Protein 3MFN (pdb70)

B-factor: mean 24.98, std 7.83, range [9.51, 59.62]

Solvent-accessible surface area: 22511 Å² total

Radius of gyration: 25.03 Å; Cα contacts (8 Å, |Δi|>4): 740; chains: 4; bounding box: 40×87×54 Å

InterPro domains:
  IPR040988 Domain of unknown function DUF5618 [PF18498] (12-129)

Sequence (488 aa):
AQQEAVIEAKRRYLNNNAKDILRDKKGGKEDGFYQDSKKYVKAGHTAYSGVLFALDHHYFGKKTKGRKDVDWYKSNLAQQQDKKILNTFVSVYEQLHLVAYDGVGDAEEVVKKLGFQQRAEEIIIDWVERRRLAALSAQEAVIEAKRRYLNNNAKDILRDKGGKEDGFYQDSKKYVKAGHTAYSGVLFALDHHYFGKKKTKGRKDVDWYKSNLAQQQDKKILNTFVSVYEQLHLVAYDGVGDAEVVKLGFQQRAEEIIIDWVERRLALSAQEAVIEAKRYLNNAKDILRDKGGKEDGFYQDSSKYVKAGHTAYSGVLFFALDHYFGKKTKGRKDVDWYKSNLAQQDKKILNTFVSVYEQLHLVAYDGVGDAEVVKLGFQRAEEIIIDWVERRLLSAQEAVIEAKRYLNNAKDILRDKGGKEDGFYQDSKYVKAGHTAYSGVLFFALDHHYFGKDVDWYKSNNLAQQDKKILNTFVSVYEQLHLVAYDGVGDAEVVKLGFQRAEEIIIDWVERRLA

Structure (mmCIF, N/CA/C/O backbone):
data_3MFN
#
_entry.id   3MFN
#
_cell.length_a   69.779
_cell.length_b   83.650
_cell.length_c   93.773
_cell.angle_alpha   90.000
_cell.angle_beta   90.000
_cell.angle_gamma   90.000
#
_symmetry.space_group_name_H-M   'P 21 21 21'
#
loop_
_entity.id
_entity.type
_entity.pdbx_description
1 polymer 'Uncharacterized protein'
2 non-polymer 'ACETATE ION'
3 water water
#
loop_
_atom_site.group_PDB
_atom_site.id
_atom_site.type_symbol
_atom_site.label_atom_id
_atom_site.label_alt_id
_atom_site.label_comp_id
_atom_site.label_asym_id
_atom_site.label_entity_id
_atom_site.label_seq_id
_atom_site.pdbx_PDB_ins_code
_atom_site.Cartn_x
_atom_site.Cartn_y
_atom_site.Cartn_z
_atom_site.occupancy
_atom_site.B_iso_or_equiv
_atom_site.auth_seq_id
_atom_site.auth_comp_id
_atom_site.auth_asym_id
_atom_site.auth_atom_id
_atom_site.pdbx_PDB_model_num
ATOM 1 N N . ALA A 1 31 ? 3.530 78.889 5.331 1.00 43.98 9 ALA A N 1
ATOM 2 C CA . ALA A 1 31 ? 4.150 79.516 6.545 1.00 44.32 9 ALA A CA 1
ATOM 3 C C . ALA A 1 31 ? 3.784 80.977 6.456 1.00 44.78 9 ALA A C 1
ATOM 4 O O . ALA A 1 31 ? 2.850 81.319 5.703 1.00 44.73 9 ALA A O 1
ATOM 6 N N . GLN A 1 32 ? 4.490 81.866 7.171 1.00 44.70 10 GLN A N 1
ATOM 7 C CA A GLN A 1 32 ? 4.135 83.313 7.094 0.60 44.37 10 GLN A CA 1
ATOM 8 C CA B GLN A 1 32 ? 4.166 83.307 7.094 0.40 44.07 10 GLN A CA 1
ATOM 9 C C . GLN A 1 32 ? 5.034 84.159 6.152 1.00 43.42 10 GLN A C 1
ATOM 10 O O . GLN A 1 32 ? 5.054 85.395 6.224 1.00 42.97 10 GLN A O 1
ATOM 21 N N . GLU A 1 33 ? 5.738 83.474 5.253 1.00 41.79 11 GLU A N 1
ATOM 22 C CA . GLU A 1 33 ? 6.178 84.061 3.996 1.00 39.97 11 GLU A CA 1
ATOM 23 C C . GLU A 1 33 ? 4.970 84.190 2.998 1.00 38.27 11 GLU A C 1
ATOM 24 O O . GLU A 1 33 ? 5.143 84.439 1.783 1.00 36.94 11 GLU A O 1
ATOM 30 N N . ALA A 1 34 ? 3.771 83.938 3.510 1.00 35.15 12 ALA A N 1
ATOM 31 C CA . ALA A 1 34 ? 2.560 84.548 2.983 1.00 33.82 12 ALA A CA 1
ATOM 32 C C . ALA A 1 34 ? 2.746 86.062 2.822 1.00 32.25 12 ALA A C 1
ATOM 33 O O . ALA A 1 34 ? 2.331 86.626 1.821 1.00 32.39 12 ALA A O 1
ATOM 35 N N . VAL A 1 35 ? 3.352 86.722 3.810 1.00 30.56 13 VAL A N 1
ATOM 36 C CA . VAL A 1 35 ? 3.623 88.171 3.729 1.00 29.55 13 VAL A CA 1
ATOM 37 C C . VAL A 1 35 ? 4.550 88.540 2.551 1.00 29.56 13 VAL A C 1
ATOM 38 O O . VAL A 1 35 ? 4.326 89.530 1.819 1.00 28.68 13 VAL A O 1
ATOM 42 N N . ILE A 1 36 ? 5.578 87.720 2.337 1.00 28.75 14 ILE A N 1
ATOM 43 C CA . ILE A 1 36 ? 6.503 87.949 1.239 1.00 28.12 14 ILE A CA 1
ATOM 44 C C . ILE A 1 36 ? 5.826 87.808 -0.112 1.00 27.47 14 ILE A C 1
ATOM 45 O O . ILE A 1 36 ? 6.014 88.637 -1.006 1.00 26.89 14 ILE A O 1
ATOM 50 N N . GLU A 1 37 ? 5.053 86.751 -0.266 1.00 26.45 15 GLU A N 1
ATOM 51 C CA . GLU A 1 37 ? 4.339 86.507 -1.506 1.00 27.13 15 GLU A CA 1
ATOM 52 C C . GLU A 1 37 ? 3.324 87.680 -1.815 1.00 25.98 15 GLU A C 1
ATOM 53 O O . GLU A 1 37 ? 3.274 88.142 -2.956 1.00 24.63 15 GLU A O 1
ATOM 59 N N . ALA A 1 38 ? 2.627 88.191 -0.788 1.00 24.09 16 ALA A N 1
ATOM 60 C CA . ALA A 1 38 ? 1.772 89.365 -0.897 1.00 23.64 16 ALA A CA 1
ATOM 61 C C . ALA A 1 38 ? 2.517 90.550 -1.474 1.00 23.91 16 ALA A C 1
ATOM 62 O O . ALA A 1 38 ? 2.016 91.221 -2.393 1.00 23.91 16 ALA A O 1
ATOM 64 N N . LYS A 1 39 ? 3.732 90.781 -0.986 1.00 22.51 17 LYS A N 1
ATOM 65 C CA . LYS A 1 39 ? 4.554 91.881 -1.454 1.00 22.78 17 LYS A CA 1
ATOM 66 C C . LYS A 1 39 ? 5.059 91.603 -2.881 1.00 22.52 17 LYS A C 1
ATOM 67 O O . LYS A 1 39 ? 5.253 92.559 -3.612 1.00 21.50 17 LYS A O 1
ATOM 73 N N . ARG A 1 40 ? 5.255 90.326 -3.251 1.00 22.27 18 ARG A N 1
ATOM 74 C CA A ARG A 1 40 ? 5.600 90.015 -4.620 0.60 23.29 18 ARG A CA 1
ATOM 75 C CA B ARG A 1 40 ? 5.584 89.950 -4.645 0.40 21.65 18 ARG A CA 1
ATOM 76 C C . ARG A 1 40 ? 4.464 90.422 -5.567 1.00 21.63 18 ARG A C 1
ATOM 77 O O . ARG A 1 40 ? 4.728 90.942 -6.629 1.00 23.28 18 ARG A O 1
ATOM 92 N N . TYR A 1 41 ? 3.211 90.218 -5.162 1.00 21.51 19 TYR A N 1
ATOM 93 C CA . TYR A 1 41 ? 2.051 90.615 -5.977 1.00 20.57 19 TYR A CA 1
ATOM 94 C C . TYR A 1 41 ? 2.041 92.140 -6.119 1.00 19.44 19 TYR A C 1
ATOM 95 O O . TYR A 1 41 ? 1.831 92.681 -7.214 1.00 16.76 19 TYR A O 1
ATOM 104 N N . LEU A 1 42 ? 2.221 92.834 -5.006 1.00 18.26 20 LEU A N 1
ATOM 105 C CA . LEU A 1 42 ? 2.215 94.300 -5.030 1.00 18.65 20 LEU A CA 1
ATOM 106 C C . LEU A 1 42 ? 3.292 94.881 -5.911 1.00 18.90 20 LEU A C 1
ATOM 107 O O . LEU A 1 42 ? 3.025 95.784 -6.709 1.00 18.07 20 LEU A O 1
ATOM 112 N N . ASN A 1 43 ? 4.511 94.377 -5.782 1.00 17.60 21 ASN A N 1
ATOM 113 C CA . ASN A 1 43 ? 5.607 94.860 -6.603 1.00 18.75 21 ASN A CA 1
ATOM 114 C C . ASN A 1 43 ? 5.505 94.465 -8.032 1.00 18.32 21 ASN A C 1
ATOM 115 O O . ASN A 1 43 ? 5.878 95.264 -8.946 1.00 17.84 21 ASN A O 1
ATOM 120 N N . ASN A 1 44 ? 4.956 93.278 -8.280 1.00 17.62 22 ASN A N 1
ATOM 121 C CA A ASN A 1 44 ? 4.658 92.915 -9.668 0.60 18.18 22 ASN A CA 1
ATOM 122 C CA B ASN A 1 44 ? 4.693 92.924 -9.656 0.40 18.31 22 ASN A CA 1
ATOM 123 C C . ASN A 1 44 ? 3.712 93.918 -10.257 1.00 17.78 22 ASN A C 1
ATOM 124 O O . ASN A 1 44 ? 3.894 94.344 -11.368 1.00 18.06 22 ASN A O 1
ATOM 133 N N . ALA A 1 45 ? 2.663 94.262 -9.507 1.00 18.31 23 ALA A N 1
ATOM 134 C CA . ALA A 1 45 ? 1.697 95.253 -9.924 1.00 18.22 23 ALA A CA 1
ATOM 135 C C . ALA A 1 45 ? 2.340 96.609 -10.252 1.00 19.17 23 ALA A C 1
ATOM 136 O O . ALA A 1 45 ? 2.008 97.246 -11.253 1.00 17.18 23 ALA A O 1
ATOM 138 N N . LYS A 1 46 ? 3.266 97.065 -9.421 1.00 18.87 24 LYS A N 1
ATOM 139 C CA . LYS A 1 46 ? 3.967 98.336 -9.720 1.00 17.87 24 LYS A CA 1
ATOM 140 C C . LYS A 1 46 ? 4.812 98.188 -10.985 1.00 18.39 24 LYS A C 1
ATOM 141 O O . LYS A 1 46 ? 4.875 99.109 -11.817 1.00 16.96 24 LYS A O 1
ATOM 147 N N . ASP A 1 47 ? 5.436 97.020 -11.173 1.00 18.58 25 ASP A N 1
ATOM 148 C CA . ASP A 1 47 ? 6.262 96.822 -12.363 1.00 19.21 25 ASP A CA 1
ATOM 149 C C . ASP A 1 47 ? 5.427 96.834 -13.626 1.00 19.00 25 ASP A C 1
ATOM 150 O O . ASP A 1 47 ? 5.867 97.350 -14.662 1.00 19.11 25 ASP A O 1
ATOM 155 N N . ILE A 1 48 ? 4.250 96.227 -13.562 1.00 18.84 26 ILE A N 1
ATOM 156 C CA . ILE A 1 48 ? 3.370 96.208 -14.717 1.00 18.16 26 ILE A CA 1
ATOM 157 C C . ILE A 1 48 ? 3.003 97.658 -15.088 1.00 18.01 26 ILE A C 1
ATOM 158 O O . ILE A 1 48 ? 2.985 98.034 -16.255 1.00 17.51 26 ILE A O 1
ATOM 163 N N . LEU A 1 49 ? 2.667 98.482 -14.092 1.00 18.23 27 LEU A N 1
ATOM 164 C CA . LEU A 1 49 ? 2.334 99.867 -14.404 1.00 18.11 27 LEU A CA 1
ATOM 165 C C . LEU A 1 49 ? 3.536 100.586 -15.023 1.00 17.50 27 LEU A C 1
ATOM 166 O O . LEU A 1 49 ? 3.393 101.306 -16.000 1.00 17.40 27 LEU A O 1
ATOM 171 N N . ARG A 1 50 ? 4.725 100.390 -14.468 1.00 18.33 28 ARG A N 1
ATOM 172 C CA . ARG A 1 50 ? 5.942 101.044 -15.024 1.00 18.12 28 ARG A CA 1
ATOM 173 C C . ARG A 1 50 ? 6.207 100.591 -16.417 1.00 18.08 28 ARG A C 1
ATOM 174 O O . ARG A 1 50 ? 6.500 101.414 -17.279 1.00 17.62 28 ARG A O 1
ATOM 182 N N . ASP A 1 51 ? 6.130 99.274 -16.656 1.00 18.32 29 ASP A N 1
ATOM 183 C CA . ASP A 1 51 ? 6.560 98.691 -17.925 1.00 18.22 29 ASP A CA 1
ATOM 184 C C . ASP A 1 51 ? 5.485 98.747 -19.031 1.00 18.58 29 ASP A C 1
ATOM 185 O O . ASP A 1 51 ? 5.832 98.894 -20.167 1.00 17.29 29 ASP A O 1
ATOM 190 N N . LYS A 1 52 ? 4.187 98.688 -18.681 1.00 17.77 30 LYS A N 1
ATOM 191 C CA A LYS A 1 52 ? 3.121 98.553 -19.672 0.60 18.63 30 LYS A CA 1
ATOM 192 C CA B LYS A 1 52 ? 3.128 98.563 -19.679 0.40 17.86 30 LYS A CA 1
ATOM 193 C C . LYS A 1 52 ? 1.927 99.475 -19.435 1.00 18.37 30 LYS A C 1
ATOM 194 O O . LYS A 1 52 ? 0.999 99.477 -20.218 1.00 18.19 30 LYS A O 1
ATOM 205 N N . GLY A 1 53 ? 1.943 100.238 -18.345 1.00 19.03 31 GLY A N 1
ATOM 206 C CA . GLY A 1 53 ? 0.834 101.106 -17.975 1.00 20.21 31 GLY A CA 1
ATOM 207 C C . GLY A 1 53 ? 0.682 102.306 -18.900 1.00 20.76 31 GLY A C 1
ATOM 208 O O . GLY A 1 53 ? -0.395 102.873 -18.971 1.00 20.94 31 GLY A O 1
ATOM 209 N N . GLY A 1 54 ? 1.766 102.704 -19.568 1.00 21.10 32 GLY A N 1
ATOM 210 C CA . GLY A 1 54 ? 1.730 103.807 -20.516 1.00 21.71 32 GLY A CA 1
ATOM 211 C C . GLY A 1 54 ? 1.519 105.154 -19.829 1.00 22.19 32 GLY A C 1
ATOM 212 O O . GLY A 1 54 ? 0.742 105.967 -20.313 1.00 22.48 32 GLY A O 1
ATOM 213 N N . LYS A 1 55 ? 2.198 105.404 -18.722 1.00 22.10 33 LYS A N 1
ATOM 214 C CA . LYS A 1 55 ? 1.943 106.628 -17.979 1.00 23.51 33 LYS A CA 1
ATOM 215 C C . LYS A 1 55 ? 2.266 107.899 -18.768 1.00 24.89 33 LYS A C 1
ATOM 216 O O . LYS A 1 55 ? 3.257 107.963 -19.495 1.00 21.79 33 LYS A O 1
ATOM 222 N N . GLU A 1 56 ? 1.367 108.879 -18.662 1.00 26.25 34 GLU A N 1
ATOM 223 C CA . GLU A 1 56 ? 1.480 110.098 -19.452 1.00 29.27 34 GLU A CA 1
ATOM 224 C C . GLU A 1 56 ? 0.733 111.198 -18.729 1.00 29.26 34 GLU A C 1
ATOM 225 O O . GLU A 1 56 ? -0.386 110.980 -18.287 1.00 27.92 34 GLU A O 1
ATOM 231 N N . ASP A 1 57 ? 1.357 112.356 -18.554 1.00 29.96 35 ASP A N 1
ATOM 232 C CA . ASP A 1 57 ? 0.687 113.460 -17.866 1.00 30.63 35 ASP A CA 1
ATOM 233 C C . ASP A 1 57 ? 0.087 113.005 -16.501 1.00 29.47 35 ASP A C 1
ATOM 234 O O . ASP A 1 57 ? -0.894 113.553 -16.051 1.00 30.26 35 ASP A O 1
ATOM 239 N N . GLY A 1 58 ? 0.662 112.010 -15.850 1.00 28.46 36 GLY A N 1
ATOM 240 C CA . GLY A 1 58 ? 0.166 111.534 -14.574 1.00 26.83 36 GLY A CA 1
ATOM 241 C C . GLY A 1 58 ? -0.992 110.512 -14.669 1.00 25.72 36 GLY A C 1
ATOM 242 O O . GLY A 1 58 ? -1.551 110.161 -13.646 1.00 24.07 36 GLY A O 1
ATOM 243 N N . PHE A 1 59 ? -1.363 110.072 -15.872 1.00 23.87 37 PHE A N 1
ATOM 244 C CA . PHE A 1 59 ? -2.360 109.016 -16.021 1.00 24.63 37 PHE A CA 1
ATOM 245 C C . PHE A 1 59 ? -1.841 107.851 -16.835 1.00 23.59 37 PHE A C 1
ATOM 246 O O . PHE A 1 59 ? -1.195 108.049 -17.863 1.00 22.60 37 PHE A O 1
ATOM 254 N N . TYR A 1 60 ? -2.085 106.644 -16.336 1.00 22.45 38 TYR A N 1
ATOM 255 C CA . TYR A 1 60 ? -1.761 105.398 -17.043 1.00 21.54 38 TYR A CA 1
ATOM 256 C C . TYR A 1 60 ? -2.733 105.291 -18.182 1.00 22.06 38 TYR A C 1
ATOM 257 O O . TYR A 1 60 ? -3.907 105.403 -17.956 1.00 23.86 38 TYR A O 1
ATOM 266 N N . GLN A 1 61 ? -2.255 105.192 -19.423 1.00 22.01 39 GLN A N 1
ATOM 267 C CA . GLN A 1 61 ? -3.154 105.263 -20.604 1.00 22.51 39 GLN A CA 1
ATOM 268 C C . GLN A 1 61 ? -3.674 103.900 -21.055 1.00 21.53 39 GLN A C 1
ATOM 269 O O . GLN A 1 61 ? -4.618 103.824 -21.830 1.00 19.40 39 GLN A O 1
ATOM 275 N N . ASP A 1 62 ? -2.999 102.823 -20.689 1.00 20.18 40 ASP A N 1
ATOM 276 C CA . ASP A 1 62 ? -3.452 101.538 -21.172 1.00 20.18 40 ASP A CA 1
ATOM 277 C C . ASP A 1 62 ? -4.288 100.798 -20.103 1.00 19.64 40 ASP A C 1
ATOM 278 O O . ASP A 1 62 ? -3.725 100.190 -19.187 1.00 19.53 40 ASP A O 1
ATOM 283 N N . SER A 1 63 ? -5.627 100.871 -20.223 1.00 18.69 41 SER A N 1
ATOM 284 C CA . SER A 1 63 ? -6.558 100.323 -19.240 1.00 18.59 41 SER A CA 1
ATOM 285 C C . SER A 1 63 ? -6.394 98.849 -18.980 1.00 17.05 41 SER A C 1
ATOM 286 O O . SER A 1 63 ? -6.611 98.358 -17.867 1.00 18.05 41 SER A O 1
ATOM 289 N N . LYS A 1 64 ? -5.995 98.124 -19.992 1.00 17.72 42 LYS A N 1
ATOM 290 C CA A LYS A 1 64 ? -5.775 96.690 -19.888 0.60 17.33 42 LYS A CA 1
ATOM 291 C CA B LYS A 1 64 ? -5.808 96.684 -19.843 0.40 17.15 42 LYS A CA 1
ATOM 292 C C . LYS A 1 64 ? -4.797 96.390 -18.750 1.00 17.50 42 LYS A C 1
ATOM 293 O O . LYS A 1 64 ? -4.984 95.461 -17.944 1.00 16.55 42 LYS A O 1
ATOM 304 N N . TYR A 1 65 ? -3.727 97.175 -18.698 1.00 16.83 43 TYR A N 1
ATOM 305 C CA . TYR A 1 65 ? -2.669 96.953 -17.723 1.00 16.71 43 TYR A CA 1
ATOM 306 C C . TYR A 1 65 ? -2.966 97.596 -16.417 1.00 15.74 43 TYR A C 1
ATOM 307 O O . TYR A 1 65 ? -2.560 97.090 -15.364 1.00 17.87 43 TYR A O 1
ATOM 316 N N . VAL A 1 66 ? -3.734 98.671 -16.441 1.00 15.26 44 VAL A N 1
ATOM 317 C CA . VAL A 1 66 ? -4.265 99.220 -15.204 1.00 15.67 44 VAL A CA 1
ATOM 318 C C . VAL A 1 66 ? -5.170 98.215 -14.491 1.00 14.79 44 VAL A C 1
ATOM 319 O O . VAL A 1 66 ? -5.057 97.968 -13.280 1.00 14.97 44 VAL A O 1
ATOM 323 N N . LYS A 1 67 ? -6.024 97.576 -15.250 1.00 14.47 45 LYS A N 1
ATOM 324 C CA . LYS A 1 67 ? -6.859 96.489 -14.720 1.00 16.33 45 LYS A CA 1
ATOM 325 C C . LYS A 1 67 ? -6.067 95.303 -14.118 1.00 16.73 45 LYS A C 1
ATOM 326 O O . LYS A 1 67 ? -6.318 94.863 -12.993 1.00 17.61 45 LYS A O 1
ATOM 340 N N . ALA A 1 69 ? -2.851 95.289 -13.191 1.00 16.17 47 ALA A N 1
ATOM 341 C CA . ALA A 1 69 ? -2.124 95.757 -12.029 1.00 16.81 47 ALA A CA 1
ATOM 342 C C . ALA A 1 69 ? -3.005 95.874 -10.842 1.00 16.06 47 ALA A C 1
ATOM 343 O O . ALA A 1 69 ? -2.635 95.492 -9.752 1.00 16.33 47 ALA A O 1
ATOM 345 N N . GLY A 1 70 ? -4.173 96.461 -11.012 1.00 16.74 48 GLY A N 1
ATOM 346 C CA . GLY A 1 70 ? -5.084 96.521 -9.909 1.00 14.22 48 GLY A CA 1
ATOM 347 C C . GLY A 1 70 ? -5.466 95.189 -9.323 1.00 14.29 48 GLY A C 1
ATOM 348 O O . GLY A 1 70 ? -5.551 95.036 -8.083 1.00 14.19 48 GLY A O 1
ATOM 349 N N . HIS A 1 71 ? -5.813 94.246 -10.195 1.00 14.99 49 HIS A N 1
ATOM 350 C CA . HIS A 1 71 ? -6.235 92.941 -9.757 1.00 15.04 49 HIS A CA 1
ATOM 351 C C . HIS A 1 71 ? -5.097 92.227 -8.999 1.00 15.71 49 HIS A C 1
ATOM 352 O O . HIS A 1 71 ? -5.300 91.684 -7.861 1.00 16.81 49 HIS A O 1
ATOM 359 N N . THR A 1 72 ? -3.892 92.329 -9.556 1.00 15.06 50 THR A N 1
ATOM 360 C CA . THR A 1 72 ? -2.735 91.720 -8.971 1.00 15.97 50 THR A CA 1
ATOM 361 C C . THR A 1 72 ? -2.417 92.317 -7.573 1.00 16.88 50 THR A C 1
ATOM 362 O O . THR A 1 72 ? -2.198 91.542 -6.566 1.00 17.30 50 THR A O 1
ATOM 366 N N . ALA A 1 73 ? -2.376 93.648 -7.488 1.00 16.62 51 ALA A N 1
ATOM 367 C CA . ALA A 1 73 ? -2.161 94.304 -6.180 1.00 15.99 51 ALA A CA 1
ATOM 368 C C . ALA A 1 73 ? -3.223 93.923 -5.152 1.00 16.15 51 ALA A C 1
ATOM 369 O O . ALA A 1 73 ? -2.893 93.556 -4.037 1.00 17.40 51 ALA A O 1
ATOM 371 N N . TYR A 1 74 ? -4.493 94.004 -5.518 1.00 16.48 52 TYR A N 1
ATOM 372 C CA . TYR A 1 74 ? -5.574 93.606 -4.678 1.00 15.66 52 TYR A CA 1
ATOM 373 C C . TYR A 1 74 ? -5.504 92.126 -4.265 1.00 17.88 52 TYR A C 1
ATOM 374 O O . TYR A 1 74 ? -5.701 91.827 -3.072 1.00 15.82 52 TYR A O 1
ATOM 383 N N . SER A 1 75 ? -5.165 91.228 -5.189 1.00 16.99 53 SER A N 1
ATOM 384 C CA . SER A 1 75 ? -5.031 89.793 -4.902 1.00 17.40 53 SER A CA 1
ATOM 385 C C . SER A 1 75 ? -3.875 89.584 -3.901 1.00 18.94 53 SER A C 1
ATOM 386 O O . SER A 1 75 ? -3.922 88.688 -3.050 1.00 18.83 53 SER A O 1
ATOM 389 N N . GLY A 1 76 ? -2.857 90.434 -3.983 1.00 18.83 54 GLY A N 1
ATOM 390 C CA . GLY A 1 76 ? -1.773 90.412 -2.991 1.00 18.92 54 GLY A CA 1
ATOM 391 C C . GLY A 1 76 ? -2.262 90.639 -1.585 1.00 18.91 54 GLY A C 1
ATOM 392 O O . GLY A 1 76 ? -1.951 89.886 -0.652 1.00 18.45 54 GLY A O 1
ATOM 393 N N . VAL A 1 77 ? -3.032 91.717 -1.413 1.00 19.11 55 VAL A N 1
ATOM 394 C CA . VAL A 1 77 ? -3.624 92.043 -0.152 1.00 17.53 55 VAL A CA 1
ATOM 395 C C . VAL A 1 77 ? -4.492 90.877 0.338 1.00 18.09 55 VAL A C 1
ATOM 396 O O . VAL A 1 77 ? -4.393 90.464 1.521 1.00 18.27 55 VAL A O 1
ATOM 400 N N . LEU A 1 78 ? -5.395 90.389 -0.500 1.00 17.37 56 LEU A N 1
ATOM 401 C CA . LEU A 1 78 ? -6.204 89.217 -0.124 1.00 18.11 56 LEU A CA 1
ATOM 402 C C . LEU A 1 78 ? -5.373 88.000 0.282 1.00 18.08 56 LEU A C 1
ATOM 403 O O . LEU A 1 78 ? -5.702 87.313 1.232 1.00 16.90 56 LEU A O 1
ATOM 408 N N . PHE A 1 79 ? -4.252 87.762 -0.407 1.00 18.83 57 PHE A N 1
ATOM 409 C CA . PHE A 1 79 ? -3.371 86.671 -0.075 1.00 19.19 57 PHE A CA 1
ATOM 410 C C . PHE A 1 79 ? -2.852 86.761 1.383 1.00 20.41 57 PHE A C 1
ATOM 411 O O . PHE A 1 79 ? -2.970 85.793 2.168 1.00 21.13 57 PHE A O 1
ATOM 419 N N . ALA A 1 80 ? -2.357 87.933 1.782 1.00 20.33 58 ALA A N 1
ATOM 420 C CA . ALA A 1 80 ? -1.978 88.157 3.169 1.00 21.39 58 ALA A CA 1
ATOM 421 C C . ALA A 1 80 ? -3.178 87.937 4.082 1.00 21.48 58 ALA A C 1
ATOM 422 O O . ALA A 1 80 ? -3.058 87.212 5.052 1.00 20.27 58 ALA A O 1
ATOM 424 N N . LEU A 1 81 ? -4.336 88.527 3.758 1.00 21.80 59 LEU A N 1
ATOM 425 C CA . LEU A 1 81 ? -5.529 88.356 4.591 1.00 21.55 59 LEU A CA 1
ATOM 426 C C . LEU A 1 81 ? -6.015 86.908 4.720 1.00 22.66 59 LEU A C 1
ATOM 427 O O . LEU A 1 81 ? -6.397 86.475 5.817 1.00 23.70 59 LEU A O 1
ATOM 432 N N . ASP A 1 82 ? -5.980 86.159 3.628 1.00 23.62 60 ASP A N 1
ATOM 433 C CA . ASP A 1 82 ? -6.454 84.779 3.612 1.00 23.76 60 ASP A CA 1
ATOM 434 C C . ASP A 1 82 ? -5.578 83.934 4.499 1.00 24.80 60 ASP A C 1
ATOM 435 O O . ASP A 1 82 ? -6.063 83.003 5.168 1.00 24.96 60 ASP A O 1
ATOM 440 N N . HIS A 1 83 ? -4.286 84.251 4.494 1.00 24.07 61 HIS A N 1
ATOM 441 C CA A HIS A 1 83 ? -3.357 83.518 5.309 0.60 25.02 61 HIS A CA 1
ATOM 442 C CA B HIS A 1 83 ? -3.372 83.513 5.293 0.40 23.82 61 HIS A CA 1
ATOM 443 C C . HIS A 1 83 ? -3.564 83.832 6.782 1.00 24.81 61 HIS A C 1
ATOM 444 O O . HIS A 1 83 ? -3.460 82.966 7.587 1.00 25.84 61 HIS A O 1
ATOM 457 N N . TYR A 1 84 ? -3.911 85.069 7.131 1.00 25.58 62 TYR A N 1
ATOM 458 C CA . TYR A 1 84 ? -4.118 85.428 8.542 1.00 26.04 62 TYR A CA 1
ATOM 459 C C . TYR A 1 84 ? -5.464 84.909 9.114 1.00 27.30 62 TYR A C 1
ATOM 460 O O . TYR A 1 84 ? -5.530 84.408 10.247 1.00 25.43 62 TYR A O 1
ATOM 469 N N . PHE A 1 85 ? -6.543 85.078 8.342 1.00 28.30 63 PHE A N 1
ATOM 470 C CA . PHE A 1 85 ? -7.903 84.796 8.823 1.00 29.62 63 PHE A CA 1
ATOM 471 C C . PHE A 1 85 ? -8.327 83.345 8.533 1.00 30.66 63 PHE A C 1
ATOM 472 O O . PHE A 1 85 ? -9.300 82.820 9.102 1.00 30.10 63 PHE A O 1
ATOM 480 N N . GLY A 1 86 ? -7.593 82.709 7.637 1.00 31.72 64 GLY A N 1
ATOM 481 C CA . GLY A 1 86 ? -7.859 81.342 7.256 1.00 33.71 64 GLY A CA 1
ATOM 482 C C . GLY A 1 86 ? -9.082 81.236 6.364 1.00 35.21 64 GLY A C 1
ATOM 483 O O . GLY A 1 86 ? -9.251 82.007 5.391 1.00 35.23 64 GLY A O 1
ATOM 484 N N . LYS A 1 87 ? -9.955 80.300 6.713 1.00 36.43 65 LYS A N 1
ATOM 485 C CA . LYS A 1 87 ? -10.916 79.826 5.732 1.00 37.08 65 LYS A CA 1
ATOM 486 C C . LYS A 1 87 ? -12.337 80.101 6.160 1.00 36.15 65 LYS A C 1
ATOM 487 O O . LYS A 1 87 ? -12.630 80.180 7.348 1.00 37.32 65 LYS A O 1
ATOM 493 N N . LYS A 1 88 ? -13.196 80.325 5.176 1.00 35.07 66 LYS A N 1
ATOM 494 C CA . LYS A 1 88 ? -14.612 80.521 5.415 1.00 34.61 66 LYS A CA 1
ATOM 495 C C . LYS A 1 88 ? -15.269 79.173 5.208 1.00 34.51 66 LYS A C 1
ATOM 496 O O . LYS A 1 88 ? -14.934 78.443 4.260 1.00 33.16 66 LYS A O 1
ATOM 502 N N . THR A 1 89 ? -16.187 78.819 6.096 1.00 34.12 67 THR A N 1
ATOM 503 C CA . THR A 1 89 ? -16.593 77.416 6.173 1.00 34.19 67 THR A CA 1
ATOM 504 C C . THR A 1 89 ? -17.436 77.006 4.966 1.00 33.84 67 THR A C 1
ATOM 505 O O . THR A 1 89 ? -17.292 75.907 4.472 1.00 33.59 67 THR A O 1
ATOM 509 N N . LYS A 1 90 ? -18.242 77.915 4.438 1.00 33.61 68 LYS A N 1
ATOM 510 C CA . LYS A 1 90 ? -19.094 77.613 3.297 1.00 34.23 68 LYS A CA 1
ATOM 511 C C . LYS A 1 90 ? -18.974 78.625 2.149 1.00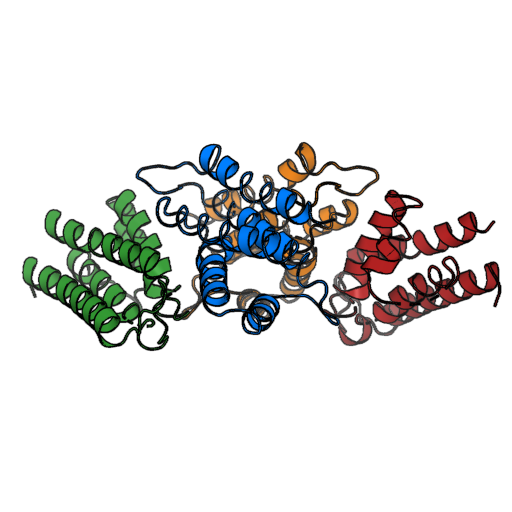 32.62 68 LYS A C 1
ATOM 512 O O . LYS A 1 90 ? -18.970 79.808 2.377 1.00 31.87 68 LYS A O 1
ATOM 518 N N . GLY A 1 91 ? -18.954 78.143 0.909 1.00 31.49 69 GLY A N 1
ATOM 519 C CA . GLY A 1 91 ? -19.045 79.016 -0.252 1.00 30.59 69 GLY A CA 1
ATOM 520 C C . GLY A 1 91 ? -17.715 79.705 -0.519 1.00 30.01 69 GLY A C 1
ATOM 521 O O . GLY A 1 91 ? -16.678 79.179 -0.166 1.00 28.85 69 GLY A O 1
ATOM 522 N N . ARG A 1 92 ? -17.752 80.866 -1.167 1.00 29.13 70 ARG A N 1
ATOM 523 C CA . ARG A 1 92 ? -16.560 81.606 -1.508 1.00 28.88 70 ARG A CA 1
ATOM 524 C C . ARG A 1 92 ? -16.557 82.911 -0.711 1.00 28.46 70 ARG A C 1
ATOM 525 O O . ARG A 1 92 ? -17.582 83.486 -0.456 1.00 26.32 70 ARG A O 1
ATOM 533 N N . LYS A 1 93 ? -15.362 83.414 -0.450 1.00 29.40 71 LYS A N 1
ATOM 534 C CA . LYS A 1 93 ? -15.146 84.709 0.159 1.00 29.34 71 LYS A CA 1
ATOM 535 C C . LYS A 1 93 ? -15.527 85.815 -0.802 1.00 30.24 71 LYS A C 1
ATOM 536 O O . LYS A 1 93 ? -15.560 85.630 -2.030 1.00 30.64 71 LYS A O 1
ATOM 542 N N . ASP A 1 94 ? -15.876 86.953 -0.233 1.00 30.25 72 ASP A N 1
ATOM 543 C CA . ASP A 1 94 ? -16.068 88.161 -1.009 1.00 31.32 72 ASP A CA 1
ATOM 544 C C . ASP A 1 94 ? -15.696 89.292 -0.088 1.00 29.40 72 ASP A C 1
ATOM 545 O O . ASP A 1 94 ? -15.208 89.051 1.006 1.00 27.62 72 ASP A O 1
ATOM 550 N N . VAL A 1 95 ? -15.950 90.510 -0.523 1.00 28.79 73 VAL A N 1
ATOM 551 C CA . VAL A 1 95 ? -15.495 91.673 0.193 1.00 28.82 73 VAL A CA 1
ATOM 552 C C . VAL A 1 95 ? -16.089 91.717 1.580 1.00 27.81 73 VAL A C 1
ATOM 553 O O . VAL A 1 95 ? -15.404 92.124 2.494 1.00 28.35 73 VAL A O 1
ATOM 557 N N . ASP A 1 96 ? -17.336 91.292 1.738 1.00 27.32 74 ASP A N 1
ATOM 558 C CA . ASP A 1 96 ? -17.988 91.326 3.059 1.00 28.89 74 ASP A CA 1
ATOM 559 C C . ASP A 1 96 ? -17.309 90.387 4.079 1.00 27.42 74 ASP A C 1
ATOM 560 O O . ASP A 1 96 ? -17.239 90.709 5.242 1.00 27.11 74 ASP A O 1
ATOM 565 N N . TRP A 1 97 ? -16.770 89.258 3.624 1.00 26.28 75 TRP A N 1
ATOM 566 C CA . TRP A 1 97 ? -16.042 88.393 4.504 1.00 25.66 75 TRP A CA 1
ATOM 567 C C . TRP A 1 97 ? -14.799 89.097 5.048 1.00 24.77 75 TRP A C 1
ATOM 568 O O . TRP A 1 97 ? -14.508 89.026 6.252 1.00 25.92 75 TRP A O 1
ATOM 579 N N . TYR A 1 98 ? -14.075 89.825 4.220 1.00 23.40 76 TYR A N 1
ATOM 580 C CA . TYR A 1 98 ? -12.856 90.510 4.714 1.00 23.43 76 TYR A CA 1
ATOM 581 C C . TYR A 1 98 ? -13.248 91.636 5.634 1.00 23.28 76 TYR A C 1
ATOM 582 O O . TYR A 1 98 ? -12.639 91.813 6.698 1.00 22.26 76 TYR A O 1
ATOM 591 N N . LYS A 1 99 ? -14.297 92.359 5.288 1.00 24.25 77 LYS A N 1
ATOM 592 C CA . LYS A 1 99 ? -14.708 93.519 6.149 1.00 25.07 77 LYS A CA 1
ATOM 593 C C . LYS A 1 99 ? -15.188 93.098 7.550 1.00 25.88 77 LYS A C 1
ATOM 594 O O . LYS A 1 99 ? -14.853 93.723 8.580 1.00 25.17 77 LYS A O 1
ATOM 600 N N . SER A 1 100 ? -16.004 92.061 7.605 1.00 27.05 78 SER A N 1
ATOM 601 C CA . SER A 1 100 ? -16.556 91.674 8.903 1.00 28.60 78 SER A CA 1
ATOM 602 C C . SER A 1 100 ? -15.418 91.079 9.763 1.00 27.98 78 SER A C 1
ATOM 603 O O . SER A 1 100 ? -15.346 91.372 10.956 1.00 27.57 78 SER A O 1
ATOM 606 N N . ASN A 1 101 ? -14.450 90.368 9.144 1.00 27.55 79 ASN A N 1
ATOM 607 C CA . ASN A 1 101 ? -13.261 89.913 9.885 1.00 27.56 79 ASN A CA 1
ATOM 608 C C . ASN A 1 101 ? -12.399 91.084 10.399 1.00 28.49 79 ASN A C 1
ATOM 609 O O . ASN A 1 101 ? -11.884 91.047 11.519 1.00 28.17 79 ASN A O 1
ATOM 614 N N . LEU A 1 102 ? -12.285 92.148 9.611 1.00 29.12 80 LEU A N 1
ATOM 615 C CA . LEU A 1 102 ? -11.504 93.292 10.016 1.00 30.16 80 LEU A CA 1
ATOM 616 C C . LEU A 1 102 ? -12.254 94.193 10.995 1.00 31.53 80 LEU A C 1
ATOM 617 O O . LEU A 1 102 ? -11.634 94.899 11.778 1.00 31.46 80 LEU A O 1
ATOM 622 N N . ALA A 1 103 ? -13.576 94.189 10.960 1.00 33.08 81 ALA A N 1
ATOM 623 C CA . ALA A 1 103 ? -14.312 95.028 11.866 1.00 34.47 81 ALA A CA 1
ATOM 624 C C . ALA A 1 103 ? -14.088 94.532 13.312 1.00 36.55 81 ALA A C 1
ATOM 625 O O . ALA A 1 103 ? -13.910 95.343 14.209 1.00 36.62 81 ALA A O 1
ATOM 627 N N . GLN A 1 104 ? -14.021 93.212 13.497 1.00 38.40 82 GLN A N 1
ATOM 628 C CA A GLN A 1 104 ? -13.841 92.623 14.835 0.60 39.71 82 GLN A CA 1
ATOM 629 C CA B GLN A 1 104 ? -13.815 92.571 14.813 0.40 39.43 82 GLN A CA 1
ATOM 630 C C . GLN A 1 104 ? -12.441 92.917 15.394 1.00 40.64 82 GLN A C 1
ATOM 631 O O . GLN A 1 104 ? -12.178 92.703 16.566 1.00 40.57 82 GLN A O 1
ATOM 642 N N . GLN A 1 105 ? -11.555 93.437 14.549 1.00 42.35 83 GLN A N 1
ATOM 643 C CA . GLN A 1 105 ? -10.164 93.621 14.911 1.00 43.77 83 GLN A CA 1
ATOM 644 C C . GLN A 1 105 ? -9.724 95.063 15.126 1.00 43.91 83 GLN A C 1
ATOM 645 O O . GLN A 1 105 ? -8.940 95.285 16.036 1.00 45.25 83 GLN A O 1
ATOM 651 N N . ASP A 1 106 ? -10.191 96.032 14.331 1.00 43.34 84 ASP A N 1
ATOM 652 C CA . ASP A 1 106 ? -9.574 97.373 14.351 1.00 43.47 84 ASP A CA 1
ATOM 653 C C . ASP A 1 106 ? -10.027 98.245 13.184 1.00 42.35 84 ASP A C 1
ATOM 654 O O . ASP A 1 106 ? -9.870 97.878 12.011 1.00 42.60 84 ASP A O 1
ATOM 659 N N . LYS A 1 107 ? -10.533 99.430 13.512 1.00 40.71 85 LYS A N 1
ATOM 660 C CA . LYS A 1 107 ? -11.398 100.180 12.605 1.00 39.44 85 LYS A CA 1
ATOM 661 C C . LYS A 1 107 ? -10.585 100.984 11.580 1.00 37.56 85 LYS A C 1
ATOM 662 O O . LYS A 1 107 ? -11.031 101.212 10.436 1.00 35.07 85 LYS A O 1
ATOM 668 N N . LYS A 1 108 ? -9.406 101.434 12.009 1.00 35.10 86 LYS A N 1
ATOM 669 C CA . LYS A 1 108 ? -8.515 102.125 11.123 1.00 34.46 86 LYS A CA 1
ATOM 670 C C . LYS A 1 108 ? -8.174 101.184 9.988 1.00 32.28 86 LYS A C 1
ATOM 671 O O . LYS A 1 108 ? -8.090 101.612 8.851 1.00 31.71 86 LYS A O 1
ATOM 677 N N . ILE A 1 109 ? -7.993 99.899 10.313 1.00 30.05 87 ILE A N 1
ATOM 678 C CA . ILE A 1 109 ? -7.521 98.939 9.346 1.00 28.67 87 ILE A CA 1
ATOM 679 C C . ILE A 1 109 ? -8.683 98.552 8.457 1.00 26.22 87 ILE A C 1
ATOM 680 O O . ILE A 1 109 ? -8.484 98.336 7.271 1.00 25.46 87 ILE A O 1
ATOM 685 N N . LEU A 1 110 ? -9.885 98.493 9.020 1.00 24.17 88 LEU A N 1
ATOM 686 C CA . LEU A 1 110 ? -11.102 98.342 8.235 1.00 22.61 88 LEU A CA 1
ATOM 687 C C . LEU A 1 110 ? -11.200 99.422 7.172 1.00 21.72 88 LEU A C 1
ATOM 688 O O . LEU A 1 110 ? -11.303 99.101 5.972 1.00 21.38 88 LEU A O 1
ATOM 693 N N . ASN A 1 111 ? -11.128 100.684 7.581 1.00 21.00 89 ASN A N 1
ATOM 694 C CA . ASN A 1 111 ? -11.278 101.786 6.642 1.00 20.70 89 ASN A CA 1
ATOM 695 C C . ASN A 1 111 ? -10.182 101.724 5.596 1.00 20.45 89 ASN A C 1
ATOM 696 O O . ASN A 1 111 ? -10.444 101.957 4.431 1.00 20.04 89 ASN A O 1
ATOM 701 N N . THR A 1 112 ? -8.955 101.406 6.026 1.00 20.89 90 THR A N 1
ATOM 702 C CA . THR A 1 112 ? -7.842 101.267 5.120 1.00 20.71 90 THR A CA 1
ATOM 703 C C . THR A 1 112 ? -8.136 100.199 4.050 1.00 22.40 90 THR A C 1
ATOM 704 O O . THR A 1 112 ? -7.866 100.416 2.850 1.00 20.64 90 THR A O 1
ATOM 708 N N . PHE A 1 113 ? -8.648 99.041 4.475 1.00 21.08 91 PHE A N 1
ATOM 709 C CA . PHE A 1 113 ? -8.956 97.996 3.533 1.00 20.71 91 PHE A CA 1
ATOM 710 C C . PHE A 1 113 ? -10.071 98.427 2.575 1.00 20.41 91 PHE A C 1
ATOM 711 O O . PHE A 1 113 ? -10.035 98.073 1.367 1.00 20.00 91 PHE A O 1
ATOM 719 N N . VAL A 1 114 ? -11.067 99.157 3.068 1.00 20.13 92 VAL A N 1
ATOM 720 C CA . VAL A 1 114 ? -12.197 99.552 2.195 1.00 19.53 92 VAL A CA 1
ATOM 721 C C . VAL A 1 114 ? -11.671 100.454 1.050 1.00 18.86 92 VAL A C 1
ATOM 722 O O . VAL A 1 114 ? -12.103 100.350 -0.137 1.00 19.15 92 VAL A O 1
ATOM 726 N N . SER A 1 115 ? -10.735 101.315 1.406 1.00 17.67 93 SER A N 1
ATOM 727 C CA . SER A 1 115 ? -10.101 102.191 0.470 1.00 19.35 93 SER A CA 1
ATOM 728 C C . SER A 1 115 ? -9.284 101.387 -0.538 1.00 20.73 93 SER A C 1
ATOM 729 O O . SER A 1 115 ? -9.382 101.647 -1.733 1.00 21.59 93 SER A O 1
ATOM 732 N N . VAL A 1 116 ? -8.491 100.410 -0.065 1.00 19.12 94 VAL A N 1
ATOM 733 C CA . VAL A 1 116 ? -7.872 99.453 -0.989 1.00 19.40 94 VAL A CA 1
ATOM 734 C C . VAL A 1 116 ? -8.845 98.803 -1.970 1.00 19.88 94 VAL A C 1
ATOM 735 O O . VAL A 1 116 ? -8.589 98.755 -3.195 1.00 21.30 94 VAL A O 1
ATOM 739 N N . TYR A 1 117 ? -9.969 98.310 -1.444 1.00 19.08 95 TYR A N 1
ATOM 740 C CA . TYR A 1 117 ? -11.027 97.737 -2.242 1.00 19.26 95 TYR A CA 1
ATOM 741 C C . TYR A 1 117 ? -11.554 98.716 -3.270 1.00 18.82 95 TYR A C 1
ATOM 742 O O . TYR A 1 117 ? -11.602 98.399 -4.473 1.00 18.74 95 TYR A O 1
ATOM 751 N N . GLU A 1 118 ? -11.815 99.951 -2.837 1.00 18.20 96 GLU A N 1
ATOM 752 C CA . GLU A 1 118 ? -12.298 100.981 -3.745 1.00 17.83 96 GLU A CA 1
ATOM 753 C C . GLU A 1 118 ? -11.278 101.274 -4.840 1.00 17.67 96 GLU A C 1
ATOM 754 O O . GLU A 1 118 ? -11.635 101.275 -6.011 1.00 16.09 96 GLU A O 1
ATOM 760 N N . GLN A 1 119 ? -10.044 101.522 -4.440 1.00 16.45 97 GLN A N 1
ATOM 761 C CA . GLN A 1 119 ? -9.052 102.010 -5.360 1.00 17.64 97 GLN A CA 1
ATOM 762 C C . GLN A 1 119 ? -8.448 100.952 -6.241 1.00 17.84 97 GLN A C 1
ATOM 763 O O . GLN A 1 119 ? -8.171 101.215 -7.427 1.00 17.67 97 GLN A O 1
ATOM 769 N N . LEU A 1 120 ? -8.145 99.788 -5.660 1.00 17.37 98 LEU A N 1
ATOM 770 C CA . LEU A 1 120 ? -7.450 98.757 -6.428 1.00 18.09 98 LEU A CA 1
ATOM 771 C C . LEU A 1 120 ? -8.404 97.803 -7.098 1.00 18.18 98 LEU A C 1
ATOM 772 O O . LEU A 1 120 ? -8.209 97.427 -8.266 1.00 15.98 98 LEU A O 1
ATOM 777 N N . HIS A 1 121 ? -9.442 97.379 -6.387 1.00 19.58 99 HIS A N 1
ATOM 778 C CA . HIS A 1 121 ? -10.389 96.445 -6.943 1.00 19.87 99 HIS A CA 1
ATOM 779 C C . HIS A 1 121 ? -11.421 97.123 -7.871 1.00 20.00 99 HIS A C 1
ATOM 780 O O . HIS A 1 121 ? -11.689 96.638 -8.969 1.00 21.30 99 HIS A O 1
ATOM 787 N N . LEU A 1 122 ? -12.040 98.231 -7.447 1.00 19.55 100 LEU A N 1
ATOM 788 C CA . LEU A 1 122 ? -13.091 98.850 -8.283 1.00 18.04 100 LEU A CA 1
ATOM 789 C C . LEU A 1 122 ? -12.533 99.801 -9.327 1.00 17.54 100 LEU A C 1
ATOM 790 O O . LEU A 1 122 ? -12.746 99.583 -10.548 1.00 16.25 100 LEU A O 1
ATOM 795 N N . VAL A 1 123 ? -11.825 100.839 -8.887 1.00 16.22 101 VAL A N 1
ATOM 796 C CA . VAL A 1 123 ? -11.361 101.855 -9.826 1.00 15.58 101 VAL A CA 1
ATOM 797 C C . VAL A 1 123 ? -10.323 101.327 -10.864 1.00 16.59 101 VAL A C 1
ATOM 798 O O . VAL A 1 123 ? -10.432 101.601 -12.089 1.00 14.56 101 VAL A O 1
ATOM 810 N N . ALA A 1 125 ? -8.942 97.735 -10.980 1.00 18.00 103 ALA A N 1
ATOM 811 C CA . ALA A 1 125 ? -9.130 96.353 -11.578 1.00 18.49 103 ALA A CA 1
ATOM 812 C C . ALA A 1 125 ? -10.328 96.228 -12.502 1.00 17.91 103 ALA A C 1
ATOM 813 O O . ALA A 1 125 ? -10.278 95.527 -13.506 1.00 19.13 103 ALA A O 1
ATOM 815 N N . TYR A 1 126 ? -11.428 96.827 -12.096 1.00 18.79 104 TYR A N 1
ATOM 816 C CA . TYR A 1 126 ? -12.665 96.761 -12.831 1.00 18.67 104 TYR A CA 1
ATOM 817 C C . TYR A 1 126 ? -12.828 97.834 -13.859 1.00 19.32 104 TYR A C 1
ATOM 818 O O . TYR A 1 126 ? -13.181 97.522 -14.994 1.00 17.68 104 TYR A O 1
ATOM 827 N N . ASP A 1 127 ? -12.601 99.103 -13.483 1.00 20.21 105 ASP A N 1
ATOM 828 C CA . ASP A 1 127 ? -12.825 100.224 -14.443 1.00 20.64 105 ASP A CA 1
ATOM 829 C C . ASP A 1 127 ? -11.609 100.638 -15.225 1.00 20.74 105 ASP A C 1
ATOM 830 O O . ASP A 1 127 ? -11.720 101.373 -16.192 1.00 18.95 105 ASP A O 1
ATOM 835 N N . GLY A 1 128 ? -10.444 100.217 -14.786 1.00 19.45 106 GLY A N 1
ATOM 836 C CA . GLY A 1 128 ? -9.233 100.506 -15.559 1.00 18.82 106 GLY A CA 1
ATOM 837 C C . GLY A 1 128 ? -8.786 101.926 -15.527 1.00 18.31 106 GLY A C 1
ATOM 838 O O . GLY A 1 128 ? -8.152 102.381 -16.444 1.00 15.69 106 GLY A O 1
ATOM 839 N N . VAL A 1 129 ? -9.058 102.626 -14.427 1.00 17.49 107 VAL A N 1
ATOM 840 C CA . VAL A 1 129 ? -8.700 104.037 -14.360 1.00 16.70 107 VAL A CA 1
ATOM 841 C C . VAL A 1 129 ? -7.464 104.185 -13.493 1.00 17.62 107 VAL A C 1
ATOM 842 O O . VAL A 1 129 ? -7.435 103.759 -12.287 1.00 17.67 107 VAL A O 1
ATOM 846 N N . GLY A 1 130 ? -6.419 104.786 -14.059 1.00 15.94 108 GLY A N 1
ATOM 847 C CA . GLY A 1 130 ? -5.157 104.866 -13.326 1.00 17.18 108 GLY A CA 1
ATOM 848 C C . GLY A 1 130 ? -4.618 106.265 -13.188 1.00 18.58 108 GLY A C 1
ATOM 849 O O . GLY A 1 130 ? -3.815 106.707 -14.006 1.00 19.80 108 GLY A O 1
ATOM 850 N N . ASP A 1 131 ? -5.048 106.953 -12.146 1.00 18.50 109 ASP A N 1
ATOM 851 C CA . ASP A 1 131 ? -4.559 108.284 -11.810 1.00 19.20 109 ASP A CA 1
ATOM 852 C C . ASP A 1 131 ? -3.366 108.037 -10.932 1.00 18.99 109 ASP A C 1
ATOM 853 O O . ASP A 1 131 ? -3.533 107.596 -9.802 1.00 19.16 109 ASP A O 1
ATOM 858 N N . ALA A 1 132 ? -2.149 108.294 -11.464 1.00 19.21 110 ALA A N 1
ATOM 859 C CA . ALA A 1 132 ? -0.945 107.745 -10.863 1.00 19.63 110 ALA A CA 1
ATOM 860 C C . ALA A 1 132 ? -0.781 108.173 -9.431 1.00 20.13 110 ALA A C 1
ATOM 861 O O . ALA A 1 132 ? -0.396 107.387 -8.598 1.00 21.00 110 ALA A O 1
ATOM 863 N N . GLU A 1 133 ? -1.091 109.422 -9.109 1.00 20.15 111 GLU A N 1
ATOM 864 C CA A GLU A 1 133 ? -1.013 109.922 -7.720 0.60 20.65 111 GLU A CA 1
ATOM 865 C CA B GLU A 1 133 ? -0.907 109.791 -7.725 0.40 20.08 111 GLU A CA 1
ATOM 866 C C . GLU A 1 133 ? -1.985 109.159 -6.842 1.00 19.41 111 GLU A C 1
ATOM 867 O O . GLU A 1 133 ? -1.706 108.821 -5.712 1.00 20.22 111 GLU A O 1
ATOM 878 N N . VAL A 1 134 ? -3.191 108.973 -7.338 1.00 19.51 112 VAL A N 1
ATOM 879 C CA . VAL A 1 134 ? -4.197 108.217 -6.558 1.00 18.60 112 VAL A CA 1
ATOM 880 C C . VAL A 1 134 ? -3.768 106.723 -6.425 1.00 19.16 112 VAL A C 1
ATOM 881 O O . VAL A 1 134 ? -3.824 106.136 -5.352 1.00 20.65 112 VAL A O 1
ATOM 885 N N . VAL A 1 135 ? -3.315 106.130 -7.517 1.00 19.52 113 VAL A N 1
ATOM 886 C CA . VAL A 1 135 ? -2.788 104.749 -7.497 1.00 19.64 113 VAL A CA 1
ATOM 887 C C . VAL A 1 135 ? -1.713 104.574 -6.417 1.00 21.04 113 VAL A C 1
ATOM 888 O O . VAL A 1 135 ? -1.758 103.627 -5.619 1.00 21.71 113 VAL A O 1
ATOM 892 N N . LYS A 1 136 ? -0.785 105.532 -6.347 1.00 21.36 114 LYS A N 1
ATOM 893 C CA A LYS A 1 136 ? 0.238 105.518 -5.302 0.60 21.97 114 LYS A CA 1
ATOM 894 C CA B LYS A 1 136 ? 0.246 105.530 -5.318 0.40 21.67 114 LYS A CA 1
ATOM 895 C C . LYS A 1 136 ? -0.336 105.436 -3.917 1.00 20.98 114 LYS A C 1
ATOM 896 O O . LYS A 1 136 ? 0.113 104.665 -3.094 1.00 20.79 114 LYS A O 1
ATOM 907 N N . LEU A 1 137 ? -1.330 106.249 -3.620 1.00 21.82 115 LEU A N 1
ATOM 908 C CA . LEU A 1 137 ? -1.970 106.159 -2.311 1.00 20.09 115 LEU A CA 1
ATOM 909 C C . LEU A 1 137 ? -2.630 104.797 -2.124 1.00 20.61 115 LEU A C 1
ATOM 910 O O . LEU A 1 137 ? -2.611 104.200 -1.045 1.00 22.26 115 LEU A O 1
ATOM 915 N N . GLY A 1 138 ? -3.259 104.297 -3.160 1.00 20.44 116 GLY A N 1
ATOM 916 C CA . GLY A 1 138 ? -3.905 102.992 -3.058 1.00 20.51 116 GLY A CA 1
ATOM 917 C C . GLY A 1 138 ? -2.893 101.916 -2.670 1.00 21.07 116 GLY A C 1
ATOM 918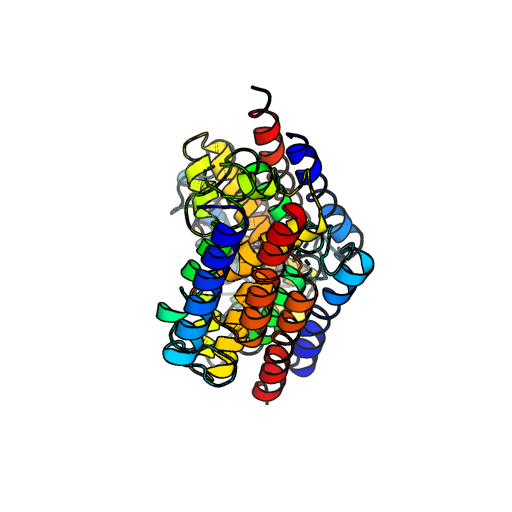 O O . GLY A 1 138 ? -3.153 101.055 -1.790 1.00 20.11 116 GLY A O 1
ATOM 919 N N . PHE A 1 139 ? -1.749 101.948 -3.355 1.00 21.26 117 PHE A N 1
ATOM 920 C CA . PHE A 1 139 ? -0.638 101.053 -3.039 1.00 21.77 117 PHE A CA 1
ATOM 921 C C . PHE A 1 139 ? -0.053 101.250 -1.658 1.00 23.01 117 PHE A C 1
ATOM 922 O O . PHE A 1 139 ? 0.288 100.261 -1.032 1.00 24.84 117 PHE A O 1
ATOM 930 N N . GLN A 1 140 ? 0.024 102.486 -1.144 1.00 23.20 118 GLN A N 1
ATOM 931 C CA A GLN A 1 140 ? 0.437 102.710 0.250 0.70 24.07 118 GLN A CA 1
ATOM 932 C CA B GLN A 1 140 ? 0.453 102.683 0.250 0.30 22.79 118 GLN A CA 1
ATOM 933 C C . GLN A 1 140 ? -0.545 102.056 1.212 1.00 22.43 118 GLN A C 1
ATOM 934 O O . GLN A 1 140 ? -0.137 101.480 2.180 1.00 21.15 118 GLN A O 1
ATOM 945 N N . ARG A 1 141 ? -1.851 102.156 0.929 1.00 23.32 119 ARG A N 1
ATOM 946 C CA . ARG A 1 141 ? -2.895 101.561 1.806 1.00 21.84 119 ARG A CA 1
ATOM 947 C C . ARG A 1 141 ? -2.744 100.031 1.838 1.00 21.80 119 ARG A C 1
ATOM 948 O O . ARG A 1 141 ? -2.816 99.415 2.903 1.00 22.51 119 ARG A O 1
ATOM 956 N N . ALA A 1 142 ? -2.463 99.456 0.681 1.00 21.60 120 ALA A N 1
ATOM 957 C CA . ALA A 1 142 ? -2.209 98.022 0.496 1.00 22.13 120 ALA A CA 1
ATOM 958 C C . ALA A 1 142 ? -0.992 97.576 1.311 1.00 22.93 120 ALA A C 1
ATOM 959 O O . ALA A 1 142 ? -1.080 96.588 1.992 1.00 22.67 120 ALA A O 1
ATOM 961 N N . GLU A 1 143 ? 0.134 98.298 1.271 1.00 24.09 121 GLU A N 1
ATOM 962 C CA A GLU A 1 143 ? 1.280 97.930 2.086 0.60 24.62 121 GLU A CA 1
ATOM 963 C CA B GLU A 1 143 ? 1.274 97.880 2.084 0.40 24.30 121 GLU A CA 1
ATOM 964 C C . GLU A 1 143 ? 0.968 98.062 3.578 1.00 24.26 121 GLU A C 1
ATOM 965 O O . GLU A 1 143 ? 1.473 97.317 4.391 1.00 24.39 121 GLU A O 1
ATOM 976 N N . ILE A 1 144 ? 0.103 99.014 3.937 1.00 24.82 122 ILE A N 1
ATOM 977 C CA . ILE A 1 144 ? -0.338 99.149 5.313 1.00 23.80 122 ILE A CA 1
ATOM 978 C C . ILE A 1 144 ? -1.033 97.902 5.795 1.00 23.34 122 ILE A C 1
ATOM 979 O O . ILE A 1 144 ? -0.790 97.420 6.911 1.00 23.56 122 ILE A O 1
ATOM 984 N N . ILE A 1 145 ? -1.881 97.354 4.952 1.00 23.53 123 ILE A N 1
ATOM 985 C CA . ILE A 1 145 ? -2.628 96.154 5.312 1.00 23.77 123 ILE A CA 1
ATOM 986 C C . ILE A 1 145 ? -1.696 94.951 5.384 1.00 23.16 123 ILE A C 1
ATOM 987 O O . ILE A 1 145 ? -1.815 94.109 6.270 1.00 22.85 123 ILE A O 1
ATOM 992 N N . ILE A 1 146 ? -0.756 94.851 4.452 1.00 23.41 124 ILE A N 1
ATOM 993 C CA . ILE A 1 146 ? 0.156 93.699 4.484 1.00 22.28 124 ILE A CA 1
ATOM 994 C C . ILE A 1 146 ? 1.039 93.773 5.732 1.00 22.69 124 ILE A C 1
ATOM 995 O O . ILE A 1 146 ? 1.267 92.751 6.371 1.00 21.73 124 ILE A O 1
ATOM 1000 N N . ASP A 1 147 ? 1.501 94.963 6.100 1.00 22.83 125 ASP A N 1
ATOM 1001 C CA . ASP A 1 147 ? 2.332 95.108 7.293 1.00 24.32 125 ASP A CA 1
ATOM 1002 C C . ASP A 1 147 ? 1.524 94.811 8.539 1.00 24.05 125 ASP A C 1
ATOM 1003 O O . ASP A 1 147 ? 2.039 94.230 9.488 1.00 25.16 125 ASP A O 1
ATOM 1008 N N . TRP A 1 148 ? 0.256 95.203 8.552 1.00 24.05 126 TRP A N 1
ATOM 1009 C CA . TRP A 1 148 ? -0.595 94.898 9.701 1.00 23.22 126 TRP A CA 1
ATOM 1010 C C . TRP A 1 148 ? -0.666 93.372 9.924 1.00 22.70 126 TRP A C 1
ATOM 1011 O O . TRP A 1 148 ? -0.505 92.874 11.053 1.00 22.39 126 TRP A O 1
ATOM 1022 N N . VAL A 1 149 ? -0.888 92.628 8.852 1.00 21.68 127 VAL A N 1
ATOM 1023 C CA . VAL A 1 149 ? -0.863 91.157 8.886 1.00 21.63 127 VAL A CA 1
ATOM 1024 C C . VAL A 1 149 ? 0.460 90.619 9.405 1.00 23.46 127 VAL A C 1
ATOM 1025 O O . VAL A 1 149 ? 0.481 89.877 10.396 1.00 22.76 127 VAL A O 1
ATOM 1029 N N . GLU A 1 150 ? 1.574 91.015 8.778 1.00 24.94 128 GLU A N 1
ATOM 1030 C CA . GLU A 1 150 ? 2.898 90.568 9.219 1.00 26.65 128 GLU A CA 1
ATOM 1031 C C . GLU A 1 150 ? 3.016 90.755 10.734 1.00 28.38 128 GLU A C 1
ATOM 1032 O O . GLU A 1 150 ? 3.395 89.853 11.471 1.00 28.93 128 GLU A O 1
ATOM 1038 N N . ARG A 1 151 ? 2.658 91.952 11.162 1.00 30.56 129 ARG A N 1
ATOM 1039 C CA . ARG A 1 151 ? 2.821 92.398 12.511 1.00 32.66 129 ARG A CA 1
ATOM 1040 C C . ARG A 1 151 ? 1.872 91.751 13.519 1.00 33.60 129 ARG A C 1
ATOM 1041 O O . ARG A 1 151 ? 2.197 91.739 14.699 1.00 33.48 129 ARG A O 1
ATOM 1049 N N . ARG A 1 152 ? 0.718 91.234 13.078 1.00 34.09 130 ARG A N 1
ATOM 1050 C CA A ARG A 1 152 ? -0.179 90.462 13.944 0.60 34.88 130 ARG A CA 1
ATOM 1051 C CA B ARG A 1 152 ? -0.166 90.473 13.963 0.40 34.93 130 ARG A CA 1
ATOM 1052 C C . ARG A 1 152 ? 0.335 89.033 14.092 1.00 35.37 130 ARG A C 1
ATOM 1053 O O . ARG A 1 152 ? 0.401 88.492 15.200 1.00 35.44 130 ARG A O 1
ATOM 1068 N N . LEU A 1 153 ? 0.727 88.438 12.968 1.00 36.17 131 LEU A N 1
ATOM 1069 C CA . LEU A 1 153 ? 1.205 87.053 12.926 1.00 37.17 131 LEU A CA 1
ATOM 1070 C C . LEU A 1 153 ? 2.465 86.787 13.762 1.00 38.60 131 LEU A C 1
ATOM 1071 O O . LEU A 1 153 ? 2.696 85.649 14.185 1.00 38.95 131 LEU A O 1
ATOM 1076 N N . ALA A 1 154 ? 3.275 87.822 13.994 1.00 39.58 132 ALA A N 1
ATOM 1077 C CA . ALA A 1 154 ? 4.456 87.695 14.829 1.00 40.28 132 ALA A CA 1
ATOM 1078 C C . ALA A 1 154 ? 4.151 88.086 16.300 1.00 41.14 132 ALA A C 1
ATOM 1079 O O . ALA A 1 154 ? 5.071 88.248 17.094 1.00 41.39 132 ALA A O 1
ATOM 1081 N N . ALA A 1 155 ? 2.864 88.203 16.652 1.00 41.83 133 ALA A N 1
ATOM 1082 C CA . ALA A 1 155 ? 2.435 88.651 17.973 1.00 42.38 133 ALA A CA 1
ATOM 1083 C C . ALA A 1 155 ? 2.880 87.717 19.104 1.00 42.90 133 ALA A C 1
ATOM 1084 O O . ALA A 1 155 ? 3.014 86.506 18.906 1.00 43.68 133 ALA A O 1
ATOM 1086 N N . LEU B 1 29 ? -14.541 104.785 -29.436 1.00 42.17 7 LEU B N 1
ATOM 1087 C CA . LEU B 1 29 ? -14.293 103.486 -30.144 1.00 41.95 7 LEU B CA 1
ATOM 1088 C C . LEU B 1 29 ? -15.475 103.024 -31.021 1.00 41.44 7 LEU B C 1
ATOM 1089 O O . LEU B 1 29 ? -16.611 102.938 -30.552 1.00 42.07 7 LEU B O 1
ATOM 1094 N N . SER B 1 30 ? -15.188 102.738 -32.294 1.00 40.32 8 SER B N 1
ATOM 1095 C CA . SER B 1 30 ? -16.124 102.050 -33.196 1.00 38.99 8 SER B CA 1
ATOM 1096 C C . SER B 1 30 ? -16.323 100.602 -32.750 1.00 38.53 8 SER B C 1
ATOM 1097 O O . SER B 1 30 ? -15.516 100.068 -31.971 1.00 37.12 8 SER B O 1
ATOM 1100 N N . ALA B 1 31 ? -17.378 99.969 -33.273 1.00 37.51 9 ALA B N 1
ATOM 1101 C CA . ALA B 1 31 ? -17.712 98.578 -32.934 1.00 36.93 9 ALA B CA 1
ATOM 1102 C C . ALA B 1 31 ? -16.535 97.649 -33.238 1.00 36.22 9 ALA B C 1
ATOM 1103 O O . ALA B 1 31 ? -16.102 96.850 -32.394 1.00 36.35 9 ALA B O 1
ATOM 1105 N N . GLN B 1 32 ? -16.031 97.786 -34.460 1.00 35.48 10 GLN B N 1
ATOM 1106 C CA . GLN B 1 32 ? -14.867 97.046 -34.921 1.00 34.77 10 GLN B CA 1
ATOM 1107 C C . GLN B 1 32 ? -13.733 97.176 -33.911 1.00 33.36 10 GLN B C 1
ATOM 1108 O O . GLN B 1 32 ? -13.134 96.178 -33.534 1.00 33.48 10 GLN B O 1
ATOM 1114 N N . GLU B 1 33 ? -13.447 98.411 -33.489 1.00 31.91 11 GLU B N 1
ATOM 1115 C CA . GLU B 1 33 ? -12.362 98.689 -32.536 1.00 31.12 11 GLU B CA 1
ATOM 1116 C C . GLU B 1 33 ? -12.595 98.071 -31.136 1.00 29.74 11 GLU B C 1
ATOM 1117 O O . GLU B 1 33 ? -11.657 97.612 -30.533 1.00 29.24 11 GLU B O 1
ATOM 1123 N N . ALA B 1 34 ? -13.829 98.073 -30.638 1.00 28.53 12 ALA B N 1
ATOM 1124 C CA . ALA B 1 34 ? -14.145 97.495 -29.313 1.00 28.26 12 ALA B CA 1
ATOM 1125 C C . ALA B 1 34 ? -13.876 95.989 -29.242 1.00 27.63 12 ALA B C 1
ATOM 1126 O O . ALA B 1 34 ? -13.336 95.495 -28.247 1.00 28.73 12 ALA B O 1
ATOM 1128 N N . VAL B 1 35 ? -14.301 95.276 -30.281 1.00 27.01 13 VAL B N 1
ATOM 1129 C CA . VAL B 1 35 ? -14.039 93.860 -30.474 1.00 25.75 13 VAL B CA 1
ATOM 1130 C C . VAL B 1 35 ? -12.544 93.607 -30.657 1.00 24.94 13 VAL B C 1
ATOM 1131 O O . VAL B 1 35 ? -12.013 92.655 -30.120 1.00 25.26 13 VAL B O 1
ATOM 1135 N N . ILE B 1 36 ? -11.841 94.431 -31.417 1.00 23.59 14 ILE B N 1
ATOM 1136 C CA . ILE B 1 36 ? -10.394 94.207 -31.536 1.00 22.62 14 ILE B CA 1
ATOM 1137 C C . ILE B 1 36 ? -9.771 94.310 -30.130 1.00 22.68 14 ILE B C 1
ATOM 1138 O O . ILE B 1 36 ? -8.932 93.499 -29.769 1.00 21.45 14 ILE B O 1
ATOM 1143 N N . GLU B 1 37 ? -10.201 95.312 -29.357 1.00 22.75 15 GLU B N 1
ATOM 1144 C CA . GLU B 1 37 ? -9.679 95.521 -27.990 1.00 23.19 15 GLU B CA 1
ATOM 1145 C C . GLU B 1 37 ? -10.062 94.355 -27.077 1.00 22.63 15 GLU B C 1
ATOM 1146 O O . GLU B 1 37 ? -9.220 93.869 -26.284 1.00 22.98 15 GLU B O 1
ATOM 1152 N N . ALA B 1 38 ? -11.315 93.894 -27.158 1.00 21.92 16 ALA B N 1
ATOM 1153 C CA . ALA B 1 38 ? -11.741 92.710 -26.419 1.00 21.71 16 ALA B CA 1
ATOM 1154 C C . ALA B 1 38 ? -10.795 91.553 -26.682 1.00 21.72 16 ALA B C 1
ATOM 1155 O O . ALA B 1 38 ? -10.315 90.900 -25.748 1.00 22.22 16 ALA B O 1
ATOM 1157 N N . LYS B 1 39 ? -10.502 91.308 -27.946 1.00 21.17 17 LYS B N 1
ATOM 1158 C CA . LYS B 1 39 ? -9.610 90.202 -28.314 1.00 20.95 17 LYS B CA 1
ATOM 1159 C C . LYS B 1 39 ? -8.160 90.450 -27.950 1.00 19.69 17 LYS B C 1
ATOM 1160 O O . LYS B 1 39 ? -7.428 89.492 -27.741 1.00 19.94 17 LYS B O 1
ATOM 1166 N N . ARG B 1 40 ? -7.710 91.694 -27.899 1.00 18.64 18 ARG B N 1
ATOM 1167 C CA A ARG B 1 40 ? -6.376 91.977 -27.383 0.60 19.47 18 ARG B CA 1
ATOM 1168 C CA B ARG B 1 40 ? -6.359 91.989 -27.360 0.40 18.58 18 ARG B CA 1
ATOM 1169 C C . ARG B 1 40 ? -6.291 91.507 -25.894 1.00 19.28 18 ARG B C 1
ATOM 1170 O O . ARG B 1 40 ? -5.265 90.963 -25.431 1.00 18.60 18 ARG B O 1
ATOM 1185 N N . TYR B 1 41 ? -7.371 91.698 -25.139 1.00 19.57 19 TYR B N 1
ATOM 1186 C CA . TYR B 1 41 ? -7.340 91.251 -23.705 1.00 18.04 19 TYR B CA 1
ATOM 1187 C C . TYR B 1 41 ? -7.219 89.711 -23.655 1.00 18.54 19 TYR B C 1
ATOM 1188 O O . TYR B 1 41 ? -6.374 89.095 -22.981 1.00 18.54 19 TYR B O 1
ATOM 1197 N N . LEU B 1 42 ? -8.075 89.059 -24.414 1.00 19.49 20 LEU B N 1
ATOM 1198 C CA . LEU B 1 42 ? -8.056 87.619 -24.483 1.00 19.97 20 LEU B CA 1
ATOM 1199 C C . LEU B 1 42 ? -6.716 87.009 -24.938 1.00 20.04 20 LEU B C 1
ATOM 1200 O O . LEU B 1 42 ? -6.243 86.026 -24.365 1.00 20.95 20 LEU B O 1
ATOM 1205 N N . ASN B 1 43 ? -6.103 87.579 -25.964 1.00 19.55 21 ASN B N 1
ATOM 1206 C CA . ASN B 1 43 ? -4.838 87.078 -26.477 1.00 19.73 21 ASN B CA 1
ATOM 1207 C C . ASN B 1 43 ? -3.739 87.393 -25.473 1.00 20.35 21 ASN B C 1
ATOM 1208 O O . ASN B 1 43 ? -2.885 86.558 -25.231 1.00 19.18 21 ASN B O 1
ATOM 1213 N N . ASN B 1 44 ? -3.818 88.540 -24.794 1.00 19.80 22 ASN B N 1
ATOM 1214 C CA A ASN B 1 44 ? -2.850 88.820 -23.745 0.60 20.01 22 ASN B CA 1
ATOM 1215 C CA B ASN B 1 44 ? -2.858 88.853 -23.740 0.40 20.39 22 ASN B CA 1
ATOM 1216 C C . ASN B 1 44 ? -2.891 87.763 -22.644 1.00 19.58 22 ASN B C 1
ATOM 1217 O O . ASN B 1 44 ? -1.851 87.321 -22.162 1.00 19.33 22 ASN B O 1
ATOM 1226 N N . ALA B 1 45 ? -4.084 87.354 -22.261 1.00 19.18 23 ALA B N 1
ATOM 1227 C CA . ALA B 1 45 ? -4.249 86.339 -21.228 1.00 19.91 23 ALA B CA 1
ATOM 1228 C C . ALA B 1 45 ? -3.589 85.013 -21.652 1.00 19.90 23 ALA B C 1
ATOM 1229 O O . ALA B 1 45 ? -2.906 84.381 -20.854 1.00 17.72 23 ALA B O 1
ATOM 1231 N N . LYS B 1 46 ? -3.798 84.613 -22.917 1.00 20.06 24 LYS B N 1
ATOM 1232 C CA . LYS B 1 46 ? -3.254 83.366 -23.409 1.00 20.09 24 LYS B CA 1
ATOM 1233 C C . LYS B 1 46 ? -1.733 83.423 -23.372 1.00 19.97 24 LYS B C 1
ATOM 1234 O O . LYS B 1 46 ? -1.057 82.473 -22.975 1.00 18.92 24 LYS B O 1
ATOM 1240 N N . ASP B 1 47 ? -1.204 84.562 -23.791 1.00 19.29 25 ASP B N 1
ATOM 1241 C CA . ASP B 1 47 ? 0.209 84.797 -23.725 1.00 19.30 25 ASP B CA 1
ATOM 1242 C C . ASP B 1 47 ? 0.786 84.749 -22.292 1.00 18.51 25 ASP B C 1
ATOM 1243 O O . ASP B 1 47 ? 1.876 84.221 -22.086 1.00 17.93 25 ASP B O 1
ATOM 1248 N N . ILE B 1 48 ? 0.069 85.312 -21.321 1.00 17.89 26 ILE B N 1
ATOM 1249 C CA . ILE B 1 48 ? 0.513 85.295 -19.918 1.00 17.23 26 ILE B CA 1
ATOM 1250 C C . ILE B 1 48 ? 0.632 83.853 -19.444 1.00 17.41 26 ILE B C 1
ATOM 1251 O O . ILE B 1 48 ? 1.610 83.462 -18.795 1.00 16.08 26 ILE B O 1
ATOM 1256 N N . LEU B 1 49 ? -0.316 83.029 -19.819 1.00 17.75 27 LEU B N 1
ATOM 1257 C CA . LEU B 1 49 ? -0.297 81.660 -19.327 1.00 19.47 27 LEU B CA 1
ATOM 1258 C C . LEU B 1 49 ? 0.874 80.901 -19.921 1.00 20.33 27 LEU B C 1
ATOM 1259 O O . LEU B 1 49 ? 1.596 80.204 -19.223 1.00 18.94 27 LEU B O 1
ATOM 1264 N N . ARG B 1 50 ? 1.076 81.114 -21.212 1.00 22.12 28 ARG B N 1
ATOM 1265 C CA . ARG B 1 50 ? 2.140 80.449 -21.946 1.00 24.30 28 ARG B CA 1
ATOM 1266 C C . ARG B 1 50 ? 3.523 80.884 -21.413 1.00 24.90 28 ARG B C 1
ATOM 1267 O O . ARG B 1 50 ? 4.383 80.038 -21.167 1.00 25.25 28 ARG B O 1
ATOM 1275 N N . ASP B 1 51 ? 3.704 82.193 -21.199 1.00 24.39 29 ASP B N 1
ATOM 1276 C CA . ASP B 1 51 ? 5.012 82.721 -20.817 1.00 23.97 29 ASP B CA 1
ATOM 1277 C C . ASP B 1 51 ? 5.283 82.648 -19.342 1.00 23.35 29 ASP B C 1
ATOM 1278 O O . ASP B 1 51 ? 6.433 82.501 -18.957 1.00 22.64 29 ASP B O 1
ATOM 1283 N N . LYS B 1 52 ? 4.255 82.773 -18.508 1.00 23.37 30 LYS B N 1
ATOM 1284 C CA . LYS B 1 52 ? 4.490 82.843 -17.062 1.00 23.81 30 LYS B CA 1
ATOM 1285 C C . LYS B 1 52 ? 3.653 81.951 -16.187 1.00 22.73 30 LYS B C 1
ATOM 1286 O O . LYS B 1 52 ? 3.863 81.892 -14.988 1.00 22.63 30 LYS B O 1
ATOM 1292 N N . GLY B 1 53 ? 2.680 81.281 -16.769 1.00 22.70 31 GLY B N 1
ATOM 1293 C CA . GLY B 1 53 ? 1.810 80.407 -16.011 1.00 22.56 31 GLY B CA 1
ATOM 1294 C C . GLY B 1 53 ? 2.501 79.201 -15.414 1.00 22.56 31 GLY B C 1
ATOM 1295 O O . GLY B 1 53 ? 2.004 78.611 -14.459 1.00 21.31 31 GLY B O 1
ATOM 1296 N N . GLY B 1 54 ? 3.641 78.825 -15.986 1.00 23.07 32 GLY B N 1
ATOM 1297 C CA . GLY B 1 54 ? 4.450 77.686 -15.471 1.00 23.32 32 GLY B CA 1
ATOM 1298 C C . GLY B 1 54 ? 3.723 76.374 -15.638 1.00 23.05 32 GLY B C 1
ATOM 1299 O O . GLY B 1 54 ? 3.561 75.614 -14.684 1.00 22.66 32 GLY B O 1
ATOM 1300 N N . LYS B 1 55 ? 3.241 76.127 -16.846 1.00 23.05 33 LYS B N 1
ATOM 1301 C CA . LYS B 1 55 ? 2.442 74.934 -17.081 1.00 23.71 33 LYS B CA 1
ATOM 1302 C C . LYS B 1 55 ? 3.318 73.717 -16.827 1.00 24.35 33 LYS B C 1
ATOM 1303 O O . LYS B 1 55 ? 4.482 73.704 -17.177 1.00 23.21 33 LYS B O 1
ATOM 1309 N N . GLU B 1 56 ? 2.737 72.719 -16.171 1.00 25.32 34 GLU B N 1
ATOM 1310 C CA . GLU B 1 56 ? 3.472 71.524 -15.784 1.00 26.44 34 GLU B CA 1
ATOM 1311 C C . GLU B 1 56 ? 2.462 70.434 -15.496 1.00 25.87 34 GLU B C 1
ATOM 1312 O O . GLU B 1 56 ? 1.645 70.536 -14.559 1.00 25.11 34 GLU B O 1
ATOM 1318 N N . ASP B 1 57 ? 2.464 69.430 -16.367 1.00 25.29 35 ASP B N 1
ATOM 1319 C CA . ASP B 1 57 ? 1.585 68.281 -16.237 1.00 25.42 35 ASP B CA 1
ATOM 1320 C C . ASP B 1 57 ? 0.105 68.685 -16.312 1.00 24.12 35 ASP B C 1
ATOM 1321 O O . ASP B 1 57 ? -0.743 68.168 -15.593 1.00 23.45 35 ASP B O 1
ATOM 1326 N N . GLY B 1 58 ? -0.189 69.613 -17.213 1.00 22.69 36 GLY B N 1
ATOM 1327 C CA . GLY B 1 58 ? -1.554 70.051 -17.449 1.00 22.97 36 GLY B CA 1
ATOM 1328 C C . GLY B 1 58 ? -2.098 71.112 -16.459 1.00 22.14 36 GLY B C 1
ATOM 1329 O O . GLY B 1 58 ? -3.229 71.492 -16.566 1.00 21.66 36 GLY B O 1
ATOM 1330 N N . PHE B 1 59 ? -1.269 71.575 -15.520 1.00 22.43 37 PHE B N 1
ATOM 1331 C CA . PHE B 1 59 ? -1.624 72.589 -14.507 1.00 22.99 37 PHE B CA 1
ATOM 1332 C C . PHE B 1 59 ? -0.620 73.733 -14.419 1.00 22.63 37 PHE B C 1
ATOM 1333 O O . PHE B 1 59 ? 0.580 73.519 -14.283 1.00 21.71 37 PHE B O 1
ATOM 1341 N N . TYR B 1 60 ? -1.144 74.960 -14.510 1.00 22.34 38 TYR B N 1
ATOM 1342 C CA . TYR B 1 60 ? -0.347 76.158 -14.336 1.00 22.21 38 TYR B CA 1
ATOM 1343 C C . TYR B 1 60 ? 0.079 76.220 -12.896 1.00 22.28 38 TYR B C 1
ATOM 1344 O O . TYR B 1 60 ? -0.730 76.069 -12.026 1.00 23.76 38 TYR B O 1
ATOM 1353 N N . GLN B 1 61 ? 1.367 76.334 -12.644 1.00 22.14 39 GLN B N 1
ATOM 1354 C CA . GLN B 1 61 ? 1.865 76.290 -11.296 1.00 22.77 39 GLN B CA 1
ATOM 1355 C C . GLN B 1 61 ? 1.896 77.636 -10.624 1.00 23.44 39 GLN B C 1
ATOM 1356 O O . GLN B 1 61 ? 1.887 77.682 -9.412 1.00 23.76 39 GLN B O 1
ATOM 1362 N N . ASP B 1 62 ? 1.906 78.746 -11.376 1.00 23.41 40 ASP B N 1
ATOM 1363 C CA . ASP B 1 62 ? 2.083 80.039 -10.729 1.00 23.10 40 ASP B CA 1
ATOM 1364 C C . ASP B 1 62 ? 0.736 80.754 -10.607 1.00 22.25 40 ASP B C 1
ATOM 1365 O O . ASP B 1 62 ? 0.229 81.320 -11.568 1.00 21.54 40 ASP B O 1
ATOM 1370 N N . SER B 1 63 ? 0.131 80.665 -9.418 1.00 21.90 41 SER B N 1
ATOM 1371 C CA . SER B 1 63 ? -1.186 81.199 -9.175 1.00 21.44 41 SER B CA 1
ATOM 1372 C C . SER B 1 63 ? -1.278 82.700 -9.503 1.00 19.68 41 SER B C 1
ATOM 1373 O O . SER B 1 63 ? -2.302 83.188 -9.916 1.00 20.09 41 SER B O 1
ATOM 1376 N N . LYS B 1 64 ? -0.237 83.428 -9.200 1.00 17.58 42 LYS B N 1
ATOM 1377 C CA A LYS B 1 64 ? -0.234 84.845 -9.418 0.60 18.48 42 LYS B CA 1
ATOM 1378 C CA B LYS B 1 64 ? -0.237 84.854 -9.432 0.40 18.35 42 LYS B CA 1
ATOM 1379 C C . LYS B 1 64 ? -0.582 85.122 -10.904 1.00 18.19 42 LYS B C 1
ATOM 1380 O O . LYS B 1 64 ? -1.399 85.981 -11.202 1.00 18.01 42 LYS B O 1
ATOM 139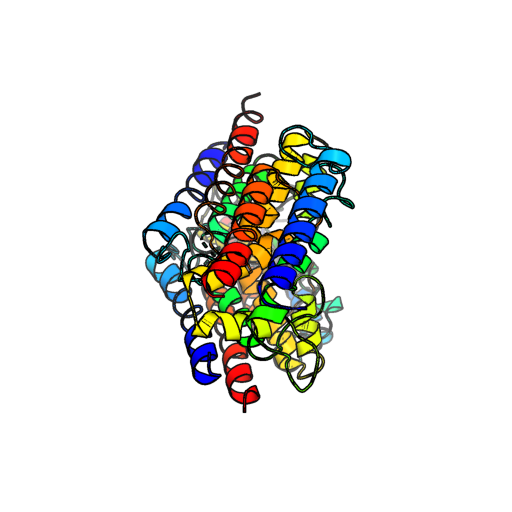1 N N . TYR B 1 65 ? 0.030 84.368 -11.829 1.00 17.45 43 TYR B N 1
ATOM 1392 C CA . TYR B 1 65 ? -0.246 84.572 -13.248 1.00 16.50 43 TYR B CA 1
ATOM 1393 C C . TYR B 1 65 ? -1.530 83.949 -13.728 1.00 17.73 43 TYR B C 1
ATOM 1394 O O . TYR B 1 65 ? -2.106 84.464 -14.709 1.00 17.22 43 TYR B O 1
ATOM 1403 N N . VAL B 1 66 ? -2.006 82.877 -13.061 1.00 17.14 44 VAL B N 1
ATOM 1404 C CA . VAL B 1 66 ? -3.315 82.355 -13.407 1.00 17.00 44 VAL B CA 1
ATOM 1405 C C . VAL B 1 66 ? -4.348 83.414 -13.070 1.00 17.41 44 VAL B C 1
ATOM 1406 O O . VAL B 1 66 ? -5.286 83.645 -13.796 1.00 17.98 44 VAL B O 1
ATOM 1410 N N . LYS B 1 67 ? -4.186 84.043 -11.933 1.00 18.01 45 LYS B N 1
ATOM 1411 C CA . LYS B 1 67 ? -5.123 85.094 -11.493 1.00 17.94 45 LYS B CA 1
ATOM 1412 C C . LYS B 1 67 ? -5.149 86.235 -12.471 1.00 18.57 45 LYS B C 1
ATOM 1413 O O . LYS B 1 67 ? -6.226 86.717 -12.912 1.00 18.51 45 LYS B O 1
ATOM 1427 N N . ALA B 1 69 ? -4.150 86.239 -15.654 1.00 17.31 47 ALA B N 1
ATOM 1428 C CA . ALA B 1 69 ? -4.707 85.801 -16.917 1.00 17.16 47 ALA B CA 1
ATOM 1429 C C . ALA B 1 69 ? -6.245 85.674 -16.897 1.00 16.79 47 ALA B C 1
ATOM 1430 O O . ALA B 1 69 ? -6.938 86.081 -17.843 1.00 16.63 47 ALA B O 1
ATOM 1432 N N . GLY B 1 70 ? -6.777 85.107 -15.822 1.00 16.46 48 GLY B N 1
ATOM 1433 C CA . GLY B 1 70 ? -8.190 84.986 -15.671 1.00 15.64 48 GLY B CA 1
ATOM 1434 C C . GLY B 1 70 ? -8.882 86.345 -15.667 1.00 15.98 48 GLY B C 1
ATOM 1435 O O . GLY B 1 70 ? -9.927 86.529 -16.312 1.00 17.07 48 GLY B O 1
ATOM 1436 N N . HIS B 1 71 ? -8.334 87.282 -14.930 1.00 16.56 49 HIS B N 1
ATOM 1437 C CA . HIS B 1 71 ? -8.943 88.590 -14.840 1.00 17.55 49 HIS B CA 1
ATOM 1438 C C . HIS B 1 71 ? -8.888 89.326 -16.178 1.00 18.54 49 HIS B C 1
ATOM 1439 O O . HIS B 1 71 ? -9.856 89.984 -16.567 1.00 17.54 49 HIS B O 1
ATOM 1446 N N . THR B 1 72 ? -7.770 89.161 -16.899 1.00 18.40 50 THR B N 1
ATOM 1447 C CA . THR B 1 72 ? -7.548 89.848 -18.151 1.00 18.27 50 THR B CA 1
ATOM 1448 C C . THR B 1 72 ? -8.540 89.311 -19.162 1.00 19.05 50 THR B C 1
ATOM 1449 O O . THR B 1 72 ? -9.273 90.075 -19.723 1.00 19.61 50 THR B O 1
ATOM 1453 N N . ALA B 1 73 ? -8.654 88.002 -19.292 1.00 19.80 51 ALA B N 1
ATOM 1454 C CA . ALA B 1 73 ? -9.625 87.390 -20.208 1.00 19.92 51 ALA B CA 1
ATOM 1455 C C . ALA B 1 73 ? -11.052 87.787 -19.878 1.00 19.68 51 ALA B C 1
ATOM 1456 O O . ALA B 1 73 ? -11.783 88.194 -20.727 1.00 18.48 51 ALA B O 1
ATOM 1458 N N . TYR B 1 74 ? -11.450 87.648 -18.622 1.00 19.19 52 TYR B N 1
ATOM 1459 C CA . TYR B 1 74 ? -12.797 88.029 -18.208 1.00 19.30 52 TYR B CA 1
ATOM 1460 C C . TYR B 1 74 ? -13.063 89.522 -18.489 1.00 19.91 52 TYR B C 1
ATOM 1461 O O . TYR B 1 74 ? -14.167 89.870 -18.887 1.00 19.59 52 TYR B O 1
ATOM 1470 N N . SER B 1 75 ? -12.066 90.377 -18.219 1.00 18.48 53 SER B N 1
ATOM 1471 C CA . SER B 1 75 ? -12.207 91.804 -18.425 1.00 18.75 53 SER B CA 1
ATOM 1472 C C . SER B 1 75 ? -12.416 92.111 -19.920 1.00 19.51 53 SER B C 1
ATOM 1473 O O . SER B 1 75 ? -13.124 93.055 -20.249 1.00 18.36 53 SER B O 1
ATOM 1476 N N . GLY B 1 76 ? -11.815 91.295 -20.785 1.00 19.18 54 GLY B N 1
ATOM 1477 C CA . GLY B 1 76 ? -12.092 91.369 -22.214 1.00 20.84 54 GLY B CA 1
ATOM 1478 C C . GLY B 1 76 ? -13.524 91.056 -22.636 1.00 20.77 54 GLY B C 1
ATOM 1479 O O . GLY B 1 76 ? -14.109 91.728 -23.492 1.00 22.75 54 GLY B O 1
ATOM 1480 N N . VAL B 1 77 ? -14.069 89.997 -22.074 1.00 21.04 55 VAL B N 1
ATOM 1481 C CA . VAL B 1 77 ? -15.489 89.700 -22.187 1.00 20.15 55 VAL B CA 1
ATOM 1482 C C . VAL B 1 77 ? -16.345 90.906 -21.740 1.00 19.83 55 VAL B C 1
ATOM 1483 O O . VAL B 1 77 ? -17.182 91.382 -22.503 1.00 17.89 55 VAL B O 1
ATOM 1487 N N . LEU B 1 78 ? -16.075 91.450 -20.571 1.00 17.79 56 LEU B N 1
ATOM 1488 C CA . LEU B 1 78 ? -16.889 92.545 -20.076 1.00 19.87 56 LEU B CA 1
ATOM 1489 C C . LEU B 1 78 ? -16.710 93.790 -20.959 1.00 19.87 56 LEU B C 1
ATOM 1490 O O . LEU B 1 78 ? -17.645 94.521 -21.183 1.00 19.38 56 LEU B O 1
ATOM 1495 N N . PHE B 1 79 ? -15.516 93.983 -21.495 1.00 21.02 57 PHE B N 1
ATOM 1496 C CA . PHE B 1 79 ? -15.252 95.097 -22.410 1.00 21.36 57 PHE B CA 1
ATOM 1497 C C . PHE B 1 79 ? -16.142 95.065 -23.623 1.00 21.73 57 PHE B C 1
ATOM 1498 O O . PHE B 1 79 ? -16.650 96.122 -24.050 1.00 21.35 57 PHE B O 1
ATOM 1506 N N . ALA B 1 80 ? -16.308 93.873 -24.210 1.00 21.23 58 ALA B N 1
ATOM 1507 C CA . ALA B 1 80 ? -17.188 93.727 -25.362 1.00 20.32 58 ALA B CA 1
ATOM 1508 C C . ALA B 1 80 ? -18.640 93.984 -24.933 1.00 19.98 58 ALA B C 1
ATOM 1509 O O . ALA B 1 80 ? -19.356 94.785 -25.544 1.00 18.54 58 ALA B O 1
ATOM 1511 N N . LEU B 1 81 ? -19.081 93.312 -23.872 1.00 20.01 59 LEU B N 1
ATOM 1512 C CA . LEU B 1 81 ? -20.444 93.498 -23.400 1.00 19.66 59 LEU B CA 1
ATOM 1513 C C . LEU B 1 81 ? -20.711 94.972 -23.013 1.00 20.73 59 LEU B C 1
ATOM 1514 O O . LEU B 1 81 ? -21.804 95.500 -23.284 1.00 18.98 59 LEU B O 1
ATOM 1519 N N . ASP B 1 82 ? -19.741 95.636 -22.393 1.00 20.83 60 ASP B N 1
ATOM 1520 C CA . ASP B 1 82 ? -19.935 97.034 -22.015 1.00 22.15 60 ASP B CA 1
ATOM 1521 C C . ASP B 1 82 ? -20.236 97.940 -23.183 1.00 23.68 60 ASP B C 1
ATOM 1522 O O . ASP B 1 82 ? -21.055 98.865 -23.042 1.00 22.99 60 ASP B O 1
ATOM 1527 N N . HIS B 1 83 ? -19.574 97.703 -24.323 1.00 24.83 61 HIS B N 1
ATOM 1528 C CA A HIS B 1 83 ? -19.694 98.567 -25.493 0.60 25.46 61 HIS B CA 1
ATOM 1529 C CA B HIS B 1 83 ? -19.716 98.612 -25.427 0.40 25.36 61 HIS B CA 1
ATOM 1530 C C . HIS B 1 83 ? -21.039 98.298 -26.149 1.00 26.05 61 HIS B C 1
ATOM 1531 O O . HIS B 1 83 ? -21.619 99.164 -26.799 1.00 26.24 61 HIS B O 1
ATOM 1544 N N . TYR B 1 84 ? -21.549 97.082 -25.964 1.00 27.29 62 TYR B N 1
ATOM 1545 C CA . TYR B 1 84 ? -22.871 96.744 -26.504 1.00 28.20 62 TYR B CA 1
ATOM 1546 C C . TYR B 1 84 ? -24.030 97.209 -25.612 1.00 28.94 62 TYR B C 1
ATOM 1547 O O . TYR B 1 84 ? -24.997 97.825 -26.092 1.00 28.41 62 TYR B O 1
ATOM 1556 N N . PHE B 1 85 ? -23.971 96.891 -2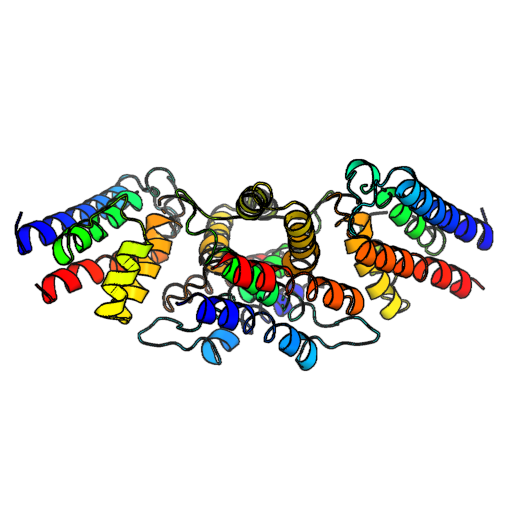4.329 1.00 29.67 63 PHE B N 1
ATOM 1557 C CA . PHE B 1 85 ? -25.099 97.184 -23.442 1.00 31.62 63 PHE B CA 1
ATOM 1558 C C . PHE B 1 85 ? -25.194 98.661 -22.964 1.00 33.29 63 PHE B C 1
ATOM 1559 O O . PHE B 1 85 ? -26.272 99.145 -22.601 1.00 33.65 63 PHE B O 1
ATOM 1567 N N . GLY B 1 86 ? -24.091 99.396 -23.025 1.00 34.87 64 GLY B N 1
ATOM 1568 C CA . GLY B 1 86 ? -24.104 100.798 -22.614 1.00 36.31 64 GLY B CA 1
ATOM 1569 C C . GLY B 1 86 ? -23.809 100.949 -21.129 1.00 37.53 64 GLY B C 1
ATOM 1570 O O . GLY B 1 86 ? -23.077 100.116 -20.556 1.00 38.02 64 GLY B O 1
ATOM 1571 N N . LYS B 1 87 ? -24.361 102.006 -20.514 1.00 38.47 65 LYS B N 1
ATOM 1572 C CA A LYS B 1 87 ? -24.124 102.262 -19.075 0.60 38.86 65 LYS B CA 1
ATOM 1573 C CA B LYS B 1 87 ? -24.143 102.310 -19.091 0.40 38.73 65 LYS B CA 1
ATOM 1574 C C . LYS B 1 87 ? -25.299 101.865 -18.195 1.00 38.42 65 LYS B C 1
ATOM 1575 O O . LYS B 1 87 ? -26.449 101.971 -18.575 1.00 38.22 65 LYS B O 1
ATOM 1586 N N . LYS B 1 88 ? -24.955 101.395 -17.005 1.00 38.17 66 LYS B N 1
ATOM 1587 C CA . LYS B 1 88 ? -25.890 101.179 -15.949 1.00 38.06 66 LYS B CA 1
ATOM 1588 C C . LYS B 1 88 ? -26.174 102.566 -15.397 1.00 38.28 66 LYS B C 1
ATOM 1589 O O . LYS B 1 88 ? -25.254 103.342 -15.164 1.00 38.12 66 LYS B O 1
ATOM 1595 N N . THR B 1 89 ? -27.441 102.876 -15.187 1.00 38.45 67 THR B N 1
ATOM 1596 C CA . THR B 1 89 ? -27.850 104.261 -14.878 1.00 39.24 67 THR B CA 1
ATOM 1597 C C . THR B 1 89 ? -27.267 104.744 -13.539 1.00 38.65 67 THR B C 1
ATOM 1598 O O . THR B 1 89 ? -26.686 105.851 -13.451 1.00 38.50 67 THR B O 1
ATOM 1602 N N . LYS B 1 90 ? -27.424 103.889 -12.521 1.00 37.38 68 LYS B N 1
ATOM 1603 C CA . LYS B 1 90 ? -26.976 104.159 -11.158 1.00 36.53 68 LYS B CA 1
ATOM 1604 C C . LYS B 1 90 ? -25.966 103.115 -10.650 1.00 34.92 68 LYS B C 1
ATOM 1605 O O . LYS B 1 90 ? -26.132 101.919 -10.893 1.00 33.85 68 LYS B O 1
ATOM 1611 N N . GLY B 1 91 ? -24.949 103.577 -9.920 1.00 33.50 69 GLY B N 1
ATOM 1612 C CA . GLY B 1 91 ? -23.970 102.678 -9.279 1.00 32.84 69 GLY B CA 1
ATOM 1613 C C . GLY B 1 91 ? -23.030 101.952 -10.243 1.00 32.18 69 GLY B C 1
ATOM 1614 O O . GLY B 1 91 ? -22.730 102.435 -11.322 1.00 31.40 69 GLY B O 1
ATOM 1615 N N . ARG B 1 92 ? -22.559 100.774 -9.858 1.00 31.98 70 ARG B N 1
ATOM 1616 C CA . ARG B 1 92 ? -21.624 100.044 -10.688 1.00 31.81 70 ARG B CA 1
ATOM 1617 C C . ARG B 1 92 ? -22.222 98.751 -11.222 1.00 32.06 70 ARG B C 1
ATOM 1618 O O . ARG B 1 92 ? -23.023 98.115 -10.555 1.00 31.61 70 ARG B O 1
ATOM 1626 N N . LYS B 1 93 ? -21.723 98.329 -12.382 1.00 32.15 71 LYS B N 1
ATOM 1627 C CA . LYS B 1 93 ? -22.067 97.054 -12.949 1.00 32.53 71 LYS B CA 1
ATOM 1628 C C . LYS B 1 93 ? -21.513 95.928 -12.093 1.00 33.11 71 LYS B C 1
ATOM 1629 O O . LYS B 1 93 ? -20.542 96.106 -11.333 1.00 32.03 71 LYS B O 1
ATOM 1635 N N . ASP B 1 94 ? -22.169 94.783 -12.175 1.00 32.68 72 ASP B N 1
ATOM 1636 C CA . ASP B 1 94 ? -21.645 93.571 -11.575 1.00 32.92 72 ASP B CA 1
ATOM 1637 C C . ASP B 1 94 ? -22.203 92.436 -12.401 1.00 31.39 72 ASP B C 1
ATOM 1638 O O . ASP B 1 94 ? -22.853 92.692 -13.418 1.00 29.38 72 ASP B O 1
ATOM 1643 N N . VAL B 1 95 ? -21.959 91.205 -11.949 1.00 30.34 73 VAL B N 1
ATOM 1644 C CA . VAL B 1 95 ? -22.313 90.020 -12.694 1.00 29.67 73 VAL B CA 1
ATOM 1645 C C . VAL B 1 95 ? -23.795 89.952 -12.975 1.00 29.03 73 VAL B C 1
ATOM 1646 O O . VAL B 1 95 ? -24.182 89.498 -14.045 1.00 26.62 73 VAL B O 1
ATOM 1650 N N . ASP B 1 96 ? -24.612 90.425 -12.035 1.00 29.63 74 ASP B N 1
ATOM 1651 C CA . ASP B 1 96 ? -26.064 90.370 -12.189 1.00 30.55 74 ASP B CA 1
ATOM 1652 C C . ASP B 1 96 ? -26.573 91.307 -13.264 1.00 29.76 74 ASP B C 1
ATOM 1653 O O . ASP B 1 96 ? -27.561 91.011 -13.941 1.00 28.51 74 ASP B O 1
ATOM 1658 N N . TRP B 1 97 ? -25.885 92.424 -13.432 1.00 29.01 75 TRP B N 1
ATOM 1659 C CA . TRP B 1 97 ? -26.239 93.322 -14.516 1.00 29.58 75 TRP B CA 1
ATOM 1660 C C . TRP B 1 97 ? -25.993 92.635 -15.861 1.00 28.42 75 TRP B C 1
ATOM 1661 O O . TRP B 1 97 ? -26.804 92.754 -16.757 1.00 27.43 75 TRP B O 1
ATOM 1672 N N . TYR B 1 98 ? -24.869 91.924 -16.007 1.00 27.93 76 TYR B N 1
ATOM 1673 C CA . TYR B 1 98 ? -24.582 91.256 -17.284 1.00 27.14 76 TYR B CA 1
ATOM 1674 C C . TYR B 1 98 ? -25.586 90.123 -17.482 1.00 28.34 76 TYR B C 1
ATOM 1675 O O . TYR B 1 98 ? -26.199 90.014 -18.565 1.00 28.19 76 TYR B O 1
ATOM 1684 N N . LYS B 1 99 ? -25.817 89.334 -16.434 1.00 28.05 77 LYS B N 1
ATOM 1685 C CA . LYS B 1 99 ? -26.801 88.246 -16.497 1.00 28.94 77 LYS B CA 1
ATOM 1686 C C . LYS B 1 99 ? -28.155 88.759 -16.926 1.00 28.95 77 LYS B C 1
ATOM 1687 O O . LYS B 1 99 ? -28.752 88.203 -17.833 1.00 28.92 77 LYS B O 1
ATOM 1693 N N . SER B 1 100 ? -28.624 89.820 -16.272 1.00 29.44 78 SER B N 1
ATOM 1694 C CA . SER B 1 100 ? -29.926 90.410 -16.589 1.00 30.27 78 SER B CA 1
ATOM 1695 C C . SER B 1 100 ? -30.001 90.819 -18.033 1.00 29.47 78 SER B C 1
ATOM 1696 O O . SER B 1 100 ? -30.938 90.420 -18.706 1.00 29.57 78 SER B O 1
ATOM 1699 N N . ASN B 1 101 ? -29.024 91.607 -18.499 1.00 28.67 79 ASN B N 1
ATOM 1700 C CA . ASN B 1 101 ? -29.001 92.020 -19.908 1.00 28.61 79 ASN B CA 1
ATOM 1701 C C . ASN B 1 101 ? -28.964 90.853 -20.886 1.00 28.88 79 ASN B C 1
ATOM 1702 O O . ASN B 1 101 ? -29.639 90.894 -21.903 1.00 27.02 79 ASN B O 1
ATOM 1707 N N . LEU B 1 102 ? -28.213 89.809 -20.566 1.00 29.75 80 LEU B N 1
ATOM 1708 C CA . LEU B 1 102 ? -28.156 88.629 -21.431 1.00 30.63 80 LEU B CA 1
ATOM 1709 C C . LEU B 1 102 ? -29.411 87.773 -21.372 1.00 31.45 80 LEU B C 1
ATOM 1710 O O . LEU B 1 102 ? -29.805 87.205 -22.398 1.00 31.30 80 LEU B O 1
ATOM 1715 N N . ALA B 1 103 ? -30.022 87.640 -20.196 1.00 32.40 81 ALA B N 1
ATOM 1716 C CA . ALA B 1 103 ? -31.227 86.786 -20.045 1.00 33.57 81 ALA B CA 1
ATOM 1717 C C . ALA B 1 103 ? -32.344 87.213 -21.014 1.00 34.48 81 ALA B C 1
ATOM 1718 O O . ALA B 1 103 ? -33.058 86.366 -21.569 1.00 34.76 81 ALA B O 1
ATOM 1720 N N . GLN B 1 104 ? -32.462 88.534 -21.204 1.00 35.47 82 GLN B N 1
ATOM 1721 C CA A GLN B 1 104 ? -33.433 89.164 -22.117 0.60 36.01 82 GLN B CA 1
ATOM 1722 C CA B GLN B 1 104 ? -33.479 89.099 -22.090 0.40 35.95 82 GLN B CA 1
ATOM 1723 C C . GLN B 1 104 ? -33.221 88.707 -23.546 1.00 36.24 82 GLN B C 1
ATOM 1724 O O . GLN B 1 104 ? -34.158 88.402 -24.273 1.00 36.29 82 GLN B O 1
ATOM 1735 N N . GLN B 1 105 ? -31.952 88.697 -23.936 1.00 36.72 83 GLN B N 1
ATOM 1736 C CA . GLN B 1 105 ? -31.522 88.543 -25.326 1.00 37.12 83 GLN B CA 1
ATOM 1737 C C . GLN B 1 105 ? -31.376 87.099 -25.815 1.00 37.24 83 GLN B C 1
ATOM 1738 O O . GLN B 1 105 ? -31.771 86.798 -26.940 1.00 37.03 83 GLN B O 1
ATOM 1744 N N . ASP B 1 106 ? -30.821 86.211 -24.991 1.00 37.23 84 ASP B N 1
ATOM 1745 C CA . ASP B 1 106 ? -30.514 84.830 -25.421 1.00 37.65 84 ASP B CA 1
ATOM 1746 C C . ASP B 1 106 ? -29.999 83.932 -24.290 1.00 37.17 84 ASP B C 1
ATOM 1747 O O . ASP B 1 106 ? -28.986 84.259 -23.639 1.00 37.57 84 ASP B O 1
ATOM 1752 N N . LYS B 1 107 ? -30.661 82.793 -24.086 1.00 36.29 85 LYS B N 1
ATOM 1753 C CA . LYS B 1 107 ? -30.324 81.887 -22.985 1.00 35.68 85 LYS B CA 1
ATOM 1754 C C . LYS B 1 107 ? -28.981 81.169 -23.131 1.00 34.59 85 LYS B C 1
ATOM 1755 O O . LYS B 1 107 ? -28.256 81.006 -22.129 1.00 34.27 85 LYS B O 1
ATOM 1761 N N . LYS B 1 108 ? -28.634 80.735 -24.342 1.00 32.96 86 LYS B N 1
ATOM 1762 C CA . LYS B 1 108 ? -27.383 79.996 -24.497 1.00 32.10 86 LYS B CA 1
ATOM 1763 C C . LYS B 1 108 ? -26.180 80.905 -24.262 1.00 31.12 86 LYS B C 1
ATOM 1764 O O . LYS B 1 108 ? -25.170 80.483 -23.677 1.00 31.52 86 LYS B O 1
ATOM 1770 N N . ILE B 1 109 ? -26.292 82.156 -24.683 1.00 29.85 87 ILE B N 1
ATOM 1771 C CA . ILE B 1 109 ? -25.243 83.121 -24.409 1.00 28.99 87 ILE B CA 1
ATOM 1772 C C . ILE B 1 109 ? -25.201 83.428 -22.900 1.00 28.17 87 ILE B C 1
ATOM 1773 O O . ILE B 1 109 ? -24.113 83.594 -22.322 1.00 27.94 87 ILE B O 1
ATOM 1778 N N . LEU B 1 110 ? -26.368 83.492 -22.258 1.00 27.21 88 LEU B N 1
ATOM 1779 C CA . LEU B 1 110 ? -26.423 83.662 -20.805 1.00 25.78 88 LEU B CA 1
ATOM 1780 C C . LEU B 1 110 ? -25.615 82.558 -20.124 1.00 25.46 88 LEU B C 1
ATOM 1781 O O . LEU B 1 110 ? -24.722 82.833 -19.327 1.00 24.58 88 LEU B O 1
ATOM 1786 N N . ASN B 1 111 ? -25.925 81.318 -20.455 1.00 24.71 89 ASN B N 1
ATOM 1787 C CA . ASN B 1 111 ? -25.242 80.189 -19.881 1.00 25.44 89 ASN B CA 1
ATOM 1788 C C . ASN B 1 111 ? -23.761 80.194 -20.191 1.00 25.23 89 ASN B C 1
ATOM 1789 O O . ASN B 1 111 ? -22.954 79.861 -19.330 1.00 25.93 89 ASN B O 1
ATOM 1794 N N . THR B 1 112 ? -23.410 80.574 -21.411 1.00 24.84 90 THR B N 1
ATOM 1795 C CA . THR B 1 112 ? -22.025 80.649 -21.816 1.00 24.31 90 THR B CA 1
ATOM 1796 C C . THR B 1 112 ? -21.314 81.664 -20.940 1.00 24.15 90 THR B C 1
ATOM 1797 O O . THR B 1 112 ? -20.242 81.383 -20.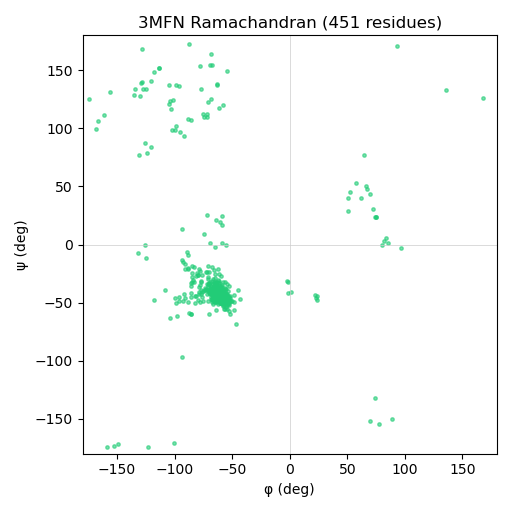393 1.00 22.36 90 THR B O 1
ATOM 1801 N N . PHE B 1 113 ? -21.946 82.823 -20.762 1.00 23.99 91 PHE B N 1
ATOM 1802 C CA . PHE B 1 113 ? -21.390 83.855 -19.913 1.00 24.23 91 PHE B CA 1
ATOM 1803 C C . PHE B 1 113 ? -21.257 83.434 -18.451 1.00 24.52 91 PHE B C 1
ATOM 1804 O O . PHE B 1 113 ? -20.200 83.662 -17.818 1.00 24.13 91 PHE B O 1
ATOM 1812 N N . VAL B 1 114 ? -22.298 82.816 -17.898 1.00 24.04 92 VAL B N 1
ATOM 1813 C CA . VAL B 1 114 ? -22.202 82.329 -16.543 1.00 23.55 92 VAL B CA 1
ATOM 1814 C C . VAL B 1 114 ? -21.017 81.355 -16.437 1.00 23.86 92 VAL B C 1
ATOM 1815 O O . VAL B 1 114 ? -20.251 81.385 -15.467 1.00 23.00 92 VAL B O 1
ATOM 1819 N N . SER B 1 115 ? -20.844 80.474 -17.427 1.00 24.31 93 SER B N 1
ATOM 1820 C CA . SER B 1 115 ? -19.678 79.587 -17.373 1.00 23.87 93 SER B CA 1
ATOM 1821 C C . SER B 1 115 ? -18.349 80.360 -17.434 1.00 23.63 93 SER B C 1
ATOM 1822 O O . SER B 1 115 ? -17.386 79.986 -16.763 1.00 23.80 93 SER B O 1
ATOM 1825 N N . VAL B 1 116 ? -18.315 81.437 -18.207 1.00 23.18 94 VAL B N 1
ATOM 1826 C CA . VAL B 1 116 ? -17.170 82.329 -18.241 1.00 22.82 94 VAL B CA 1
ATOM 1827 C C . VAL B 1 116 ? -16.936 82.982 -16.884 1.00 22.14 94 VAL B C 1
ATOM 1828 O O . VAL B 1 116 ? -15.833 83.085 -16.454 1.00 20.58 94 VAL B O 1
ATOM 1832 N N . TYR B 1 117 ? -17.987 83.393 -16.194 1.00 21.73 95 TYR B N 1
ATOM 1833 C CA . TYR B 1 117 ? -17.831 84.020 -14.875 1.00 21.75 95 TYR B CA 1
ATOM 1834 C C . TYR B 1 117 ? -17.222 82.998 -13.928 1.00 20.47 95 TYR B C 1
ATOM 1835 O O . TYR B 1 117 ? -16.324 83.312 -13.166 1.00 20.82 95 TYR B O 1
ATOM 1844 N N . GLU B 1 118 ? -17.691 81.758 -14.014 1.00 19.29 96 GLU B N 1
ATOM 1845 C CA . GLU B 1 118 ? -17.230 80.729 -13.105 1.00 19.33 96 GLU B CA 1
ATOM 1846 C C . GLU B 1 118 ? -15.758 80.413 -13.347 1.00 18.76 96 GLU B C 1
ATOM 1847 O O . GLU B 1 118 ? -14.996 80.409 -12.408 1.00 18.24 96 GLU B O 1
ATOM 1853 N N . GLN B 1 119 ? -15.361 80.206 -14.600 1.00 18.65 97 GLN B N 1
ATOM 1854 C CA . GLN B 1 119 ? -14.072 79.615 -14.929 1.00 18.24 97 GLN B CA 1
ATOM 1855 C C . GLN B 1 119 ? -12.999 80.678 -14.970 1.00 18.84 97 GLN B C 1
ATOM 1856 O O . GLN B 1 119 ? -11.894 80.454 -14.512 1.00 20.40 97 GLN B O 1
ATOM 1862 N N . LEU B 1 120 ? -13.336 81.864 -15.430 1.00 18.69 98 LEU B N 1
ATOM 1863 C CA . LEU B 1 120 ? -12.329 82.913 -15.598 1.00 18.90 98 LEU B CA 1
ATOM 1864 C C . LEU B 1 120 ? -12.291 83.824 -14.430 1.00 18.44 98 LEU B C 1
ATOM 1865 O O . LEU B 1 120 ? -11.201 84.104 -13.952 1.00 18.86 98 LEU B O 1
ATOM 1870 N N . HIS B 1 121 ? -13.454 84.259 -13.940 1.00 19.63 99 HIS B N 1
ATOM 1871 C CA . HIS B 1 121 ? -13.484 85.202 -12.837 1.00 20.10 99 HIS B CA 1
ATOM 1872 C C . HIS B 1 121 ? -13.324 84.520 -11.471 1.00 19.85 99 HIS B C 1
ATOM 1873 O O . HIS B 1 121 ? -12.567 85.048 -10.629 1.00 20.03 99 HIS B O 1
ATOM 1880 N N . LEU B 1 122 ? -14.022 83.394 -11.221 1.00 18.73 100 LEU B N 1
ATOM 1881 C CA . LEU B 1 122 ? -13.961 82.778 -9.911 1.00 19.48 100 LEU B CA 1
ATOM 1882 C C . LEU B 1 122 ? -12.772 81.801 -9.817 1.00 19.80 100 LEU B C 1
ATOM 1883 O O . LEU B 1 122 ? -11.857 82.014 -8.995 1.00 21.69 100 LEU B O 1
ATOM 1888 N N . VAL B 1 123 ? -12.725 80.784 -10.665 1.00 17.50 101 VAL B N 1
ATOM 1889 C CA . VAL B 1 123 ? -11.722 79.732 -10.483 1.00 17.01 101 VAL B CA 1
ATOM 1890 C C . VAL B 1 123 ? -10.321 80.274 -10.769 1.00 17.34 101 VAL B C 1
ATOM 1891 O O . VAL B 1 123 ? -9.418 80.093 -9.989 1.00 16.23 101 VAL B O 1
ATOM 1903 N N . ALA B 1 125 ? -9.332 83.904 -11.774 1.00 17.81 103 ALA B N 1
ATOM 1904 C CA . ALA B 1 125 ? -8.961 85.271 -11.327 1.00 16.51 103 ALA B CA 1
ATOM 1905 C C . ALA B 1 125 ? -8.917 85.344 -9.837 1.00 16.26 103 ALA B C 1
ATOM 1906 O O . ALA B 1 125 ? -8.037 86.001 -9.245 1.00 17.03 103 ALA B O 1
ATOM 1908 N N . TYR B 1 126 ? -9.877 84.707 -9.183 1.00 16.77 104 TYR B N 1
ATOM 1909 C CA . TYR B 1 126 ? -9.914 84.796 -7.727 1.00 17.34 104 TYR B CA 1
ATOM 1910 C C . TYR B 1 126 ? -9.142 83.695 -6.995 1.00 18.11 104 TYR B C 1
ATOM 1911 O O . TYR B 1 126 ? -8.432 83.950 -5.991 1.00 18.11 104 TYR B O 1
ATOM 1920 N N . ASP B 1 127 ? -9.325 82.463 -7.421 1.00 17.78 105 ASP B N 1
ATOM 1921 C CA . ASP B 1 127 ? -8.630 81.341 -6.730 1.00 19.27 105 ASP B CA 1
ATOM 1922 C C . ASP B 1 127 ? -7.315 80.924 -7.323 1.00 18.54 105 ASP B C 1
ATOM 1923 O O . ASP B 1 127 ? -6.562 80.212 -6.668 1.00 18.74 105 ASP B O 1
ATOM 1928 N N . GLY B 1 128 ? -6.978 81.359 -8.534 1.00 17.80 106 GLY B N 1
ATOM 1929 C CA . GLY B 1 128 ? -5.626 81.062 -9.025 1.00 16.00 106 GLY B CA 1
ATOM 1930 C C . GLY B 1 128 ? -5.422 79.605 -9.462 1.00 17.64 106 GLY B C 1
ATOM 1931 O O . GLY B 1 128 ? -4.287 79.117 -9.530 1.00 17.75 106 GLY B O 1
ATOM 1932 N N . VAL B 1 129 ? -6.504 78.917 -9.816 1.00 17.47 107 VAL B N 1
ATOM 1933 C CA . VAL B 1 129 ? -6.446 77.495 -10.175 1.00 17.71 107 VAL B CA 1
ATOM 1934 C C . VAL B 1 129 ? -6.541 77.364 -11.684 1.00 18.06 107 VAL B C 1
ATOM 1935 O O . VAL B 1 129 ? -7.495 77.827 -12.291 1.00 18.76 107 VAL B O 1
ATOM 1939 N N . GLY B 1 130 ? -5.486 76.844 -12.284 1.00 17.59 108 GLY B N 1
ATOM 1940 C CA . GLY B 1 130 ? -5.345 76.745 -13.764 1.00 18.38 108 GLY B CA 1
ATOM 1941 C C . GLY B 1 130 ? -5.175 75.307 -14.272 1.00 19.28 108 GLY B C 1
ATOM 1942 O O . GLY B 1 130 ? -4.055 74.790 -14.519 1.00 21.14 108 GLY B O 1
ATOM 1943 N N . ASP B 1 131 ? -6.303 74.644 -14.439 1.00 20.03 109 ASP B N 1
ATOM 1944 C CA . ASP B 1 131 ? -6.369 73.308 -15.058 1.00 20.11 109 ASP B CA 1
ATOM 1945 C C . ASP B 1 131 ? -6.436 73.591 -16.544 1.00 20.13 109 ASP B C 1
ATOM 1946 O O . ASP B 1 131 ? -7.441 74.066 -17.025 1.00 19.44 109 ASP B O 1
ATOM 1951 N N . ALA B 1 132 ? -5.344 73.338 -17.263 1.00 20.39 110 ALA B N 1
ATOM 1952 C CA . ALA B 1 132 ? -5.185 73.910 -18.606 1.00 21.33 110 ALA B CA 1
ATOM 1953 C C . ALA B 1 132 ? -6.303 73.501 -19.559 1.00 21.26 110 ALA B C 1
ATOM 1954 O O . ALA B 1 132 ? -6.827 74.340 -20.302 1.00 22.63 110 ALA B O 1
ATOM 1956 N N . GLU B 1 133 ? -6.705 72.236 -19.517 1.00 21.64 111 GLU B N 1
ATOM 1957 C CA . GLU B 1 133 ? -7.826 71.777 -20.335 1.00 21.63 111 GLU B CA 1
ATOM 1958 C C . GLU B 1 133 ? -9.109 72.533 -20.032 1.00 21.39 111 GLU B C 1
ATOM 1959 O O . GLU B 1 133 ? -9.866 72.862 -20.942 1.00 21.21 111 GLU B O 1
ATOM 1965 N N . VAL B 1 134 ? -9.358 72.810 -18.747 1.00 20.57 112 VAL B N 1
ATOM 1966 C CA . VAL B 1 134 ? -10.551 73.529 -18.365 1.00 19.36 112 VAL B CA 1
ATOM 1967 C C . VAL B 1 134 ? -10.411 74.974 -18.794 1.00 19.89 112 VAL B C 1
ATOM 1968 O O . VAL B 1 134 ? -11.332 75.559 -19.343 1.00 20.33 112 VAL B O 1
ATOM 1972 N N . VAL B 1 135 ? -9.231 75.541 -18.582 1.00 19.70 113 VAL B N 1
ATOM 1973 C CA . VAL B 1 135 ? -8.961 76.903 -18.984 1.00 19.00 113 VAL B CA 1
ATOM 1974 C C . VAL B 1 135 ? -9.239 77.109 -20.484 1.00 20.47 113 VAL B C 1
ATOM 1975 O O . VAL B 1 135 ? -9.912 78.088 -20.877 1.00 19.64 113 VAL B O 1
ATOM 1979 N N . LYS B 1 136 ? -8.756 76.176 -21.313 1.00 20.95 114 LYS B N 1
ATOM 1980 C CA . LYS B 1 136 ? -8.975 76.230 -22.769 1.00 22.06 114 LYS B CA 1
ATOM 1981 C C . LYS B 1 136 ? -10.460 76.312 -23.112 1.00 21.70 114 LYS B C 1
ATOM 1982 O O . LYS B 1 136 ? -10.862 77.118 -23.928 1.00 23.04 114 LYS B O 1
ATOM 1988 N N . LEU B 1 137 ? -11.287 75.519 -22.442 1.00 22.66 115 LEU B N 1
ATOM 1989 C CA . LEU B 1 137 ? -12.762 75.567 -22.616 1.00 22.83 115 LEU B CA 1
ATOM 1990 C C . LEU B 1 137 ? -13.306 76.952 -22.205 1.00 22.38 115 LEU B C 1
ATOM 1991 O O . LEU B 1 137 ? -14.056 77.578 -22.940 1.00 21.45 115 LEU B O 1
ATOM 1996 N N . GLY B 1 138 ? -12.856 77.460 -21.073 1.00 21.72 116 GLY B N 1
ATOM 1997 C CA . GLY B 1 138 ? -13.263 78.784 -20.623 1.00 22.07 116 GLY B CA 1
ATOM 1998 C C . GLY B 1 138 ? -12.966 79.889 -21.609 1.00 21.90 116 GLY B C 1
ATOM 1999 O O . GLY B 1 138 ? -13.751 80.805 -21.800 1.00 22.61 116 GLY B O 1
ATOM 2000 N N . PHE B 1 139 ? -11.793 79.819 -22.200 1.00 22.43 117 PHE B N 1
ATOM 2001 C CA . PHE B 1 139 ? -11.365 80.794 -23.172 1.00 22.68 117 PHE B CA 1
ATOM 2002 C C . PHE B 1 139 ? -12.186 80.623 -24.469 1.00 22.96 117 PHE B C 1
ATOM 2003 O O . PHE B 1 139 ? -12.480 81.619 -25.119 1.00 23.24 117 PHE B O 1
ATOM 2011 N N . GLN B 1 140 ? -12.565 79.379 -24.800 1.00 22.34 118 GLN B N 1
ATOM 2012 C CA A GLN B 1 140 ? -13.482 79.124 -25.902 0.60 22.80 118 GLN B CA 1
ATOM 2013 C CA B GLN B 1 140 ? -13.480 79.123 -25.910 0.40 22.42 118 GLN B CA 1
ATOM 2014 C C . GLN B 1 140 ? -14.813 79.825 -25.681 1.00 22.50 118 GLN B C 1
ATOM 2015 O O . GLN B 1 140 ? -15.324 80.476 -26.574 1.00 22.15 118 GLN B O 1
ATOM 2026 N N . ARG B 1 141 ? -15.361 79.707 -24.466 1.00 23.43 119 ARG B N 1
ATOM 2027 C CA . ARG B 1 141 ? -16.630 80.321 -24.127 1.00 23.00 119 ARG B CA 1
ATOM 2028 C C . ARG B 1 141 ? -16.511 81.840 -24.250 1.00 23.25 119 ARG B C 1
ATOM 2029 O O . ARG B 1 141 ? -17.443 82.527 -24.687 1.00 23.45 119 ARG B O 1
ATOM 2037 N N . ALA B 1 142 ? -15.362 82.368 -23.852 1.00 23.32 120 ALA B N 1
ATOM 2038 C CA . ALA B 1 142 ? -15.118 83.805 -23.898 1.00 23.47 120 ALA B CA 1
ATOM 2039 C C . ALA B 1 142 ? -15.231 84.303 -25.307 1.00 23.50 120 ALA B C 1
ATOM 2040 O O . ALA B 1 142 ? -15.916 85.307 -25.540 1.00 23.10 120 ALA B O 1
ATOM 2042 N N . GLU B 1 143 ? -14.538 83.614 -26.221 1.00 23.07 121 GLU B N 1
ATOM 2043 C CA A GLU B 1 143 ? -14.554 83.982 -27.647 0.60 24.65 121 GLU B CA 1
ATOM 2044 C CA B GLU B 1 143 ? -14.527 83.926 -27.668 0.40 24.03 121 GLU B CA 1
ATOM 2045 C C . GLU B 1 143 ? -15.958 83.997 -28.236 1.00 24.68 121 GLU B C 1
ATOM 2046 O O . GLU B 1 143 ? -16.288 84.874 -29.076 1.00 23.95 121 GLU B O 1
ATOM 2057 N N . ILE B 1 144 ? -16.795 83.052 -27.791 1.00 25.42 122 ILE B N 1
ATOM 2058 C CA . ILE B 1 144 ? -18.166 82.945 -28.282 1.00 25.58 122 ILE B CA 1
ATOM 2059 C C . ILE B 1 144 ? -18.906 84.218 -27.910 1.00 25.06 122 ILE B C 1
ATOM 2060 O O . ILE B 1 144 ? -19.730 84.729 -28.681 1.00 23.86 122 ILE B O 1
ATOM 2065 N N . ILE B 1 145 ? -18.605 84.749 -26.729 1.00 23.08 123 ILE B N 1
ATOM 2066 C CA . ILE B 1 145 ? -19.347 85.908 -26.267 1.00 23.40 123 ILE B CA 1
ATOM 2067 C C . ILE B 1 145 ? -18.872 87.136 -27.036 1.00 23.37 123 ILE B C 1
ATOM 2068 O O . ILE B 1 145 ? -19.664 88.001 -27.430 1.00 23.26 123 ILE B O 1
ATOM 2073 N N . ILE B 1 146 ? -17.574 87.209 -27.260 1.00 22.98 124 ILE B N 1
ATOM 2074 C CA . ILE B 1 146 ? -17.025 88.328 -28.001 1.00 23.39 124 ILE B CA 1
ATOM 2075 C C . ILE B 1 146 ? -17.581 88.347 -29.438 1.00 24.19 124 ILE B C 1
ATOM 2076 O O . ILE B 1 146 ? -17.975 89.396 -29.957 1.00 24.65 124 ILE B O 1
ATOM 2081 N N . ASP B 1 147 ? -17.623 87.183 -30.054 1.00 24.12 125 ASP B N 1
ATOM 2082 C CA . ASP B 1 147 ? -18.222 87.045 -31.378 1.00 25.72 125 ASP B CA 1
ATOM 2083 C C . ASP B 1 147 ? -19.683 87.499 -31.444 1.00 25.62 125 ASP B C 1
ATOM 2084 O O . ASP B 1 147 ? -20.094 88.231 -32.359 1.00 26.04 125 ASP B O 1
ATOM 2089 N N . TRP B 1 148 ? -20.468 87.017 -30.490 1.00 25.41 126 TRP B N 1
ATOM 2090 C CA . TRP B 1 148 ? -21.863 87.372 -30.395 1.00 25.47 126 TRP B CA 1
ATOM 2091 C C . TRP B 1 148 ? -21.997 88.900 -30.324 1.00 25.02 126 TRP B C 1
ATOM 2092 O O . TRP B 1 148 ? -22.802 89.482 -31.054 1.00 23.57 126 TRP B O 1
ATOM 2103 N N . VAL B 1 149 ? -21.192 89.554 -29.480 1.00 24.49 127 VAL B N 1
ATOM 2104 C CA . VAL B 1 149 ? -21.229 91.019 -29.403 1.00 24.17 127 VAL B CA 1
ATOM 2105 C C . VAL B 1 149 ? -20.970 91.648 -30.777 1.00 24.62 127 VAL B C 1
ATOM 2106 O O . VAL B 1 149 ? -21.690 92.543 -31.182 1.00 24.39 127 VAL B O 1
ATOM 2110 N N . GLU B 1 150 ? -19.934 91.182 -31.472 1.00 25.36 128 GLU B N 1
ATOM 2111 C CA . GLU B 1 150 ? -19.564 91.699 -32.773 1.00 26.27 128 GLU B CA 1
ATOM 2112 C C . GLU B 1 150 ? -20.762 91.678 -33.764 1.00 26.88 128 GLU B C 1
ATOM 2113 O O . GLU B 1 150 ? -20.942 92.623 -34.561 1.00 25.85 128 GLU B O 1
ATOM 2119 N N . ARG B 1 151 ? -21.548 90.604 -33.713 1.00 27.36 129 ARG B N 1
ATOM 2120 C CA . ARG B 1 151 ? -22.691 90.443 -34.618 1.00 29.16 129 ARG B CA 1
ATOM 2121 C C . ARG B 1 151 ? -23.832 91.329 -34.201 1.00 29.07 129 ARG B C 1
ATOM 2122 O O . ARG B 1 151 ? -24.398 92.047 -35.016 1.00 26.11 129 ARG B O 1
ATOM 2130 N N . ARG B 1 152 ? -24.144 91.266 -32.909 1.00 29.32 130 ARG B N 1
ATOM 2131 C CA . ARG B 1 152 ? -25.200 92.073 -32.309 1.00 30.99 130 ARG B CA 1
ATOM 2132 C C . ARG B 1 152 ? -25.015 93.586 -32.587 1.00 31.01 130 ARG B C 1
ATOM 2133 O O . ARG B 1 152 ? -26.002 94.311 -32.803 1.00 30.97 130 ARG B O 1
ATOM 2141 N N . LEU B 1 153 ? -23.757 94.042 -32.648 1.00 31.37 131 LEU B N 1
ATOM 2142 C CA . LEU B 1 153 ? -23.423 95.462 -32.935 1.00 31.54 131 LEU B CA 1
ATOM 2143 C C . LEU B 1 153 ? -23.660 95.953 -34.408 1.00 31.59 131 LEU B C 1
ATOM 2144 O O . LEU B 1 153 ? -23.037 96.905 -34.866 1.00 31.20 131 LEU B O 1
ATOM 2149 N N . ALA B 1 154 ? -24.573 95.324 -35.138 1.00 32.30 132 ALA B N 1
ATOM 2150 C CA . ALA B 1 154 ? -24.959 95.818 -36.455 1.00 32.23 132 ALA B CA 1
ATOM 2151 C C . ALA B 1 154 ? -26.343 95.321 -36.841 1.00 32.39 132 ALA B C 1
ATOM 2152 O O . ALA B 1 154 ? -26.918 94.493 -36.141 1.00 32.15 132 ALA B O 1
ATOM 2154 N N . LEU C 1 29 ? -27.038 133.061 -17.197 1.00 39.22 7 LEU C N 1
ATOM 2155 C CA . LEU C 1 29 ? -25.625 133.050 -16.710 1.00 39.24 7 LEU C CA 1
ATOM 2156 C C . LEU C 1 29 ? -24.638 133.285 -17.845 1.00 39.03 7 LEU C C 1
ATOM 2157 O O . LEU C 1 29 ? -24.957 133.077 -19.016 1.00 39.64 7 LEU C O 1
ATOM 2162 N N . SER C 1 30 ? -23.432 133.703 -17.470 1.00 38.19 8 SER C N 1
ATOM 2163 C CA . SER C 1 30 ? -22.381 134.088 -18.402 1.00 37.11 8 SER C CA 1
ATOM 2164 C C . SER C 1 30 ? -21.155 133.273 -18.155 1.00 35.92 8 SER C C 1
ATOM 2165 O O . SER C 1 30 ? -21.158 132.361 -17.307 1.00 35.51 8 SER C O 1
ATOM 2168 N N . ALA C 1 31 ? -20.093 133.630 -18.886 1.00 34.22 9 ALA C N 1
ATOM 2169 C CA . ALA C 1 31 ? -18.816 132.948 -18.789 1.00 32.92 9 ALA C CA 1
ATOM 2170 C C . ALA C 1 31 ? -18.432 132.760 -17.320 1.00 31.81 9 ALA C C 1
ATOM 2171 O O . ALA C 1 31 ? -18.463 131.641 -16.786 1.00 30.61 9 ALA C O 1
ATOM 2173 N N . GLN C 1 32 ? -18.139 133.876 -16.653 1.00 30.51 10 GLN C N 1
ATOM 2174 C CA . GLN C 1 32 ? -17.502 133.790 -15.340 1.00 29.75 10 GLN C CA 1
ATOM 2175 C C . GLN C 1 32 ? -18.480 133.492 -14.180 1.00 27.80 10 GLN C C 1
ATOM 2176 O O . GLN C 1 32 ? -18.069 132.952 -13.151 1.00 26.96 10 GLN C O 1
ATOM 2182 N N . GLU C 1 33 ? -19.756 133.828 -14.350 1.00 26.32 11 GLU C N 1
ATOM 2183 C CA . GLU C 1 33 ? -20.754 133.545 -13.309 1.00 25.29 11 GLU C CA 1
ATOM 2184 C C . GLU C 1 33 ? -20.887 132.037 -13.182 1.00 23.98 11 GLU C C 1
ATOM 2185 O O . GLU C 1 33 ? -20.843 131.493 -12.089 1.00 22.89 11 GLU C O 1
ATOM 2191 N N . ALA C 1 34 ? -20.988 131.377 -14.329 1.00 23.27 12 ALA C N 1
ATOM 2192 C CA . ALA C 1 34 ? -21.005 129.911 -14.424 1.00 22.54 12 ALA C CA 1
ATOM 2193 C C . ALA C 1 34 ? -19.818 129.230 -13.718 1.00 21.84 12 ALA C C 1
ATOM 2194 O O . ALA C 1 34 ? -20.007 128.340 -12.910 1.00 20.90 12 ALA C O 1
ATOM 2196 N N . VAL C 1 35 ? -18.602 129.690 -14.004 1.00 20.57 13 VAL C N 1
ATOM 2197 C CA . VAL C 1 35 ? -17.410 129.190 -13.337 1.00 19.99 13 VAL C CA 1
ATOM 2198 C C . VAL C 1 35 ? -17.400 129.510 -11.837 1.00 19.37 13 VAL C C 1
ATOM 2199 O O . VAL C 1 35 ? -17.003 128.668 -11.035 1.00 19.46 13 VAL C O 1
ATOM 2203 N N . ILE C 1 36 ? -17.843 130.700 -11.429 1.00 19.07 14 ILE C N 1
ATOM 2204 C CA . ILE C 1 36 ? -17.975 131.016 -9.979 1.00 18.98 14 ILE C CA 1
ATOM 2205 C C . ILE C 1 36 ? -18.901 130.057 -9.229 1.00 18.70 14 ILE C C 1
ATOM 2206 O O . ILE C 1 36 ? -18.566 129.542 -8.156 1.00 17.24 14 ILE C O 1
ATOM 2211 N N . GLU C 1 37 ? -20.074 129.842 -9.794 1.00 18.88 15 GLU C N 1
ATOM 2212 C CA . GLU C 1 37 ? -20.998 128.881 -9.228 1.00 19.73 15 GLU C CA 1
ATOM 2213 C C . GLU C 1 37 ? -20.358 127.480 -9.094 1.00 19.22 15 GLU C C 1
ATOM 2214 O O . GLU C 1 37 ? -20.475 126.872 -8.050 1.00 19.11 15 GLU C O 1
ATOM 2220 N N . ALA C 1 38 ? -19.665 127.016 -10.132 1.00 18.54 16 ALA C N 1
ATOM 2221 C CA . ALA C 1 38 ? -18.991 125.709 -10.105 1.00 18.58 16 ALA C CA 1
ATOM 2222 C C . ALA C 1 38 ? -18.064 125.611 -8.906 1.00 18.71 16 ALA C C 1
ATOM 2223 O O . ALA C 1 38 ? -18.048 124.613 -8.209 1.00 17.08 16 ALA C O 1
ATOM 2225 N N . LYS C 1 39 ? -17.344 126.690 -8.647 1.00 18.42 17 LYS C N 1
ATOM 2226 C CA . LYS C 1 39 ? -16.386 126.726 -7.561 1.00 19.33 17 LYS C CA 1
ATOM 2227 C C . LYS C 1 39 ? -17.092 126.740 -6.211 1.00 19.51 17 LYS C C 1
ATOM 2228 O O . LYS C 1 39 ? -16.586 126.180 -5.243 1.00 20.98 17 LYS C O 1
ATOM 2234 N N . ARG C 1 40 ? -18.260 127.382 -6.137 1.00 19.69 18 ARG C N 1
ATOM 2235 C CA . ARG C 1 40 ? -19.071 127.366 -4.913 1.00 20.67 18 ARG C CA 1
ATOM 2236 C C . ARG C 1 40 ? -19.602 125.949 -4.542 1.00 19.44 18 ARG C C 1
ATOM 2237 O O . ARG C 1 40 ? -19.699 125.620 -3.368 1.00 19.11 18 ARG C O 1
ATOM 2245 N N . TYR C 1 41 ? -19.977 125.151 -5.526 1.00 19.06 19 TYR C N 1
ATOM 2246 C CA . TYR C 1 41 ? -20.353 123.740 -5.234 1.00 19.93 19 TYR C CA 1
ATOM 2247 C C . TYR C 1 41 ? -19.132 123.055 -4.569 1.00 19.67 19 TYR C C 1
ATOM 2248 O O . TYR C 1 41 ? -19.264 122.384 -3.578 1.00 18.53 19 TYR C O 1
ATOM 2257 N N . LEU C 1 42 ? -17.930 123.262 -5.127 1.00 19.41 20 LEU C N 1
ATOM 2258 C CA . LEU C 1 42 ? -16.698 122.684 -4.563 1.00 19.35 20 LEU C CA 1
ATOM 2259 C C . LEU C 1 42 ? -16.429 123.056 -3.122 1.00 19.15 20 LEU C C 1
ATOM 2260 O O . LEU C 1 42 ? -16.150 122.195 -2.283 1.00 18.94 20 LEU C O 1
ATOM 2265 N N . ASN C 1 43 ? -16.479 124.356 -2.848 1.00 19.14 21 ASN C N 1
ATOM 2266 C CA . ASN C 1 43 ? -16.273 124.874 -1.503 1.00 19.11 21 ASN C CA 1
ATOM 2267 C C . ASN C 1 43 ? -17.377 124.439 -0.539 1.00 18.50 21 ASN C C 1
ATOM 2268 O O . ASN C 1 43 ? -17.103 124.135 0.625 1.00 18.54 21 ASN C O 1
ATOM 2273 N N . ASN C 1 44 ? -18.615 124.410 -1.019 1.00 19.08 22 ASN C N 1
ATOM 2274 C CA . ASN C 1 44 ? -19.740 123.818 -0.218 1.00 19.09 22 ASN C CA 1
ATOM 2275 C C . ASN C 1 44 ? -19.442 122.336 0.187 1.00 18.93 22 ASN C C 1
ATOM 2276 O O . ASN C 1 44 ? -19.619 121.919 1.344 1.00 17.36 22 ASN C O 1
ATOM 2281 N N . ALA C 1 45 ? -18.902 121.568 -0.766 1.00 18.54 23 ALA C N 1
ATOM 2282 C CA . ALA C 1 45 ? -18.504 120.173 -0.524 1.00 18.32 23 ALA C CA 1
ATOM 2283 C C . ALA C 1 45 ? -17.378 120.080 0.482 1.00 18.14 23 ALA C C 1
ATOM 2284 O O . ALA C 1 45 ? -17.421 119.248 1.340 1.00 16.83 23 ALA C O 1
ATOM 2286 N N . LYS C 1 46 ? -16.381 120.950 0.388 1.00 18.88 24 LYS C N 1
ATOM 2287 C CA . LYS C 1 46 ? -15.272 120.949 1.357 1.00 20.17 24 LYS C CA 1
ATOM 2288 C C . LYS C 1 46 ? -15.805 121.332 2.726 1.00 20.80 24 LYS C C 1
ATOM 2289 O O . LYS C 1 46 ? -15.433 120.740 3.738 1.00 21.94 24 LYS C O 1
ATOM 2295 N N . ASP C 1 47 ? -16.709 122.300 2.744 1.00 21.13 25 ASP C N 1
ATOM 2296 C CA . ASP C 1 47 ? -17.360 122.745 3.986 1.00 22.14 25 ASP C CA 1
ATOM 2297 C C . ASP C 1 47 ? -18.127 121.604 4.672 1.00 21.19 25 ASP C C 1
ATOM 2298 O O . ASP C 1 47 ? -18.071 121.386 5.901 1.00 20.95 25 ASP C O 1
ATOM 2303 N N . ILE C 1 48 ? -18.838 120.859 3.856 1.00 19.96 26 ILE C N 1
ATOM 2304 C CA . ILE C 1 48 ? -19.578 119.704 4.369 1.00 19.87 26 ILE C CA 1
ATOM 2305 C C . ILE C 1 48 ? -18.629 118.677 5.000 1.00 18.47 26 ILE C C 1
ATOM 2306 O O . ILE C 1 48 ? -18.922 118.150 6.054 1.00 18.02 26 ILE C O 1
ATOM 2311 N N . LEU C 1 49 ? -17.516 118.359 4.339 1.00 17.51 27 LEU C N 1
ATOM 2312 C CA . LEU C 1 49 ? -16.606 117.360 4.873 1.00 18.34 27 LEU C CA 1
ATOM 2313 C C . LEU C 1 49 ? -16.006 117.871 6.177 1.00 19.91 27 LEU C C 1
ATOM 2314 O O . LEU C 1 49 ? -15.928 117.177 7.190 1.00 19.68 27 LEU C O 1
ATOM 2319 N N . ARG C 1 50 ? -15.602 119.128 6.155 1.00 20.97 28 ARG C N 1
ATOM 2320 C CA . ARG C 1 50 ? -14.999 119.732 7.326 1.00 22.57 28 ARG C CA 1
ATOM 2321 C C . ARG C 1 50 ? -15.985 119.735 8.482 1.00 22.06 28 ARG C C 1
ATOM 2322 O O . ARG C 1 50 ? -15.651 119.348 9.597 1.00 22.35 28 ARG C O 1
ATOM 2330 N N . ASP C 1 51 ? -17.215 120.141 8.225 1.00 21.44 29 ASP C N 1
ATOM 2331 C CA . ASP C 1 51 ? -18.124 120.308 9.322 1.00 21.42 29 ASP C CA 1
ATOM 2332 C C . ASP C 1 51 ? -18.878 119.042 9.744 1.00 21.30 29 ASP C C 1
ATOM 2333 O O . ASP C 1 51 ? -19.179 118.889 10.931 1.00 20.17 29 ASP C O 1
ATOM 2338 N N . LYS C 1 52 ? -19.188 118.155 8.796 1.00 19.11 30 LYS C N 1
ATOM 2339 C CA . LYS C 1 52 ? -20.028 116.999 9.084 1.00 20.57 30 LYS C CA 1
ATOM 2340 C C . LYS C 1 52 ? -19.386 115.665 8.717 1.00 20.01 30 LYS C C 1
ATOM 2341 O O . LYS C 1 52 ? -19.925 114.620 9.073 1.00 20.13 30 LYS C O 1
ATOM 2347 N N . GLY C 1 53 ? -18.267 115.688 7.979 1.00 19.90 31 GLY C N 1
ATOM 2348 C CA . GLY C 1 53 ? -17.638 114.462 7.504 1.00 19.66 31 GLY C CA 1
ATOM 2349 C C . GLY C 1 53 ? -17.137 113.531 8.582 1.00 20.31 31 GLY C C 1
ATOM 2350 O O . GLY C 1 53 ? -16.913 112.339 8.310 1.00 20.15 31 GLY C O 1
ATOM 2351 N N . GLY C 1 54 ? -16.909 114.060 9.780 1.00 21.71 32 GLY C N 1
ATOM 2352 C CA . GLY C 1 54 ? -16.317 113.305 10.920 1.00 22.92 32 GLY C CA 1
ATOM 2353 C C . GLY C 1 54 ? -14.940 112.694 10.644 1.00 24.06 32 GLY C C 1
ATOM 2354 O O . GLY C 1 54 ? -14.725 111.490 10.841 1.00 24.23 32 GLY C O 1
ATOM 2355 N N . LYS C 1 55 ? -14.001 113.494 10.180 1.00 25.14 33 LYS C N 1
ATOM 2356 C CA . LYS C 1 55 ? -12.654 112.953 9.974 1.00 27.18 33 LYS C CA 1
ATOM 2357 C C . LYS C 1 55 ? -12.013 112.364 11.251 1.00 27.89 33 LYS C C 1
ATOM 2358 O O . LYS C 1 55 ? -11.872 113.044 12.231 1.00 29.10 33 LYS C O 1
ATOM 2364 N N . GLU C 1 56 ? -11.679 111.087 11.234 1.00 28.54 34 GLU C N 1
ATOM 2365 C CA . GLU C 1 56 ? -10.908 110.440 12.294 1.00 29.63 34 GLU C CA 1
ATOM 2366 C C . GLU C 1 56 ? -9.838 109.579 11.626 1.00 28.51 34 GLU C C 1
ATOM 2367 O O . GLU C 1 56 ? -10.159 108.777 10.769 1.00 27.80 34 GLU C O 1
ATOM 2373 N N . ASP C 1 57 ? -8.580 109.738 12.029 1.00 27.64 35 ASP C N 1
ATOM 2374 C CA . ASP C 1 57 ? -7.479 108.877 11.551 1.00 27.43 35 ASP C CA 1
ATOM 2375 C C . ASP C 1 57 ? -7.380 108.776 10.028 1.00 25.52 35 ASP C C 1
ATOM 2376 O O . ASP C 1 57 ? -7.180 107.686 9.501 1.00 23.69 35 ASP C O 1
ATOM 2381 N N . GLY C 1 58 ? -7.482 109.909 9.342 1.00 23.42 36 GLY C N 1
ATOM 2382 C CA . GLY C 1 58 ? -7.403 109.947 7.891 1.00 23.25 36 GLY C CA 1
ATOM 2383 C C . GLY C 1 58 ? -8.667 109.567 7.110 1.00 22.91 36 GLY C C 1
ATOM 2384 O O . GLY C 1 58 ? -8.629 109.617 5.903 1.00 21.99 36 GLY C O 1
ATOM 2385 N N . PHE C 1 59 ? -9.767 109.209 7.789 1.00 22.70 37 PHE C N 1
ATOM 2386 C CA . PHE C 1 59 ? -11.038 108.856 7.125 1.00 24.13 37 PHE C CA 1
ATOM 2387 C C . PHE C 1 59 ? -12.265 109.624 7.642 1.00 23.75 37 PHE C C 1
ATOM 2388 O O . PHE C 1 59 ? -12.490 109.776 8.873 1.00 24.56 37 PHE C O 1
ATOM 2396 N N . TYR C 1 60 ? -13.052 110.113 6.691 1.00 22.91 38 TYR C N 1
ATOM 2397 C CA . TYR C 1 60 ? -14.360 110.719 7.009 1.00 21.53 38 TYR C CA 1
ATOM 2398 C C . TYR C 1 60 ? -15.262 109.624 7.400 1.00 20.28 38 TYR C C 1
ATOM 2399 O O . TYR C 1 60 ? -15.584 108.820 6.552 1.00 21.06 38 TYR C O 1
ATOM 2408 N N . GLN C 1 61 ? -15.667 109.563 8.672 1.00 19.69 39 GLN C N 1
ATOM 2409 C CA . GLN C 1 61 ? -16.439 108.404 9.163 1.00 20.37 39 GLN C CA 1
ATOM 2410 C C . GLN C 1 61 ? -17.945 108.456 8.893 1.00 19.94 39 GLN C C 1
ATOM 2411 O O . GLN C 1 61 ? -18.602 107.432 8.986 1.00 19.78 39 GLN C O 1
ATOM 2417 N N . ASP C 1 62 ? -18.505 109.637 8.617 1.00 19.97 40 ASP C N 1
ATOM 2418 C CA . ASP C 1 62 ? -19.975 109.771 8.461 1.00 18.88 40 ASP C CA 1
ATOM 2419 C C . ASP C 1 62 ? -20.299 109.674 6.960 1.00 17.76 40 ASP C C 1
ATOM 2420 O O . ASP C 1 62 ? -20.214 110.629 6.199 1.00 16.54 40 ASP C O 1
ATOM 2425 N N . SER C 1 63 ? -20.660 108.485 6.565 1.00 17.16 41 SER C N 1
ATOM 2426 C CA A SER C 1 63 ? -20.823 108.141 5.164 0.60 17.37 41 SER C CA 1
ATOM 2427 C CA B SER C 1 63 ? -20.775 108.151 5.153 0.40 16.68 41 SER C CA 1
ATOM 2428 C C . SER C 1 63 ? -21.803 109.006 4.407 1.00 15.97 41 SER C C 1
ATOM 2429 O O . SER C 1 63 ? -21.568 109.342 3.267 1.00 16.99 41 SER C O 1
ATOM 2434 N N . LYS C 1 64 ? -22.910 109.347 5.025 1.00 16.04 42 LYS C N 1
ATOM 2435 C CA . LYS C 1 64 ? -23.945 110.150 4.330 1.00 16.26 42 LYS C CA 1
ATOM 2436 C C . LYS C 1 64 ? -23.390 111.512 3.908 1.00 15.12 42 LYS C C 1
ATOM 2437 O O . LYS C 1 64 ? -23.728 112.001 2.849 1.00 13.96 42 LYS C O 1
ATOM 2443 N N . TYR C 1 65 ? -22.477 112.084 4.692 1.00 15.17 43 TYR C N 1
ATOM 2444 C CA . TYR C 1 65 ? -21.875 113.378 4.332 1.00 14.59 43 TYR C CA 1
ATOM 2445 C C . TYR C 1 65 ? -20.734 113.239 3.311 1.00 15.68 43 TYR C C 1
ATOM 2446 O O . TYR C 1 65 ? -20.506 114.135 2.488 1.00 14.95 43 TYR C O 1
ATOM 2455 N N . VAL C 1 66 ? -20.068 112.078 3.300 1.00 15.48 44 VAL C N 1
ATOM 2456 C CA . VAL C 1 66 ? -19.132 111.770 2.221 1.00 15.55 44 VAL C CA 1
ATOM 2457 C C . VAL C 1 66 ? -19.901 111.694 0.904 1.00 14.96 44 VAL C C 1
ATOM 2458 O O . VAL C 1 66 ? -19.468 112.239 -0.102 1.00 14.99 44 VAL C O 1
ATOM 2462 N N . LYS C 1 67 ? -21.077 111.061 0.925 1.00 16.19 45 LYS C N 1
ATOM 2463 C CA . LYS C 1 67 ? -21.914 110.975 -0.282 1.00 16.37 45 LYS C CA 1
ATOM 2464 C C . LYS C 1 67 ? -22.393 112.379 -0.722 1.00 16.06 45 LYS C C 1
ATOM 2465 O O . LYS C 1 67 ? -22.369 112.741 -1.917 1.00 13.77 45 LYS C O 1
ATOM 2484 N N . ALA C 1 69 ? -21.094 115.286 -0.007 1.00 16.23 47 ALA C N 1
ATOM 2485 C CA . ALA C 1 69 ? -19.946 116.089 -0.448 1.00 16.91 47 ALA C CA 1
ATOM 2486 C C . ALA C 1 69 ? -19.511 115.699 -1.818 1.00 16.19 47 ALA C C 1
ATOM 2487 O O . ALA C 1 69 ? -19.259 116.544 -2.644 1.00 16.40 47 ALA C O 1
ATOM 2489 N N . GLY C 1 70 ? -19.376 114.408 -2.035 1.00 17.01 48 GLY C N 1
ATOM 2490 C CA . GLY C 1 70 ? -18.985 113.878 -3.354 1.00 15.79 48 GLY C CA 1
ATOM 2491 C C . GLY C 1 70 ? -19.988 114.259 -4.422 1.00 15.51 48 GLY C C 1
ATOM 2492 O O . GLY C 1 70 ? -19.620 114.662 -5.528 1.00 16.64 48 GLY C O 1
ATOM 2493 N N . HIS C 1 71 ? -21.276 114.155 -4.123 1.00 15.89 49 HIS C N 1
ATOM 2494 C CA . HIS C 1 71 ? -22.298 114.436 -5.129 1.00 15.05 49 HIS C CA 1
ATOM 2495 C C . HIS C 1 71 ? -22.289 115.948 -5.487 1.00 15.17 49 HIS C C 1
ATOM 2496 O O . HIS C 1 71 ? -22.431 116.352 -6.643 1.00 14.54 49 HIS C O 1
ATOM 2503 N N . THR C 1 72 ? -22.133 116.769 -4.468 1.00 16.56 50 THR C N 1
ATOM 2504 C CA . THR C 1 72 ? -22.128 118.222 -4.621 1.00 15.96 50 THR C CA 1
ATOM 2505 C C . THR C 1 72 ? -20.891 118.654 -5.427 1.00 16.25 50 THR C C 1
ATOM 2506 O O . THR C 1 72 ? -20.999 119.475 -6.347 1.00 16.02 50 THR C O 1
ATOM 2510 N N . ALA C 1 73 ? -19.719 118.106 -5.080 1.00 16.01 51 ALA C N 1
ATOM 2511 C CA . ALA C 1 73 ? -18.495 118.438 -5.812 1.00 16.17 51 ALA C CA 1
ATOM 2512 C C . ALA C 1 73 ? -18.605 117.999 -7.252 1.00 16.22 51 ALA C C 1
ATOM 2513 O O . ALA C 1 73 ? -18.351 118.775 -8.176 1.00 17.49 51 ALA C O 1
ATOM 2515 N N . TYR C 1 74 ? -19.048 116.776 -7.467 1.00 16.99 52 TYR C N 1
ATOM 2516 C CA . TYR C 1 74 ? -19.279 116.292 -8.823 1.00 16.79 52 TYR C CA 1
ATOM 2517 C C . TYR C 1 74 ? -20.237 117.208 -9.588 1.00 16.92 52 TYR C C 1
ATOM 2518 O O . TYR C 1 74 ? -19.971 117.538 -10.755 1.00 17.07 52 TYR C O 1
ATOM 2527 N N . SER C 1 75 ? -21.339 117.627 -8.945 1.00 16.55 53 SER C N 1
ATOM 2528 C CA . SER C 1 75 ? -22.308 118.517 -9.610 1.00 17.51 53 SER C CA 1
ATOM 2529 C C . SER C 1 75 ? -21.672 119.855 -9.998 1.00 17.18 53 SER C C 1
ATOM 2530 O O . SER C 1 75 ? -21.991 120.410 -11.010 1.00 17.43 53 SER C O 1
ATOM 2533 N N . GLY C 1 76 ? -20.703 120.312 -9.222 1.00 17.75 54 GLY C N 1
ATOM 2534 C CA . GLY C 1 76 ? -19.977 121.537 -9.532 1.00 17.38 54 GLY C CA 1
ATOM 2535 C C . GLY C 1 76 ? -19.185 121.383 -10.810 1.00 17.81 54 GLY C C 1
ATOM 2536 O O . GLY C 1 76 ? -19.171 122.274 -11.650 1.00 17.14 54 GLY C O 1
ATOM 2537 N N . VAL C 1 77 ? -18.519 120.235 -10.935 1.00 17.97 55 VAL C N 1
ATOM 2538 C CA . VAL C 1 77 ? -17.788 119.918 -12.140 1.00 17.74 55 VAL C CA 1
ATOM 2539 C C . VAL C 1 77 ? -18.729 119.877 -13.357 1.00 17.98 55 VAL C C 1
ATOM 2540 O O . VAL C 1 77 ? -18.452 120.504 -14.379 1.00 18.73 55 VAL C O 1
ATOM 2544 N N . LEU C 1 78 ? -19.827 119.155 -13.251 1.00 18.01 56 LEU C N 1
ATOM 2545 C CA . LEU C 1 78 ? -20.818 119.102 -14.312 1.00 18.34 56 LEU C CA 1
ATOM 2546 C C . LEU C 1 78 ? -21.455 120.480 -14.639 1.00 18.97 56 LEU C C 1
ATOM 2547 O O . LEU C 1 78 ? -21.772 120.726 -15.776 1.00 17.03 56 LEU C O 1
ATOM 2552 N N . PHE C 1 79 ? -21.621 121.360 -13.651 1.00 19.76 57 PHE C N 1
ATOM 2553 C CA A PHE C 1 79 ? -22.132 122.706 -13.903 0.60 19.43 57 PHE C CA 1
ATOM 2554 C CA B PHE C 1 79 ? -22.133 122.701 -13.904 0.40 19.96 57 PHE C CA 1
ATOM 2555 C C . PHE C 1 79 ? -21.191 123.488 -14.800 1.00 20.28 57 PHE C C 1
ATOM 2556 O O . PHE C 1 79 ? -21.635 124.087 -15.797 1.00 19.80 57 PHE C O 1
ATOM 2571 N N . ALA C 1 80 ? -19.904 123.496 -14.432 1.00 20.58 58 ALA C N 1
ATOM 2572 C CA . ALA C 1 80 ? -18.868 124.124 -15.259 1.00 20.92 58 ALA C CA 1
ATOM 2573 C C . ALA C 1 80 ? -18.860 123.549 -16.679 1.00 21.64 58 ALA C C 1
ATOM 2574 O O . ALA C 1 80 ? -18.920 124.292 -17.674 1.00 20.68 58 ALA C O 1
ATOM 2576 N N . LEU C 1 81 ? -18.827 122.231 -16.781 1.00 21.61 59 LEU C N 1
ATOM 2577 C CA . LEU C 1 81 ? -18.806 121.592 -18.093 1.00 22.48 59 LEU C CA 1
ATOM 2578 C C . LEU C 1 81 ? -20.101 121.814 -18.877 1.00 23.05 59 LEU C C 1
ATOM 2579 O O . LEU C 1 81 ? -20.050 121.976 -20.092 1.00 23.91 59 LEU C O 1
ATOM 2584 N N . ASP C 1 82 ? -21.240 121.859 -18.193 1.00 24.26 60 ASP C N 1
ATOM 2585 C CA . ASP C 1 82 ? -22.556 122.096 -18.831 1.00 25.73 60 ASP C CA 1
ATOM 2586 C C . ASP C 1 82 ? -22.607 123.448 -19.571 1.00 27.37 60 ASP C C 1
ATOM 2587 O O . ASP C 1 82 ? -23.241 123.587 -20.626 1.00 27.36 60 ASP C O 1
ATOM 2592 N N . HIS C 1 83 ? -21.930 124.436 -19.010 1.00 29.00 61 HIS C N 1
ATOM 2593 C CA . HIS C 1 83 ? -21.898 125.749 -19.590 1.00 30.68 61 HIS C CA 1
ATOM 2594 C C . HIS C 1 83 ? -20.798 125.834 -20.619 1.00 32.35 61 HIS C C 1
ATOM 2595 O O . HIS C 1 83 ? -21.044 126.338 -21.716 1.00 32.98 61 HIS C O 1
ATOM 2602 N N . TYR C 1 84 ? -19.605 125.321 -20.298 1.00 33.69 62 TYR C N 1
ATOM 2603 C CA . TYR C 1 84 ? -18.462 125.457 -21.207 1.00 34.82 62 TYR C CA 1
ATOM 2604 C C . TYR C 1 84 ? -18.705 124.764 -22.541 1.00 35.89 62 TYR C C 1
ATOM 2605 O O . TYR C 1 84 ? -18.188 125.224 -23.578 1.00 36.77 62 TYR C O 1
ATOM 2614 N N . PHE C 1 85 ? -19.490 123.689 -22.533 1.00 36.62 63 PHE C N 1
ATOM 2615 C CA . PHE C 1 85 ? -19.683 122.893 -23.742 1.00 37.66 63 PHE C CA 1
ATOM 2616 C C . PHE C 1 85 ? -20.903 123.339 -24.492 1.00 38.58 63 PHE C C 1
ATOM 2617 O O . PHE C 1 85 ? -20.811 124.270 -25.264 1.00 38.52 63 PHE C O 1
ATOM 2625 N N . GLY C 1 86 ? -22.024 122.664 -24.284 1.00 40.23 64 GLY C N 1
ATOM 2626 C CA . GLY C 1 86 ? -23.264 122.982 -24.975 1.00 41.80 64 GLY C CA 1
ATOM 2627 C C . GLY C 1 86 ? -24.448 122.434 -24.210 1.00 43.39 64 GLY C C 1
ATOM 2628 O O . GLY C 1 86 ? -24.304 121.935 -23.081 1.00 43.23 64 GLY C O 1
ATOM 2629 N N . LYS C 1 87 ? -25.628 122.560 -24.815 1.00 45.24 65 LYS C N 1
ATOM 2630 C CA . LYS C 1 87 ? -26.818 121.823 -24.373 1.00 46.61 65 LYS C CA 1
ATOM 2631 C C . LYS C 1 87 ? -27.014 120.715 -25.414 1.00 47.58 65 LYS C C 1
ATOM 2632 O O . LYS C 1 87 ? -26.864 120.969 -26.612 1.00 47.63 65 LYS C O 1
ATOM 2638 N N . LYS C 1 88 ? -27.325 119.497 -24.970 1.00 48.79 66 LYS C N 1
ATOM 2639 C CA . LYS C 1 88 ? -27.470 118.361 -25.902 1.00 49.38 66 LYS C CA 1
ATOM 2640 C C . LYS C 1 88 ? -28.936 118.091 -26.244 1.00 50.15 66 LYS C C 1
ATOM 2641 O O . LYS C 1 88 ? -29.808 118.098 -25.359 1.00 49.84 66 LYS C O 1
ATOM 2647 N N . THR C 1 89 ? -29.192 117.833 -27.529 1.00 51.03 67 THR C N 1
ATOM 2648 C CA . THR C 1 89 ? -30.513 117.396 -27.981 1.00 51.55 67 THR C CA 1
ATOM 2649 C C . THR C 1 89 ? -30.691 115.906 -27.658 1.00 51.91 67 THR C C 1
ATOM 2650 O O . THR C 1 89 ? -29.708 115.162 -27.550 1.00 52.00 67 THR C O 1
ATOM 2654 N N . LYS C 1 90 ? -31.948 115.489 -27.490 1.00 52.07 68 LYS C N 1
ATOM 2655 C CA . LYS C 1 90 ? -32.329 114.065 -27.403 1.00 51.87 68 LYS C CA 1
ATOM 2656 C C . LYS C 1 90 ? -31.770 113.316 -26.184 1.00 51.73 68 LYS C C 1
ATOM 2657 O O . LYS C 1 90 ? -30.799 112.562 -26.301 1.00 51.89 68 LYS C O 1
ATOM 2663 N N . GLY C 1 91 ? -32.385 113.540 -25.022 1.00 51.35 69 GLY C N 1
ATOM 2664 C CA . GLY C 1 91 ? -32.229 112.642 -23.866 1.00 51.05 69 GLY C CA 1
ATOM 2665 C C . GLY C 1 91 ? -31.143 112.980 -22.863 1.00 50.82 69 GLY C C 1
ATOM 2666 O O . GLY C 1 91 ? -30.301 113.849 -23.112 1.00 50.87 69 GLY C O 1
ATOM 2667 N N . ARG C 1 92 ? -31.162 112.256 -21.739 1.00 50.24 70 ARG C N 1
ATOM 2668 C CA . ARG C 1 92 ? -30.297 112.525 -20.562 1.00 50.08 70 ARG C CA 1
ATOM 2669 C C . ARG C 1 92 ? -28.762 112.595 -20.838 1.00 48.87 70 ARG C C 1
ATOM 2670 O O . ARG C 1 92 ? -28.248 111.927 -21.746 1.00 49.35 70 ARG C O 1
ATOM 2678 N N . LYS C 1 93 ? -28.053 113.413 -20.047 1.00 47.01 71 LYS C N 1
ATOM 2679 C CA . LYS C 1 93 ? -26.605 113.639 -20.192 1.00 45.12 71 LYS C CA 1
ATOM 2680 C C . LYS C 1 93 ? -25.786 112.796 -19.201 1.00 43.23 71 LYS C C 1
ATOM 2681 O O . LYS C 1 93 ? -25.672 113.130 -18.019 1.00 43.10 71 LYS C O 1
ATOM 2687 N N . ASP C 1 94 ? -25.209 111.701 -19.688 1.00 40.43 72 ASP C N 1
ATOM 2688 C CA . ASP C 1 94 ? -24.473 110.790 -18.812 1.00 38.10 72 ASP C CA 1
ATOM 2689 C C . ASP C 1 94 ? -22.971 111.022 -18.931 1.00 34.93 72 ASP C C 1
ATOM 2690 O O . ASP C 1 94 ? -22.524 112.002 -19.516 1.00 33.56 72 ASP C O 1
ATOM 2695 N N . VAL C 1 95 ? -22.203 110.135 -18.322 1.00 31.99 73 VAL C N 1
ATOM 2696 C CA . VAL C 1 95 ? -20.783 110.308 -18.246 1.00 29.77 73 VAL C CA 1
ATOM 2697 C C . VAL C 1 95 ? -20.180 110.293 -19.659 1.00 28.38 73 VAL C C 1
ATOM 2698 O O . VAL C 1 95 ? -19.223 110.993 -19.934 1.00 27.38 73 VAL C O 1
ATOM 2702 N N . ASP C 1 96 ? -20.775 109.528 -20.549 1.00 27.32 74 ASP C N 1
ATOM 2703 C CA . ASP C 1 96 ? -20.268 109.409 -21.908 1.00 28.30 74 ASP C CA 1
ATOM 2704 C C . ASP C 1 96 ? -20.325 110.736 -22.650 1.00 27.30 74 ASP C C 1
ATOM 2705 O O . ASP C 1 96 ? -19.369 111.128 -23.312 1.00 26.76 74 ASP C O 1
ATOM 2710 N N . TRP C 1 97 ? -21.441 111.435 -22.487 1.00 26.99 75 TRP C N 1
ATOM 2711 C CA . TRP C 1 97 ? -21.618 112.727 -23.098 1.00 26.32 75 TRP C CA 1
ATOM 2712 C C . TRP C 1 97 ? -20.462 113.630 -22.686 1.00 25.76 75 TRP C C 1
ATOM 2713 O O . TRP C 1 97 ? -19.819 114.228 -23.533 1.00 24.20 75 TRP C O 1
ATOM 2724 N N . TYR C 1 98 ? -20.152 113.703 -21.393 1.00 25.15 76 TYR C N 1
ATOM 2725 C CA . TYR C 1 98 ? -19.019 114.547 -20.984 1.00 25.34 76 TYR C CA 1
ATOM 2726 C C . TYR C 1 98 ? -17.657 114.037 -21.554 1.00 25.40 76 TYR C C 1
ATOM 2727 O O . TYR C 1 98 ? -16.807 114.820 -22.030 1.00 25.21 76 TYR C O 1
ATOM 2736 N N . LYS C 1 99 ? -17.483 112.728 -21.539 1.00 24.76 77 LYS C N 1
ATOM 2737 C CA . LYS C 1 99 ? -16.260 112.108 -22.039 1.00 25.36 77 LYS C CA 1
ATOM 2738 C C . LYS C 1 99 ? -15.997 112.436 -23.526 1.00 25.24 77 LYS C C 1
ATOM 2739 O O . LYS C 1 99 ? -14.880 112.796 -23.898 1.00 24.86 77 LYS C O 1
ATOM 2745 N N . SER C 1 100 ? -17.018 112.304 -24.364 1.00 25.64 78 SER C N 1
ATOM 2746 C CA . SER C 1 100 ? -16.898 112.662 -25.794 1.00 25.84 78 SER C CA 1
ATOM 2747 C C . SER C 1 100 ? -16.377 114.060 -25.988 1.00 25.24 78 SER C C 1
ATOM 2748 O O . SER C 1 100 ? -15.426 114.279 -26.739 1.00 25.74 78 SER C O 1
ATOM 2751 N N . ASN C 1 101 ? -17.024 115.005 -25.315 1.00 24.57 79 ASN C N 1
ATOM 2752 C CA . ASN C 1 101 ? -16.716 116.411 -25.464 1.00 24.15 79 ASN C CA 1
ATOM 2753 C C . ASN C 1 101 ? -15.313 116.707 -25.026 1.00 24.14 79 ASN C C 1
ATOM 2754 O O . ASN C 1 101 ? -14.601 117.419 -25.719 1.00 23.00 79 ASN C O 1
ATOM 2759 N N . LEU C 1 102 ? -14.900 116.183 -23.871 1.00 23.55 80 LEU C N 1
ATOM 2760 C CA . LEU C 1 102 ? -13.543 116.438 -23.425 1.00 23.96 80 LEU C CA 1
ATOM 2761 C C . LEU C 1 102 ? -12.498 115.788 -24.319 1.00 24.45 80 LEU C C 1
ATOM 2762 O O . LEU C 1 102 ? -11.378 116.289 -24.400 1.00 25.41 80 LEU C O 1
ATOM 2767 N N . ALA C 1 103 ? -12.846 114.660 -24.942 1.00 24.48 81 ALA C N 1
ATOM 2768 C CA . ALA C 1 103 ? -11.888 113.837 -25.666 1.00 23.90 81 ALA C CA 1
ATOM 2769 C C . ALA C 1 103 ? -11.469 114.571 -26.940 1.00 24.47 81 ALA C C 1
ATOM 2770 O O . ALA C 1 103 ? -10.463 114.250 -27.526 1.00 24.05 81 ALA C O 1
ATOM 2772 N N . GLN C 1 104 ? -12.259 115.544 -27.359 1.00 25.56 82 GLN C N 1
ATOM 2773 C CA . GLN C 1 104 ? -11.958 116.320 -28.547 1.00 26.69 82 GLN C CA 1
ATOM 2774 C C . GLN C 1 104 ? -11.100 117.549 -28.251 1.00 26.96 82 GLN C C 1
ATOM 2775 O O . GLN C 1 104 ? -10.640 118.196 -29.162 1.00 27.24 82 GLN C O 1
ATOM 2781 N N . GLN C 1 105 ? -10.850 117.832 -26.982 1.00 27.06 83 GLN C N 1
ATOM 2782 C CA . GLN C 1 105 ? -10.251 119.093 -26.567 1.00 26.71 83 GLN C CA 1
ATOM 2783 C C . GLN C 1 105 ? -8.887 118.898 -25.869 1.00 26.01 83 GLN C C 1
ATOM 2784 O O . GLN C 1 105 ? -7.924 119.618 -26.157 1.00 25.19 83 GLN C O 1
ATOM 2790 N N . ASP C 1 106 ? -8.813 117.968 -24.915 1.00 23.20 84 ASP C N 1
ATOM 2791 C CA . ASP C 1 106 ? -7.648 117.908 -24.039 1.00 23.54 84 ASP C CA 1
ATOM 2792 C C . ASP C 1 106 ? -7.645 116.589 -23.266 1.00 22.88 84 ASP C C 1
ATOM 2793 O O . ASP C 1 106 ? -8.443 116.371 -22.365 1.00 22.78 84 ASP C O 1
ATOM 2798 N N . LYS C 1 107 ? -6.751 115.702 -23.667 1.00 22.91 85 LYS C N 1
ATOM 2799 C CA . LYS C 1 107 ? -6.682 114.358 -23.138 1.00 22.15 85 LYS C CA 1
ATOM 2800 C C . LYS C 1 107 ? -6.313 114.363 -21.662 1.00 21.27 85 LYS C C 1
ATOM 2801 O O . LYS C 1 107 ? -6.853 113.564 -20.889 1.00 21.20 85 LYS C O 1
ATOM 2807 N N . LYS C 1 108 ? -5.405 115.241 -21.251 1.00 20.62 86 LYS C N 1
ATOM 2808 C CA . LYS C 1 108 ? -5.134 115.416 -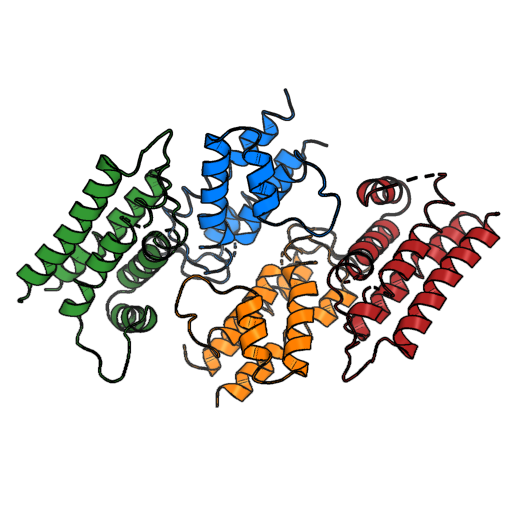19.822 1.00 21.67 86 LYS C CA 1
ATOM 2809 C C . LYS C 1 108 ? -6.437 115.720 -19.022 1.00 21.10 86 LYS C C 1
ATOM 2810 O O . LYS C 1 108 ? -6.708 115.172 -17.951 1.00 19.38 86 LYS C O 1
ATOM 2816 N N . ILE C 1 109 ? -7.265 116.605 -19.550 1.00 21.86 87 ILE C N 1
ATOM 2817 C CA . ILE C 1 109 ? -8.468 116.997 -18.823 1.00 21.04 87 ILE C CA 1
ATOM 2818 C C . ILE C 1 109 ? -9.525 115.890 -18.847 1.00 20.60 87 ILE C C 1
ATOM 2819 O O . ILE C 1 109 ? -10.185 115.676 -17.867 1.00 21.10 87 ILE C O 1
ATOM 2824 N N . LEU C 1 110 ? -9.685 115.198 -19.969 1.00 21.16 88 LEU C N 1
ATOM 2825 C CA . LEU C 1 110 ? -10.508 113.987 -20.007 1.00 20.72 88 LEU C CA 1
ATOM 2826 C C . LEU C 1 110 ? -10.085 112.990 -18.890 1.00 19.71 88 LEU C C 1
ATOM 2827 O O . LEU C 1 110 ? -10.870 112.649 -18.028 1.00 21.25 88 LEU C O 1
ATOM 2832 N N . ASN C 1 111 ? -8.849 112.554 -18.900 1.00 18.53 89 ASN C N 1
ATOM 2833 C CA . ASN C 1 111 ? -8.333 111.640 -17.888 1.00 18.50 89 ASN C CA 1
ATOM 2834 C C . ASN C 1 111 ? -8.567 112.137 -16.463 1.00 17.93 89 ASN C C 1
ATOM 2835 O O . ASN C 1 111 ? -8.869 111.350 -15.576 1.00 15.05 89 ASN C O 1
ATOM 2840 N N . THR C 1 112 ? -8.481 113.456 -16.287 1.00 17.53 90 THR C N 1
ATOM 2841 C CA . THR C 1 112 ? -8.683 114.100 -15.007 1.00 17.65 90 THR C CA 1
ATOM 2842 C C . THR C 1 112 ? -10.155 113.942 -14.637 1.00 18.09 90 THR C C 1
ATOM 2843 O O . THR C 1 112 ? -10.490 113.616 -13.498 1.00 16.45 90 THR C O 1
ATOM 2847 N N . PHE C 1 113 ? -11.005 114.123 -15.646 1.00 18.37 91 PHE C N 1
ATOM 2848 C CA . PHE C 1 113 ? -12.418 114.028 -15.461 1.00 18.33 91 PHE C CA 1
ATOM 2849 C C . PHE C 1 113 ? -12.861 112.586 -15.114 1.00 18.15 91 PHE C C 1
ATOM 2850 O O . PHE C 1 113 ? -13.700 112.378 -14.219 1.00 18.81 91 PHE C O 1
ATOM 2858 N N . VAL C 1 114 ? -12.334 111.610 -15.830 1.00 17.13 92 VAL C N 1
ATOM 2859 C CA . VAL C 1 114 ? -12.708 110.222 -15.584 1.00 16.27 92 VAL C CA 1
ATOM 2860 C C . VAL C 1 114 ? -12.253 109.930 -14.162 1.00 16.95 92 VAL C C 1
ATOM 2861 O O . VAL C 1 114 ? -12.989 109.296 -13.400 1.00 17.10 92 VAL C O 1
ATOM 2865 N N . SER C 1 115 ? -11.097 110.447 -13.766 1.00 16.36 93 SER C N 1
ATOM 2866 C CA . SER C 1 115 ? -10.663 110.270 -12.398 1.00 16.16 93 SER C CA 1
ATOM 2867 C C . SER C 1 115 ? -11.646 110.904 -11.382 1.00 16.01 93 SER C C 1
ATOM 2868 O O . SER C 1 115 ? -12.025 110.237 -10.449 1.00 15.73 93 SER C O 1
ATOM 2871 N N . VAL C 1 116 ? -12.070 112.155 -11.599 1.00 15.96 94 VAL C N 1
ATOM 2872 C CA . VAL C 1 116 ? -13.117 112.807 -10.797 1.00 15.89 94 VAL C CA 1
ATOM 2873 C C . VAL C 1 116 ? -14.450 112.023 -10.761 1.00 15.98 94 VAL C C 1
ATOM 2874 O O . VAL C 1 116 ? -15.054 111.809 -9.700 1.00 15.19 94 VAL C O 1
ATOM 2878 N N . TYR C 1 117 ? -14.875 111.516 -11.895 1.00 15.21 95 TYR C N 1
ATOM 2879 C CA . TYR C 1 117 ? -16.030 110.657 -11.925 1.00 14.67 95 TYR C CA 1
ATOM 2880 C C . TYR C 1 117 ? -15.882 109.454 -10.975 1.00 14.63 95 TYR C C 1
ATOM 2881 O O . TYR C 1 117 ? -16.816 109.139 -10.179 1.00 12.65 95 TYR C O 1
ATOM 2890 N N . GLU C 1 118 ? -14.738 108.759 -11.091 1.00 13.12 96 GLU C N 1
ATOM 2891 C CA . GLU C 1 118 ? -14.485 107.603 -10.251 1.00 12.83 96 GLU C CA 1
ATOM 2892 C C . GLU C 1 118 ? -14.459 108.023 -8.777 1.00 13.13 96 GLU C C 1
ATOM 2893 O O . GLU C 1 118 ? -15.094 107.352 -7.931 1.00 14.74 96 GLU C O 1
ATOM 2899 N N . GLN C 1 119 ? -13.710 109.087 -8.454 1.00 11.74 97 GLN C N 1
ATOM 2900 C CA . GLN C 1 119 ? -13.479 109.389 -7.062 1.00 13.57 97 GLN C CA 1
ATOM 2901 C C . GLN C 1 119 ? -14.681 110.099 -6.354 1.00 14.00 97 GLN C C 1
ATOM 2902 O O . GLN C 1 119 ? -14.968 109.807 -5.230 1.00 13.37 97 GLN C O 1
ATOM 2908 N N . LEU C 1 120 ? -15.316 111.036 -7.043 1.00 14.69 98 LEU C N 1
ATOM 2909 C CA . LEU C 1 120 ? -16.383 111.859 -6.501 1.00 15.91 98 LEU C CA 1
ATOM 2910 C C . LEU C 1 120 ? -17.760 111.252 -6.777 1.00 14.89 98 LEU C C 1
ATOM 2911 O O . LEU C 1 120 ? -18.576 111.147 -5.876 1.00 15.46 98 LEU C O 1
ATOM 2916 N N . HIS C 1 121 ? -18.016 110.857 -8.005 1.00 14.95 99 HIS C N 1
ATOM 2917 C CA . HIS C 1 121 ? -19.319 110.309 -8.322 1.00 14.66 99 HIS C CA 1
ATOM 2918 C C . HIS C 1 121 ? -19.506 108.859 -7.841 1.00 15.18 99 HIS C C 1
ATOM 2919 O O . HIS C 1 121 ? -20.564 108.524 -7.344 1.00 14.16 99 HIS C O 1
ATOM 2926 N N . LEU C 1 122 ? -18.488 107.993 -7.946 1.00 14.47 100 LEU C N 1
ATOM 2927 C CA . LEU C 1 122 ? -18.665 106.585 -7.536 1.00 14.17 100 LEU C CA 1
ATOM 2928 C C . LEU C 1 122 ? -18.135 106.288 -6.114 1.00 14.94 100 LEU C C 1
ATOM 2929 O O . LEU C 1 122 ? -18.911 105.958 -5.217 1.00 15.01 100 LEU C O 1
ATOM 2934 N N . VAL C 1 123 ? -16.844 106.466 -5.873 1.00 13.56 101 VAL C N 1
ATOM 2935 C CA . VAL C 1 123 ? -16.297 106.147 -4.567 1.00 13.84 101 VAL C CA 1
ATOM 2936 C C . VAL C 1 123 ? -16.975 106.942 -3.441 1.00 15.55 101 VAL C C 1
ATOM 2937 O O . VAL C 1 123 ? -17.432 106.361 -2.398 1.00 13.76 101 VAL C O 1
ATOM 2949 N N . ALA C 1 125 ? -19.832 109.488 -3.765 1.00 14.00 103 ALA C N 1
ATOM 2950 C CA . ALA C 1 125 ? -21.269 109.740 -3.830 1.00 14.03 103 ALA C CA 1
ATOM 2951 C C . ALA C 1 125 ? -22.065 108.508 -3.789 1.00 15.28 103 ALA C C 1
ATOM 2952 O O . ALA C 1 125 ? -23.167 108.533 -3.285 1.00 14.47 103 ALA C O 1
ATOM 2954 N N . TYR C 1 126 ? -21.535 107.411 -4.316 1.00 15.64 104 TYR C N 1
ATOM 2955 C CA . TYR C 1 126 ? -22.268 106.170 -4.313 1.00 17.16 104 TYR C CA 1
ATOM 2956 C C . TYR C 1 126 ? -21.859 105.224 -3.180 1.00 16.50 104 TYR C C 1
ATOM 2957 O O . TYR C 1 126 ? -22.712 104.734 -2.449 1.00 14.17 104 TYR C O 1
ATOM 2966 N N . ASP C 1 127 ? -20.569 104.991 -3.040 1.00 16.85 105 ASP C N 1
ATOM 2967 C CA . ASP C 1 127 ? -20.036 104.027 -2.030 1.00 18.25 105 ASP C CA 1
ATOM 2968 C C . ASP C 1 127 ? -19.847 104.634 -0.651 1.00 18.51 105 ASP C C 1
ATOM 2969 O O . ASP C 1 127 ? -19.737 103.900 0.339 1.00 18.59 105 ASP C O 1
ATOM 2974 N N . GLY C 1 128 ? -19.792 105.963 -0.559 1.00 17.68 106 GLY C N 1
ATOM 2975 C CA . GLY C 1 128 ? -19.702 106.618 0.751 1.00 17.12 106 GLY C CA 1
ATOM 2976 C C . GLY C 1 128 ? -18.316 106.512 1.407 1.00 17.39 106 GLY C C 1
ATOM 2977 O O . GLY C 1 128 ? -18.206 106.629 2.605 1.00 16.14 106 GLY C O 1
ATOM 2978 N N . VAL C 1 129 ? -17.261 106.318 0.609 1.00 16.40 107 VAL C N 1
ATOM 2979 C CA . VAL C 1 129 ? -15.911 106.075 1.150 1.00 16.09 107 VAL C CA 1
ATOM 2980 C C . VAL C 1 129 ? -15.083 107.339 0.990 1.00 15.83 107 VAL C C 1
ATOM 2981 O O . VAL C 1 129 ? -14.926 107.882 -0.135 1.00 16.03 107 VAL C O 1
ATOM 2985 N N . GLY C 1 130 ? -14.610 107.842 2.132 1.00 15.57 108 GLY C N 1
ATOM 2986 C CA . GLY C 1 130 ? -13.851 109.098 2.194 1.00 15.89 108 GLY C CA 1
ATOM 2987 C C . GLY C 1 130 ? -12.498 108.910 2.834 1.00 16.31 108 GLY C C 1
ATOM 2988 O O . GLY C 1 130 ? -12.267 109.267 3.988 1.00 17.91 108 GLY C O 1
ATOM 2989 N N . ASP C 1 131 ? -11.561 108.389 2.049 1.00 16.22 109 ASP C N 1
ATOM 2990 C CA . ASP C 1 131 ? -10.161 108.382 2.415 1.00 16.12 109 ASP C CA 1
ATOM 2991 C C . ASP C 1 131 ? -9.678 109.846 2.227 1.00 15.95 109 ASP C C 1
ATOM 2992 O O . ASP C 1 131 ? -9.623 110.346 1.113 1.00 16.50 109 ASP C O 1
ATOM 2997 N N . ALA C 1 132 ? -9.392 110.569 3.315 1.00 17.81 110 ALA C N 1
ATOM 2998 C CA . ALA C 1 132 ? -9.186 112.023 3.230 1.00 16.89 110 ALA C CA 1
ATOM 2999 C C . ALA C 1 132 ? -8.121 112.454 2.210 1.00 17.90 110 ALA C C 1
ATOM 3000 O O . ALA C 1 132 ? -8.346 113.372 1.456 1.00 18.19 110 ALA C O 1
ATOM 3002 N N . GLU C 1 133 ? -6.979 111.764 2.168 1.00 18.87 111 GLU C N 1
ATOM 3003 C CA . GLU C 1 133 ? -5.903 112.093 1.209 1.00 20.01 111 GLU C CA 1
ATOM 3004 C C . GLU C 1 133 ? -6.347 111.871 -0.212 1.00 18.42 111 GLU C C 1
ATOM 3005 O O . GLU C 1 133 ? -6.033 112.648 -1.083 1.00 19.43 111 GLU C O 1
ATOM 3011 N N . VAL C 1 134 ? -7.082 110.804 -0.466 1.00 18.34 112 VAL C N 1
ATOM 3012 C CA . VAL C 1 134 ? -7.599 110.536 -1.828 1.00 17.29 112 VAL C CA 1
ATOM 3013 C C . VAL C 1 134 ? -8.629 111.600 -2.192 1.00 18.02 112 VAL C C 1
ATOM 3014 O O . VAL C 1 134 ? -8.593 112.152 -3.273 1.00 18.78 112 VAL C O 1
ATOM 3018 N N . VAL C 1 135 ? -9.556 111.873 -1.276 1.00 18.86 113 VAL C N 1
ATOM 3019 C CA . VAL C 1 135 ? -10.538 112.947 -1.486 1.00 18.88 113 VAL C CA 1
ATOM 3020 C C . VAL C 1 135 ? -9.861 114.267 -1.835 1.00 20.12 113 VAL C C 1
ATOM 3021 O O . VAL C 1 135 ? -10.245 114.910 -2.806 1.00 19.75 113 VAL C O 1
ATOM 3025 N N . LYS C 1 136 ? -8.832 114.642 -1.073 1.00 21.14 114 LYS C N 1
ATOM 3026 C CA . LYS C 1 136 ? -8.147 115.926 -1.320 1.00 22.48 114 LYS C CA 1
ATOM 3027 C C . LYS C 1 136 ? -7.670 115.904 -2.760 1.00 22.34 114 LYS C C 1
ATOM 3028 O O . LYS C 1 136 ? -7.885 116.856 -3.496 1.00 22.85 114 LYS C O 1
ATOM 3034 N N . LEU C 1 137 ? -7.084 114.779 -3.194 1.00 21.88 115 LEU C N 1
ATOM 3035 C CA . LEU C 1 137 ? -6.654 114.665 -4.584 1.00 20.64 115 LEU C CA 1
ATOM 3036 C C . LEU C 1 137 ? -7.816 114.786 -5.526 1.00 18.47 115 LEU C C 1
ATOM 3037 O O . LEU C 1 137 ? -7.703 115.402 -6.547 1.00 19.13 115 LEU C O 1
ATOM 3042 N N . GLY C 1 138 ? -8.934 114.149 -5.225 1.00 18.70 116 GLY C N 1
ATOM 3043 C CA . GLY C 1 138 ? -10.086 114.178 -6.146 1.00 17.78 116 GLY C CA 1
ATOM 3044 C C . GLY C 1 138 ? -10.628 115.591 -6.322 1.00 17.20 116 GLY C C 1
ATOM 3045 O O . GLY C 1 138 ? -11.045 116.004 -7.405 1.00 16.23 116 GLY C O 1
ATOM 3046 N N . PHE C 1 139 ? -10.669 116.330 -5.231 1.00 18.22 117 PHE C N 1
ATOM 3047 C CA . PHE C 1 139 ? -11.067 117.747 -5.287 1.00 18.54 117 PHE C CA 1
ATOM 3048 C C . PHE C 1 139 ? -10.053 118.598 -6.032 1.00 19.65 117 PHE C C 1
ATOM 3049 O O . PHE C 1 139 ? -10.451 119.496 -6.791 1.00 18.74 117 PHE C O 1
ATOM 3057 N N . GLN C 1 140 ? -8.758 118.304 -5.851 1.00 20.60 118 GLN C N 1
ATOM 3058 C CA . GLN C 1 140 ? -7.712 118.985 -6.661 1.00 22.00 118 GLN C CA 1
ATOM 3059 C C . GLN C 1 140 ? -8.015 118.743 -8.131 1.00 21.27 118 GLN C C 1
ATOM 3060 O O . GLN C 1 140 ? -7.923 119.669 -8.930 1.00 21.05 118 GLN C O 1
ATOM 3066 N N . ARG C 1 141 ? -8.408 117.512 -8.489 1.00 20.35 119 ARG C N 1
ATOM 3067 C CA . ARG C 1 141 ? -8.723 117.206 -9.899 1.00 19.75 119 ARG C CA 1
ATOM 3068 C C . ARG C 1 141 ? -9.957 117.946 -10.394 1.00 19.56 119 ARG C C 1
ATOM 3069 O O . ARG C 1 141 ? -10.003 118.419 -11.539 1.00 19.15 119 ARG C O 1
ATOM 3077 N N . ALA C 1 142 ? -10.961 118.069 -9.524 1.00 17.93 120 ALA C N 1
ATOM 3078 C CA . ALA C 1 142 ? -12.161 118.803 -9.890 1.00 17.55 120 ALA C CA 1
ATOM 3079 C C . ALA C 1 142 ? -11.830 120.271 -10.109 1.00 17.17 120 ALA C C 1
ATOM 3080 O O . ALA C 1 142 ? -12.294 120.862 -11.086 1.00 15.04 120 ALA C O 1
ATOM 3082 N N A GLU C 1 143 ? -11.056 120.863 -9.192 0.60 18.10 121 GLU C N 1
ATOM 3083 N N B GLU C 1 143 ? -11.041 120.814 -9.180 0.40 17.26 121 GLU C N 1
ATOM 3084 C CA A GLU C 1 143 ? -10.625 122.282 -9.322 0.60 18.52 121 GLU C CA 1
ATOM 3085 C CA B GLU C 1 143 ? -10.557 122.202 -9.199 0.40 17.23 121 GLU C CA 1
ATOM 3086 C C A GLU C 1 143 ? -9.804 122.530 -10.577 0.60 17.85 121 GLU C C 1
ATOM 3087 C C B GLU C 1 143 ? -9.722 122.533 -10.453 0.40 17.18 121 GLU C C 1
ATOM 3088 O O A GLU C 1 143 ? -9.832 123.646 -11.136 0.60 17.01 121 GLU C O 1
ATOM 3089 O O B GLU C 1 143 ? -9.710 123.686 -10.912 0.40 16.66 121 GLU C O 1
ATOM 3100 N N . ILE C 1 144 ? -9.033 121.519 -10.988 1.00 17.44 122 ILE C N 1
ATOM 3101 C CA . ILE C 1 144 ? -8.257 121.604 -12.233 1.00 17.85 122 ILE C CA 1
ATOM 3102 C C . ILE C 1 144 ? -9.212 121.691 -13.407 1.00 17.95 122 ILE C C 1
ATOM 3103 O O . ILE C 1 144 ? -9.012 122.507 -14.307 1.00 18.22 122 ILE C O 1
ATOM 3108 N N . ILE C 1 145 ? -10.292 120.926 -13.382 1.00 18.10 123 ILE C N 1
ATOM 3109 C CA . ILE C 1 145 ? -11.246 120.953 -14.492 1.00 18.80 123 ILE C CA 1
ATOM 3110 C C . ILE C 1 145 ? -11.993 122.294 -14.505 1.00 20.13 123 ILE C C 1
ATOM 3111 O O . ILE C 1 145 ? -12.275 122.843 -15.570 1.00 20.51 123 ILE C O 1
ATOM 3116 N N . ILE C 1 146 ? -12.324 122.817 -13.322 1.00 20.75 124 ILE C N 1
ATOM 3117 C CA . ILE C 1 146 ? -13.061 124.115 -13.217 1.00 20.52 124 ILE C CA 1
ATOM 3118 C C . ILE C 1 146 ? -12.174 125.258 -13.768 1.00 20.77 124 ILE C C 1
ATOM 3119 O O . ILE C 1 146 ? -12.624 126.029 -14.605 1.00 20.24 124 ILE C O 1
ATOM 3124 N N . ASP C 1 147 ? -10.921 125.297 -13.297 1.00 21.46 125 ASP C N 1
ATOM 3125 C CA . ASP C 1 147 ? -9.884 126.272 -13.690 1.00 21.95 125 ASP C CA 1
ATOM 3126 C C . ASP C 1 147 ? -9.465 126.162 -15.131 1.00 21.99 125 ASP C C 1
ATOM 3127 O O . ASP C 1 147 ? -8.940 127.121 -15.706 1.00 23.11 125 ASP C O 1
ATOM 3132 N N . TRP C 1 148 ? -9.634 124.988 -15.697 1.00 21.29 126 TRP C N 1
ATOM 3133 C CA . TRP C 1 148 ? -9.423 124.767 -17.105 1.00 21.48 126 TRP C CA 1
ATOM 3134 C C . TRP C 1 148 ? -10.516 125.463 -17.854 1.00 21.06 126 TRP C C 1
ATOM 3135 O O . TRP C 1 148 ? -10.250 126.358 -18.634 1.00 20.10 126 TRP C O 1
ATOM 3146 N N . VAL C 1 149 ? -11.753 125.068 -17.590 1.00 21.98 127 VAL C N 1
ATOM 3147 C CA . VAL C 1 149 ? -12.918 125.741 -18.184 1.00 21.93 127 VAL C CA 1
ATOM 3148 C C . VAL C 1 149 ? -12.800 127.265 -18.125 1.00 22.89 127 VAL C C 1
ATOM 3149 O O . VAL C 1 149 ? -13.192 127.936 -19.058 1.00 22.52 127 VAL C O 1
ATOM 3153 N N . GLU C 1 150 ? -12.273 127.782 -17.013 1.00 24.27 128 GLU C N 1
ATOM 3154 C CA . GLU C 1 150 ? -12.156 129.210 -16.777 1.00 25.38 128 GLU C CA 1
ATOM 3155 C C . GLU C 1 150 ? -11.050 129.780 -17.623 1.00 26.23 128 GLU C C 1
ATOM 3156 O O . GLU C 1 150 ? -11.181 130.909 -18.109 1.00 25.06 128 GLU C O 1
ATOM 3162 N N . ARG C 1 151 ? -9.949 129.030 -17.747 1.00 26.77 129 ARG C N 1
ATOM 3163 C CA . ARG C 1 151 ? -8.848 129.455 -18.606 1.00 28.62 129 ARG C CA 1
ATOM 3164 C C . ARG C 1 151 ? -9.292 129.502 -20.063 1.00 29.43 129 ARG C C 1
ATOM 3165 O O . ARG C 1 151 ? -9.086 130.519 -20.731 1.00 29.40 129 ARG C O 1
ATOM 3173 N N . ARG C 1 152 ? -9.935 128.433 -20.533 1.00 30.59 130 ARG C N 1
ATOM 3174 C CA . ARG C 1 152 ? -10.360 128.347 -21.927 1.00 31.95 130 ARG C CA 1
ATOM 3175 C C . ARG C 1 152 ? -11.288 129.480 -22.263 1.00 32.64 130 ARG C C 1
ATOM 3176 O O . ARG C 1 152 ? -11.123 130.131 -23.284 1.00 31.54 130 ARG C O 1
ATOM 3184 N N . LEU C 1 153 ? -12.291 129.675 -21.413 1.00 33.49 131 LEU C N 1
ATOM 3185 C CA . LEU C 1 153 ? -13.061 130.908 -21.394 1.00 33.98 131 LEU C CA 1
ATOM 3186 C C . LEU C 1 153 ? -12.305 132.136 -21.910 1.00 33.84 131 LEU C C 1
ATOM 3187 O O . LEU C 1 153 ? -12.743 132.775 -22.862 1.00 34.28 131 LEU C O 1
ATOM 3192 N N . LEU D 1 29 ? -14.901 47.849 6.231 1.00 32.10 7 LEU D N 1
ATOM 3193 C CA . LEU D 1 29 ? -14.499 48.323 4.862 1.00 32.05 7 LEU D CA 1
ATOM 3194 C C . LEU D 1 29 ? -12.988 48.274 4.656 1.00 31.87 7 LEU D C 1
ATOM 3195 O O . LEU D 1 29 ? -12.215 48.575 5.565 1.00 32.50 7 LEU D O 1
ATOM 3200 N N . SER D 1 30 ? -12.597 47.941 3.427 1.00 31.10 8 SER D N 1
ATOM 3201 C CA . SER D 1 30 ? -11.263 47.459 3.113 1.00 29.88 8 SER D CA 1
ATOM 3202 C C . SER D 1 30 ? -10.752 48.310 1.990 1.00 29.44 8 SER D C 1
ATOM 3203 O O . SER D 1 30 ? -11.527 49.068 1.382 1.00 29.39 8 SER D O 1
ATOM 3206 N N . ALA D 1 31 ? -9.452 48.178 1.717 1.00 28.44 9 ALA D N 1
ATOM 3207 C CA . ALA D 1 31 ? -8.776 49.007 0.734 1.00 27.30 9 ALA D CA 1
ATOM 3208 C C . ALA D 1 31 ? -9.598 49.035 -0.541 1.00 26.27 9 ALA D C 1
ATOM 3209 O O . ALA D 1 31 ? -10.015 50.092 -0.977 1.00 25.60 9 ALA D O 1
ATOM 3211 N N . GLN D 1 32 ? -9.881 47.860 -1.103 1.00 25.22 10 GLN D N 1
ATOM 3212 C CA . GLN D 1 32 ? -10.606 47.787 -2.380 1.00 24.47 10 GLN D CA 1
ATOM 3213 C C . GLN D 1 32 ? -12.092 48.209 -2.250 1.00 23.24 10 GLN D C 1
ATOM 3214 O O . GLN D 1 32 ? -12.602 48.956 -3.118 1.00 23.81 10 GLN D O 1
ATOM 3220 N N . GLU D 1 33 ? -12.751 47.778 -1.170 1.00 21.22 11 GLU D N 1
ATOM 3221 C CA . GLU D 1 33 ? -14.150 48.141 -0.891 1.00 20.51 11 GLU D CA 1
ATOM 3222 C C . GLU D 1 33 ? -14.360 49.664 -0.844 1.00 19.51 11 GLU D C 1
ATOM 3223 O O . GLU D 1 33 ? -15.282 50.181 -1.462 1.00 18.09 11 GLU D O 1
ATOM 3229 N N . ALA D 1 34 ? -13.475 50.366 -0.143 1.00 19.54 12 ALA D N 1
ATOM 3230 C CA . ALA D 1 34 ? -13.440 51.853 -0.136 1.00 19.36 12 ALA D CA 1
ATOM 3231 C C . ALA D 1 34 ? -13.417 52.511 -1.523 1.00 19.36 12 ALA D C 1
ATOM 3232 O O . ALA D 1 34 ? -14.091 53.532 -1.778 1.00 19.36 12 ALA D O 1
ATOM 3234 N N . VAL D 1 35 ? -12.590 51.962 -2.405 1.00 18.46 13 VAL D N 1
ATOM 3235 C CA . VAL D 1 35 ? -12.473 52.507 -3.739 1.00 18.13 13 VAL D CA 1
ATOM 3236 C C . VAL D 1 35 ? -13.742 52.257 -4.536 1.00 17.75 13 VAL D C 1
ATOM 3237 O O . VAL D 1 35 ? -14.205 53.148 -5.267 1.00 18.12 13 VAL D O 1
ATOM 3241 N N . ILE D 1 36 ? -14.277 51.043 -4.399 1.00 17.58 14 ILE D N 1
ATOM 3242 C CA . ILE D 1 36 ? -15.568 50.656 -4.965 1.00 17.30 14 ILE D CA 1
ATOM 3243 C C . ILE D 1 36 ? -16.660 51.636 -4.509 1.00 17.27 14 ILE D C 1
ATOM 3244 O O . ILE D 1 36 ? -17.469 52.120 -5.301 1.00 16.29 14 ILE D O 1
ATOM 3249 N N . GLU D 1 37 ? -16.679 51.903 -3.214 1.00 17.69 15 GLU D N 1
ATOM 3250 C CA . GLU D 1 37 ? -17.669 52.807 -2.652 1.00 18.61 15 GLU D CA 1
ATOM 3251 C C . GLU D 1 37 ? -17.534 54.210 -3.277 1.00 18.04 15 GLU D C 1
ATOM 3252 O O . GLU D 1 37 ? -18.527 54.761 -3.752 1.00 18.08 15 GLU D O 1
ATOM 3258 N N . ALA D 1 38 ? -16.319 54.752 -3.284 1.00 17.19 16 ALA D N 1
ATOM 3259 C CA . ALA D 1 38 ? -16.067 56.072 -3.875 1.00 17.52 16 ALA D CA 1
ATOM 3260 C C . ALA D 1 38 ? -16.538 56.101 -5.331 1.00 17.80 16 ALA D C 1
ATOM 3261 O O . ALA D 1 38 ? -17.179 57.053 -5.756 1.00 17.31 16 ALA D O 1
ATOM 3263 N N . LYS D 1 39 ? -16.266 55.040 -6.081 1.00 18.08 17 LYS D N 1
ATOM 3264 C CA . LYS D 1 39 ? -16.707 54.964 -7.473 1.00 18.41 17 LYS D CA 1
ATOM 3265 C C . LYS D 1 39 ? -18.225 54.870 -7.570 1.00 18.40 17 LYS D C 1
ATOM 3266 O O . LYS D 1 39 ? -18.810 55.355 -8.526 1.00 19.59 17 LYS D O 1
ATOM 3272 N N . ARG D 1 40 ? -18.870 54.255 -6.590 1.00 17.33 18 ARG D N 1
ATOM 3273 C CA . ARG D 1 40 ? -20.333 54.225 -6.582 1.00 18.20 18 ARG D CA 1
ATOM 3274 C C . ARG D 1 40 ? -20.915 55.665 -6.492 1.00 17.65 18 ARG D C 1
ATOM 3275 O O . ARG D 1 40 ? -21.844 56.038 -7.225 1.00 16.99 18 ARG D O 1
ATOM 3283 N N . TYR D 1 41 ? -20.340 56.476 -5.614 1.00 17.67 19 TYR D N 1
ATOM 3284 C CA . TYR D 1 41 ? -20.714 57.904 -5.517 1.00 18.05 19 TYR D CA 1
ATOM 3285 C C . TYR D 1 41 ? -20.587 58.582 -6.887 1.00 17.85 19 TYR D C 1
ATOM 3286 O O . TYR D 1 41 ? -21.497 59.246 -7.382 1.00 17.89 19 TYR D O 1
ATOM 3295 N N . LEU D 1 42 ? -19.438 58.397 -7.511 1.00 18.43 20 LEU D N 1
ATOM 3296 C CA . LEU D 1 42 ? -19.156 59.035 -8.804 1.00 18.49 20 LEU D CA 1
ATOM 3297 C C . LEU D 1 42 ? -20.225 58.585 -9.804 1.00 18.04 20 LEU D C 1
ATOM 3298 O O . LEU D 1 42 ? -20.837 59.419 -10.474 1.00 16.25 20 LEU D O 1
ATOM 3303 N N . ASN D 1 43 ? -20.488 57.266 -9.857 1.00 17.83 21 ASN D N 1
ATOM 3304 C CA . ASN D 1 43 ? -21.494 56.745 -10.786 1.00 18.35 21 ASN D CA 1
ATOM 3305 C C . ASN D 1 43 ? -22.911 57.236 -10.482 1.00 18.33 21 ASN D C 1
ATOM 3306 O O . ASN D 1 43 ? -23.691 57.514 -11.414 1.00 18.54 21 ASN D O 1
ATOM 3311 N N . ASN D 1 44 ? -23.256 57.319 -9.201 1.00 18.92 22 ASN D N 1
ATOM 3312 C CA . ASN D 1 44 ? -24.553 57.909 -8.827 1.00 19.70 22 ASN D CA 1
ATOM 3313 C C . ASN D 1 44 ? -24.668 59.371 -9.279 1.00 19.62 22 ASN D C 1
ATOM 3314 O O . ASN D 1 44 ? -25.726 59.779 -9.760 1.00 19.71 22 ASN D O 1
ATOM 3319 N N . ALA D 1 45 ? -23.590 60.149 -9.163 1.00 19.52 23 ALA D N 1
ATOM 3320 C CA . ALA D 1 45 ? -23.600 61.526 -9.673 1.00 20.40 23 ALA D CA 1
ATOM 3321 C C . ALA D 1 45 ? -23.836 61.604 -11.195 1.00 21.26 23 ALA D C 1
ATOM 3322 O O . ALA D 1 45 ? -24.620 62.442 -11.639 1.00 21.08 23 ALA D O 1
ATOM 3324 N N . LYS D 1 46 ? -23.162 60.760 -11.987 1.00 22.24 24 LYS D N 1
ATOM 3325 C CA . LYS D 1 46 ? -23.394 60.737 -13.443 1.00 23.50 24 LYS D CA 1
ATOM 3326 C C . LYS D 1 46 ? -24.851 60.401 -13.761 1.00 23.68 24 LYS D C 1
ATOM 3327 O O . LYS D 1 46 ? -25.487 61.042 -14.615 1.00 23.99 24 LYS D O 1
ATOM 3333 N N . ASP D 1 47 ? -25.388 59.414 -13.051 1.00 23.82 25 ASP D N 1
ATOM 3334 C CA . ASP D 1 47 ? -26.779 59.040 -13.211 1.00 23.79 25 ASP D CA 1
ATOM 3335 C C . ASP D 1 47 ? -27.704 60.220 -12.952 1.00 23.23 25 ASP D C 1
ATOM 3336 O O . ASP D 1 47 ? -28.597 60.487 -13.745 1.00 23.19 25 ASP D O 1
ATOM 3341 N N . ILE D 1 48 ? -27.473 60.932 -11.858 1.00 23.37 26 ILE D N 1
ATOM 3342 C CA . ILE D 1 48 ? -28.272 62.121 -11.519 1.00 23.34 26 ILE D CA 1
ATOM 3343 C C . ILE D 1 48 ? -28.280 63.128 -12.663 1.00 22.93 26 ILE D C 1
ATOM 3344 O O . ILE D 1 48 ? -29.332 63.629 -13.046 1.00 22.66 26 ILE D O 1
ATOM 3349 N N . LEU D 1 49 ? -27.108 63.383 -13.229 1.00 22.98 27 LEU D N 1
ATOM 3350 C CA . LEU D 1 49 ? -26.968 64.338 -14.331 1.00 22.71 27 LEU D CA 1
ATOM 3351 C C . LEU D 1 49 ? -27.724 63.894 -15.594 1.00 23.36 27 LEU D C 1
ATOM 3352 O O . LEU D 1 49 ? -28.603 64.600 -16.113 1.00 22.56 27 LEU D O 1
ATOM 3357 N N . ARG D 1 50 ? -27.403 62.701 -16.068 1.00 24.32 28 ARG D N 1
ATOM 3358 C CA . ARG D 1 50 ? -28.064 62.173 -17.249 1.00 25.31 28 ARG D CA 1
ATOM 3359 C C . ARG D 1 50 ? -29.582 62.097 -17.029 1.00 25.85 28 ARG D C 1
ATOM 3360 O O . ARG D 1 50 ? -30.348 62.423 -17.932 1.00 26.17 28 ARG D O 1
ATOM 3368 N N . ASP D 1 51 ? -30.024 61.699 -15.839 1.00 25.84 29 ASP D N 1
ATOM 3369 C CA . ASP D 1 51 ? -31.456 61.487 -15.634 1.00 26.34 29 ASP D CA 1
ATOM 3370 C C . ASP D 1 51 ? -32.246 62.764 -15.356 1.00 26.05 29 ASP D C 1
ATOM 3371 O O . ASP D 1 51 ? -33.329 62.934 -15.897 1.00 25.97 29 ASP D O 1
ATOM 3376 N N . LYS D 1 52 ? -31.719 63.638 -14.500 1.00 26.08 30 LYS D N 1
ATOM 3377 C CA . LYS D 1 52 ? -32.444 64.833 -14.047 1.00 26.13 30 LYS D CA 1
ATOM 3378 C C . LYS D 1 52 ? -31.678 66.153 -14.254 1.00 25.77 30 LYS D C 1
ATOM 3379 O O . LYS D 1 52 ? -32.192 67.229 -13.940 1.00 25.25 30 LYS D O 1
ATOM 3385 N N . GLY D 1 53 ? -30.468 66.082 -14.801 1.00 25.73 31 GLY D N 1
ATOM 3386 C CA . GLY D 1 53 ? -29.667 67.297 -15.051 1.00 25.45 31 GLY D CA 1
ATOM 3387 C C . GLY D 1 53 ? -30.325 68.200 -16.081 1.00 25.37 31 GLY D C 1
ATOM 3388 O O . GLY D 1 53 ? -30.160 69.413 -16.041 1.00 25.20 31 GLY D O 1
ATOM 3389 N N . GLY D 1 54 ? -31.092 67.610 -16.993 1.00 24.85 32 GLY D N 1
ATOM 3390 C CA . GLY D 1 54 ? -31.789 68.385 -18.008 1.00 25.18 32 GLY D CA 1
ATOM 3391 C C . GLY D 1 54 ? -30.815 69.031 -18.973 1.00 25.32 32 GLY D C 1
ATOM 3392 O O . GLY D 1 54 ? -30.932 70.216 -19.262 1.00 25.65 32 GLY D O 1
ATOM 3393 N N . LYS D 1 55 ? -29.860 68.246 -19.470 1.00 25.20 33 LYS D N 1
ATOM 3394 C CA . LYS D 1 55 ? -28.868 68.748 -20.410 1.00 25.09 33 LYS D CA 1
ATOM 3395 C C . LYS D 1 55 ? -29.543 69.242 -21.679 1.00 24.82 33 LYS D C 1
ATOM 3396 O O . LYS D 1 55 ? -30.205 68.494 -22.363 1.00 24.29 33 LYS D O 1
ATOM 3402 N N . GLU D 1 56 ? -29.396 70.526 -21.946 1.00 24.84 34 GLU D N 1
ATOM 3403 C CA . GLU D 1 56 ? -29.805 71.130 -23.201 1.00 25.05 34 GLU D CA 1
ATOM 3404 C C . GLU D 1 56 ? -28.686 72.061 -23.699 1.00 24.50 34 GLU D C 1
ATOM 3405 O O . GLU D 1 56 ? -28.140 72.861 -22.921 1.00 23.00 34 GLU D O 1
ATOM 3411 N N . ASP D 1 57 ? -28.357 71.964 -24.987 1.00 23.69 35 ASP D N 1
ATOM 3412 C CA . ASP D 1 57 ? -27.401 72.883 -25.600 1.00 23.85 35 ASP D CA 1
ATOM 3413 C C . ASP D 1 57 ? -26.066 73.024 -24.826 1.00 22.92 35 ASP D C 1
ATOM 3414 O O . ASP D 1 57 ? -25.521 74.121 -24.729 1.00 23.38 35 ASP D O 1
ATOM 3419 N N . GLY D 1 58 ? -25.548 71.920 -24.297 1.00 21.78 36 GLY D N 1
ATOM 3420 C CA . GLY D 1 58 ? -24.236 71.900 -23.669 1.00 22.15 36 GLY D CA 1
ATOM 3421 C C . GLY D 1 58 ? -24.214 72.309 -22.192 1.00 21.93 36 GLY D C 1
ATOM 3422 O O . GLY D 1 58 ? -23.136 72.343 -21.572 1.00 21.81 36 GLY D O 1
ATOM 3423 N N . PHE D 1 59 ? -25.399 72.608 -21.640 1.00 21.23 37 PHE D N 1
ATOM 3424 C CA . PHE D 1 59 ? -25.540 72.929 -20.228 1.00 21.66 37 PHE D CA 1
ATOM 3425 C C . PHE D 1 59 ? -26.603 72.103 -19.548 1.00 21.61 37 PHE D C 1
ATOM 3426 O O . PHE D 1 59 ? -27.667 71.859 -20.116 1.00 22.04 37 PHE D O 1
ATOM 3434 N N . TYR D 1 60 ? -26.314 71.668 -18.324 1.00 22.21 38 TYR D N 1
ATOM 3435 C CA . TYR D 1 60 ? -27.338 71.045 -17.475 1.00 22.34 38 TYR D CA 1
ATOM 3436 C C . TYR D 1 60 ? -28.251 72.133 -16.939 1.00 22.29 38 TYR D C 1
ATOM 3437 O O . TYR D 1 60 ? -27.798 72.939 -16.163 1.00 22.86 38 TYR D O 1
ATOM 3446 N N . GLN D 1 61 ? -29.519 72.164 -17.359 1.00 22.37 39 GLN D N 1
ATOM 3447 C CA . GLN D 1 61 ? -30.404 73.314 -17.059 1.00 22.78 39 GLN D CA 1
ATOM 3448 C C . GLN D 1 61 ? -30.972 73.330 -15.627 1.00 22.64 39 GLN D C 1
ATOM 3449 O O . GLN D 1 61 ? -31.364 74.389 -15.105 1.00 22.95 39 GLN D O 1
ATOM 3455 N N . ASP D 1 62 ? -31.030 72.171 -14.993 1.00 21.91 40 ASP D N 1
ATOM 3456 C CA . ASP D 1 62 ? -31.625 72.083 -13.679 1.00 21.75 40 ASP D CA 1
ATOM 3457 C C . ASP D 1 62 ? -30.555 72.257 -12.608 1.00 21.59 40 ASP D C 1
ATOM 3458 O O . ASP D 1 62 ? -29.931 71.288 -12.207 1.00 21.17 40 ASP D O 1
ATOM 3463 N N . SER D 1 63 ? -30.354 73.483 -12.123 1.00 21.33 41 SER D N 1
ATOM 3464 C CA . SER D 1 63 ? -29.286 73.723 -11.142 1.00 21.93 41 SER D CA 1
ATOM 3465 C C . SER D 1 63 ? -29.443 72.905 -9.833 1.00 21.85 41 SER D C 1
ATOM 3466 O O . SER D 1 63 ? -28.451 72.543 -9.202 1.00 21.32 41 SER D O 1
ATOM 3469 N N . LYS D 1 64 ? -30.673 72.543 -9.462 1.00 21.86 42 LYS D N 1
ATOM 3470 C CA . LYS D 1 64 ? -30.874 71.736 -8.256 1.00 21.99 42 LYS D CA 1
ATOM 3471 C C . LYS D 1 64 ? -30.104 70.401 -8.370 1.00 21.87 42 LYS D C 1
ATOM 3472 O O . LYS D 1 64 ? -29.462 69.956 -7.411 1.00 22.24 42 LYS D O 1
ATOM 3478 N N . TYR D 1 65 ? -30.145 69.778 -9.546 1.00 21.11 43 TYR D N 1
ATOM 3479 C CA . TYR D 1 65 ? -29.502 68.481 -9.735 1.00 20.74 43 TYR D CA 1
ATOM 3480 C C . TYR D 1 65 ? -28.024 68.572 -10.083 1.00 19.44 43 TYR D C 1
ATOM 3481 O O . TYR D 1 65 ? -27.276 67.657 -9.794 1.00 19.13 43 TYR D O 1
ATOM 3490 N N . VAL D 1 66 ? -27.598 69.688 -10.658 1.00 19.19 44 VAL D N 1
ATOM 3491 C CA . VAL D 1 66 ? -26.171 69.956 -10.813 1.00 18.01 44 VAL D CA 1
ATOM 3492 C C . VAL D 1 66 ? -25.571 70.020 -9.425 1.00 17.50 44 VAL D C 1
ATOM 3493 O O . VAL D 1 66 ? -24.557 69.367 -9.158 1.00 16.59 44 VAL D O 1
ATOM 3497 N N . LYS D 1 67 ? -26.199 70.762 -8.520 1.00 16.60 45 LYS D N 1
ATOM 3498 C CA . LYS D 1 67 ? -25.671 70.830 -7.151 1.00 17.09 45 LYS D CA 1
ATOM 3499 C C . LYS D 1 67 ? -25.620 69.442 -6.530 1.00 17.28 45 LYS D C 1
ATOM 3500 O O . LYS D 1 67 ? -24.596 69.048 -6.001 1.00 17.20 45 LYS D O 1
ATOM 3519 N N . ALA D 1 69 ? -25.417 66.580 -7.938 1.00 18.81 47 ALA D N 1
ATOM 3520 C CA . ALA D 1 69 ? -24.425 65.748 -8.643 1.00 18.64 47 ALA D CA 1
ATOM 3521 C C . ALA D 1 69 ? -23.010 66.142 -8.246 1.00 18.17 47 ALA D C 1
ATOM 3522 O O . ALA D 1 69 ? -22.197 65.301 -7.966 1.00 18.58 47 ALA D O 1
ATOM 3524 N N 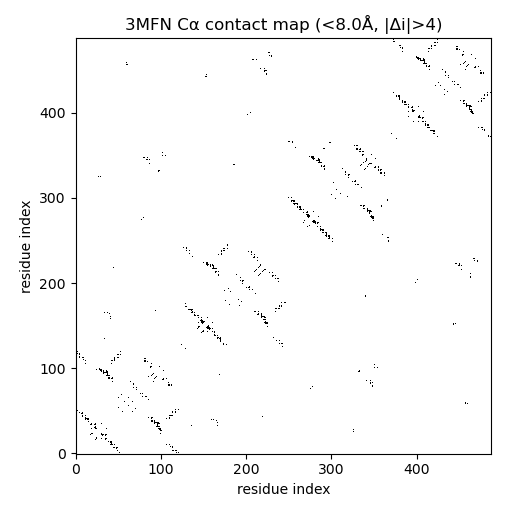. GLY D 1 70 ? -22.718 67.427 -8.179 1.00 18.32 48 GLY D N 1
ATOM 3525 C CA . GLY D 1 70 ? -21.426 67.867 -7.677 1.00 17.85 48 GLY D CA 1
ATOM 3526 C C . GLY D 1 70 ? -21.130 67.452 -6.258 1.00 17.75 48 GLY D C 1
ATOM 3527 O O . GLY D 1 70 ? -20.019 67.052 -5.953 1.00 18.81 48 GLY D O 1
ATOM 3528 N N . HIS D 1 71 ? -22.121 67.541 -5.386 1.00 18.19 49 HIS D N 1
ATOM 3529 C CA . HIS D 1 71 ? -21.940 67.185 -3.978 1.00 18.85 49 HIS D CA 1
ATOM 3530 C C . HIS D 1 71 ? -21.693 65.684 -3.821 1.00 18.04 49 HIS D C 1
ATOM 3531 O O . HIS D 1 71 ? -20.868 65.275 -3.022 1.00 17.69 49 HIS D O 1
ATOM 3538 N N . THR D 1 72 ? -22.429 64.875 -4.571 1.00 17.47 50 THR D N 1
ATOM 3539 C CA . THR D 1 72 ? -22.277 63.428 -4.493 1.00 16.45 50 THR D CA 1
ATOM 3540 C C . THR D 1 72 ? -20.874 63.051 -5.017 1.00 16.18 50 THR D C 1
ATOM 3541 O O . THR D 1 72 ? -20.106 62.330 -4.352 1.00 16.21 50 THR D O 1
ATOM 3545 N N . ALA D 1 73 ? -20.495 63.570 -6.174 1.00 15.44 51 ALA D N 1
ATOM 3546 C CA . ALA D 1 73 ? -19.175 63.241 -6.721 1.00 15.07 51 ALA D CA 1
ATOM 3547 C C . ALA D 1 73 ? -18.001 63.643 -5.822 1.00 14.90 51 ALA D C 1
ATOM 3548 O O . ALA D 1 73 ? -17.065 62.869 -5.592 1.00 13.92 51 ALA D O 1
ATOM 3550 N N . TYR D 1 74 ? -18.039 64.857 -5.322 1.00 15.54 52 TYR D N 1
ATOM 3551 C CA . TYR D 1 74 ? -17.013 65.337 -4.396 1.00 16.22 52 TYR D CA 1
ATOM 3552 C C . TYR D 1 74 ? -16.944 64.457 -3.165 1.00 16.08 52 TYR D C 1
ATOM 3553 O O . TYR D 1 74 ? -15.858 64.158 -2.692 1.00 17.67 52 TYR D O 1
ATOM 3562 N N . SER D 1 75 ? -18.090 64.030 -2.668 1.00 14.91 53 SER D N 1
ATOM 3563 C CA . SER D 1 75 ? -18.117 63.204 -1.453 1.00 15.24 53 SER D CA 1
ATOM 3564 C C . SER D 1 75 ? -17.450 61.855 -1.723 1.00 15.43 53 SER D C 1
ATOM 3565 O O . SER D 1 75 ? -16.815 61.285 -0.859 1.00 16.06 53 SER D O 1
ATOM 3568 N N . GLY D 1 76 ? -17.564 61.362 -2.946 1.00 15.33 54 GLY D N 1
ATOM 3569 C CA . GLY D 1 76 ? -16.855 60.134 -3.337 1.00 15.89 54 GLY D CA 1
ATOM 3570 C C . GLY D 1 76 ? -15.336 60.266 -3.388 1.00 16.15 54 GLY D C 1
ATOM 3571 O O . GLY D 1 76 ? -14.609 59.374 -2.950 1.00 15.72 54 GLY D O 1
ATOM 3572 N N . VAL D 1 77 ? -14.848 61.397 -3.885 1.00 15.97 55 VAL D N 1
ATOM 3573 C CA . VAL D 1 77 ? -13.419 61.668 -3.881 1.00 16.34 55 VAL D CA 1
ATOM 3574 C C . VAL D 1 77 ? -12.955 61.760 -2.429 1.00 16.94 55 VAL D C 1
ATOM 3575 O O . VAL D 1 77 ? -11.938 61.183 -2.064 1.00 18.49 55 VAL D O 1
ATOM 3579 N N . LEU D 1 78 ? -13.701 62.486 -1.596 1.00 17.70 56 LEU D N 1
ATOM 3580 C CA . LEU D 1 78 ? -13.376 62.575 -0.176 1.00 18.10 56 LEU D CA 1
ATOM 3581 C C . LEU D 1 78 ? -13.425 61.198 0.518 1.00 18.32 56 LEU D C 1
ATOM 3582 O O . LEU D 1 78 ? -12.600 60.936 1.393 1.00 19.11 56 LEU D O 1
ATOM 3587 N N . PHE D 1 79 ? -14.363 60.325 0.169 1.00 18.02 57 PHE D N 1
ATOM 3588 C CA A PHE D 1 79 ? -14.356 59.007 0.808 0.60 18.60 57 PHE D CA 1
ATOM 3589 C CA B PHE D 1 79 ? -14.398 58.974 0.761 0.40 18.21 57 PHE D CA 1
ATOM 3590 C C . PHE D 1 79 ? -13.117 58.198 0.413 1.00 18.35 57 PHE D C 1
ATOM 3591 O O . PHE D 1 79 ? -12.497 57.569 1.266 1.00 18.70 57 PHE D O 1
ATOM 3606 N N . ALA D 1 80 ? -12.726 58.245 -0.861 1.00 18.70 58 ALA D N 1
ATOM 3607 C CA . ALA D 1 80 ? -11.510 57.572 -1.317 1.00 18.56 58 ALA D CA 1
ATOM 3608 C C . ALA D 1 80 ? -10.311 58.066 -0.513 1.00 19.17 58 ALA D C 1
ATOM 3609 O O . ALA D 1 80 ? -9.632 57.278 0.140 1.00 19.76 58 ALA D O 1
ATOM 3611 N N . LEU D 1 81 ? -10.104 59.377 -0.505 1.00 19.56 59 LEU D N 1
ATOM 3612 C CA . LEU D 1 81 ? -8.980 59.973 0.186 1.00 19.96 59 LEU D CA 1
ATOM 3613 C C . LEU D 1 81 ? -9.016 59.738 1.693 1.00 20.79 59 LEU D C 1
ATOM 3614 O O . LEU D 1 81 ? -8.002 59.404 2.297 1.00 20.59 59 LEU D O 1
ATOM 3619 N N . ASP D 1 82 ? -10.180 59.936 2.308 1.00 22.42 60 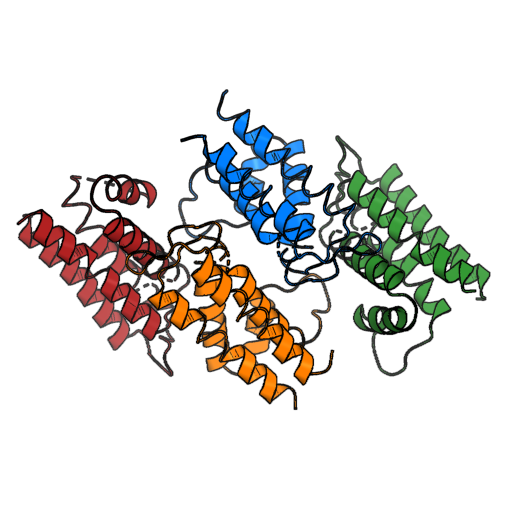ASP D N 1
ATOM 3620 C CA . ASP D 1 82 ? -10.310 59.730 3.755 1.00 23.80 60 ASP D CA 1
ATOM 3621 C C . ASP D 1 82 ? -9.823 58.351 4.156 1.00 25.15 60 ASP D C 1
ATOM 3622 O O . ASP D 1 82 ? -9.034 58.231 5.105 1.00 26.17 60 ASP D O 1
ATOM 3627 N N . HIS D 1 83 ? -10.279 57.314 3.446 1.00 25.91 61 HIS D N 1
ATOM 3628 C CA A HIS D 1 83 ? -9.832 55.945 3.718 0.60 25.92 61 HIS D CA 1
ATOM 3629 C CA B HIS D 1 83 ? -9.838 55.960 3.761 0.40 26.20 61 HIS D CA 1
ATOM 3630 C C . HIS D 1 83 ? -8.327 55.845 3.578 1.00 26.48 61 HIS D C 1
ATOM 3631 O O . HIS D 1 83 ? -7.651 55.312 4.429 1.00 25.96 61 HIS D O 1
ATOM 3644 N N . TYR D 1 84 ? -7.795 56.380 2.483 1.00 28.09 62 TYR D N 1
ATOM 3645 C CA . TYR D 1 84 ? -6.339 56.360 2.288 1.00 29.30 62 TYR D CA 1
ATOM 3646 C C . TYR D 1 84 ? -5.596 56.987 3.482 1.00 29.13 62 TYR D C 1
ATOM 3647 O O . TYR D 1 84 ? -4.699 56.378 4.059 1.00 29.10 62 TYR D O 1
ATOM 3656 N N . PHE D 1 85 ? -5.984 58.194 3.869 1.00 29.32 63 PHE D N 1
ATOM 3657 C CA . PHE D 1 85 ? -5.207 58.956 4.851 1.00 29.36 63 PHE D CA 1
ATOM 3658 C C . PHE D 1 85 ? -5.528 58.743 6.358 1.00 28.87 63 PHE D C 1
ATOM 3659 O O . PHE D 1 85 ? -4.792 59.243 7.204 1.00 28.55 63 PHE D O 1
ATOM 3667 N N . GLY D 1 86 ? -6.603 58.034 6.701 1.00 28.85 64 GLY D N 1
ATOM 3668 C CA . GLY D 1 86 ? -6.887 57.681 8.115 1.00 28.72 64 GLY D CA 1
ATOM 3669 C C . GLY D 1 86 ? -7.857 58.595 8.845 1.00 28.75 64 GLY D C 1
ATOM 3670 O O . GLY D 1 86 ? -8.496 59.457 8.237 1.00 29.00 64 GLY D O 1
ATOM 3671 N N . LYS D 1 93 ? -13.827 68.070 7.204 1.00 37.57 71 LYS D N 1
ATOM 3672 C CA . LYS D 1 93 ? -12.423 68.460 7.044 1.00 37.20 71 LYS D CA 1
ATOM 3673 C C . LYS D 1 93 ? -12.294 69.357 5.838 1.00 36.73 71 LYS D C 1
ATOM 3674 O O . LYS D 1 93 ? -12.859 69.063 4.789 1.00 37.27 71 LYS D O 1
ATOM 3680 N N . ASP D 1 94 ? -11.584 70.467 5.985 1.00 35.70 72 ASP D N 1
ATOM 3681 C CA . ASP D 1 94 ? -11.521 71.458 4.905 1.00 35.48 72 ASP D CA 1
ATOM 3682 C C . ASP D 1 94 ? -10.407 71.179 3.884 1.00 34.25 72 ASP D C 1
ATOM 3683 O O . ASP D 1 94 ? -9.558 70.289 4.056 1.00 33.00 72 ASP D O 1
ATOM 3688 N N . VAL D 1 95 ? -10.439 71.973 2.820 1.00 32.94 73 VAL D N 1
ATOM 3689 C CA . VAL D 1 95 ? -9.690 71.668 1.618 1.00 32.39 73 VAL D CA 1
ATOM 3690 C C . VAL D 1 95 ? -8.200 71.570 1.946 1.00 32.16 73 VAL D C 1
ATOM 3691 O O . VAL D 1 95 ? -7.531 70.717 1.412 1.00 31.35 73 VAL D O 1
ATOM 3695 N N . ASP D 1 96 ? -7.711 72.413 2.869 1.00 32.60 74 ASP D N 1
ATOM 3696 C CA . ASP D 1 96 ? -6.269 72.487 3.185 1.00 32.81 74 ASP D CA 1
ATOM 3697 C C . ASP D 1 96 ? -5.726 71.223 3.869 1.00 31.82 74 ASP D C 1
ATOM 3698 O O . ASP D 1 96 ? -4.519 70.989 3.852 1.00 31.90 74 ASP D O 1
ATOM 3703 N N . TRP D 1 97 ? -6.602 70.408 4.443 1.00 30.95 75 TRP D N 1
ATOM 3704 C CA . TRP D 1 97 ? -6.165 69.163 5.081 1.00 30.36 75 TRP D CA 1
ATOM 3705 C C . TRP D 1 97 ? -5.858 68.108 4.036 1.00 29.80 75 TRP D C 1
ATOM 3706 O O . TRP D 1 97 ? -4.877 67.404 4.148 1.00 29.71 75 TRP D O 1
ATOM 3717 N N . TYR D 1 98 ? -6.720 68.006 3.029 1.00 29.39 76 TYR D N 1
ATOM 3718 C CA . TYR D 1 98 ? -6.519 67.099 1.918 1.00 28.68 76 TYR D CA 1
ATOM 3719 C C . TYR D 1 98 ? -5.305 67.553 1.081 1.00 28.56 76 TYR D C 1
ATOM 3720 O O . TYR D 1 98 ? -4.481 66.709 0.643 1.00 27.71 76 TYR D O 1
ATOM 3729 N N . LYS D 1 99 ? -5.192 68.865 0.878 1.00 27.46 77 LYS D N 1
ATOM 3730 C CA . LYS D 1 99 ? -4.053 69.442 0.175 1.00 28.06 77 LYS D CA 1
ATOM 3731 C C . LYS D 1 99 ? -2.697 69.119 0.826 1.00 28.77 77 LYS D C 1
ATOM 3732 O O . LYS D 1 99 ? -1.792 68.622 0.134 1.00 27.65 77 LYS D O 1
ATOM 3738 N N . SER D 1 100 ? -2.555 69.403 2.125 1.00 29.35 78 SER D N 1
ATOM 3739 C CA . SER D 1 100 ? -1.291 69.144 2.843 1.00 30.04 78 SER D CA 1
ATOM 3740 C C . SER D 1 100 ? -0.898 67.676 2.695 1.00 30.33 78 SER D C 1
ATOM 3741 O O . SER D 1 100 ? 0.236 67.364 2.364 1.00 30.34 78 SER D O 1
ATOM 3744 N N . ASN D 1 101 ? -1.867 66.795 2.914 1.00 30.81 79 ASN D N 1
ATOM 3745 C CA A ASN D 1 101 ? -1.678 65.353 2.764 0.60 30.94 79 ASN D CA 1
ATOM 3746 C CA B ASN D 1 101 ? -1.653 65.353 2.781 0.40 30.84 79 ASN D CA 1
ATOM 3747 C C . ASN D 1 101 ? -1.327 64.912 1.352 1.00 31.05 79 ASN D C 1
ATOM 3748 O O . ASN D 1 101 ? -0.547 63.973 1.161 1.00 31.27 79 ASN D O 1
ATOM 3757 N N . LEU D 1 102 ? -1.908 65.571 0.358 1.00 31.14 80 LEU D N 1
ATOM 3758 C CA . LEU D 1 102 ? -1.601 65.243 -1.033 1.00 31.77 80 LEU D CA 1
ATOM 3759 C C . LEU D 1 102 ? -0.238 65.805 -1.480 1.00 33.24 80 LEU D C 1
ATOM 3760 O O . LEU D 1 102 ? 0.454 65.195 -2.305 1.00 33.66 80 LEU D O 1
ATOM 3765 N N . ALA D 1 103 ? 0.147 66.945 -0.907 1.00 34.44 81 ALA D N 1
ATOM 3766 C CA . ALA D 1 103 ? 1.362 67.674 -1.291 1.00 35.24 81 ALA D CA 1
ATOM 3767 C C . ALA D 1 103 ? 2.652 66.984 -0.835 1.00 35.96 81 ALA D C 1
ATOM 3768 O O . ALA D 1 103 ? 3.719 67.229 -1.391 1.00 35.98 81 ALA D O 1
ATOM 3770 N N . GLN D 1 104 ? 2.570 66.156 0.194 1.00 36.53 82 GLN D N 1
ATOM 3771 C CA . GLN D 1 104 ? 3.737 65.387 0.618 1.00 37.18 82 GLN D CA 1
ATOM 3772 C C . GLN D 1 104 ? 3.959 64.216 -0.366 1.00 37.10 82 GLN D C 1
ATOM 3773 O O . GLN D 1 104 ? 5.088 63.793 -0.599 1.00 37.53 82 GLN D O 1
ATOM 3779 N N . GLN D 1 105 ? 2.869 63.788 -0.999 1.00 36.96 83 GLN D N 1
ATOM 3780 C CA . GLN D 1 105 ? 2.782 62.614 -1.872 1.00 36.57 83 GLN D CA 1
ATOM 3781 C C . GLN D 1 105 ? 3.149 62.791 -3.349 1.00 35.63 83 GLN D C 1
ATOM 3782 O O . GLN D 1 105 ? 4.023 62.091 -3.872 1.00 35.38 83 GLN D O 1
ATOM 3788 N N . ASP D 1 106 ? 2.420 63.682 -4.023 1.00 34.18 84 ASP D N 1
ATOM 3789 C CA . ASP D 1 106 ? 2.401 63.760 -5.480 1.00 33.53 84 ASP D CA 1
ATOM 3790 C C . ASP D 1 106 ? 1.707 65.049 -5.953 1.00 32.92 84 ASP D C 1
ATOM 3791 O O . ASP D 1 106 ? 0.470 65.120 -6.022 1.00 32.20 84 ASP D O 1
ATOM 3796 N N . LYS D 1 107 ? 2.538 66.040 -6.289 1.00 31.88 85 LYS D N 1
ATOM 3797 C CA . LYS D 1 107 ? 2.125 67.345 -6.825 1.00 31.29 85 LYS D CA 1
ATOM 3798 C C . LYS D 1 107 ? 1.020 67.284 -7.898 1.00 29.84 85 LYS D C 1
ATOM 3799 O O . LYS D 1 107 ? 0.061 68.052 -7.835 1.00 28.26 85 LYS D O 1
ATOM 3805 N N . LYS D 1 108 ? 1.142 66.391 -8.888 1.00 28.34 86 LYS D N 1
ATOM 3806 C CA . LYS D 1 108 ? 0.139 66.359 -9.961 1.00 27.88 86 LYS D CA 1
ATOM 3807 C C . LYS D 1 108 ? -1.246 65.979 -9.433 1.00 26.73 86 LYS D C 1
ATOM 3808 O O . LYS D 1 108 ? -2.265 66.486 -9.933 1.00 26.80 86 LYS D O 1
ATOM 3814 N N . ILE D 1 109 ? -1.293 65.101 -8.429 1.00 25.02 87 ILE D N 1
ATOM 3815 C CA . ILE D 1 109 ? -2.574 64.681 -7.877 1.00 23.79 87 ILE D CA 1
ATOM 3816 C C . ILE D 1 109 ? -3.088 65.771 -6.980 1.00 22.35 87 ILE D C 1
ATOM 3817 O O . ILE D 1 109 ? -4.281 65.943 -6.888 1.00 22.33 87 ILE D O 1
ATOM 3822 N N . LEU D 1 110 ? -2.187 66.504 -6.326 1.00 21.35 88 LEU D N 1
ATOM 3823 C CA . LEU D 1 110 ? -2.555 67.723 -5.610 1.00 20.99 88 LEU D CA 1
ATOM 3824 C C . LEU D 1 110 ? -3.323 68.663 -6.520 1.00 19.96 88 LEU D C 1
ATOM 3825 O O . LEU D 1 110 ? -4.465 69.018 -6.214 1.00 19.85 88 LEU D O 1
ATOM 3830 N N . ASN D 1 111 ? -2.724 69.036 -7.652 1.00 19.36 89 ASN D N 1
ATOM 3831 C CA . ASN D 1 111 ? -3.355 69.997 -8.559 1.00 18.44 89 ASN D CA 1
ATOM 3832 C C . ASN D 1 111 ? -4.627 69.439 -9.137 1.00 17.84 89 ASN D C 1
ATOM 3833 O O . ASN D 1 111 ? -5.577 70.161 -9.355 1.00 15.52 89 ASN D O 1
ATOM 3838 N N . THR D 1 112 ? -4.656 68.133 -9.370 1.00 16.75 90 THR D N 1
ATOM 3839 C CA . THR D 1 112 ? -5.876 67.490 -9.863 1.00 17.06 90 THR D CA 1
ATOM 3840 C C . THR D 1 112 ? -6.999 67.616 -8.831 1.00 17.07 90 THR D C 1
ATOM 3841 O O . THR D 1 112 ? -8.137 67.975 -9.167 1.00 17.21 90 THR D O 1
ATOM 3845 N N . PHE D 1 113 ? -6.660 67.392 -7.568 1.00 17.06 91 PHE D N 1
ATOM 3846 C CA . PHE D 1 113 ? -7.632 67.501 -6.497 1.00 16.83 91 PHE D CA 1
ATOM 3847 C C . PHE D 1 113 ? -8.151 68.946 -6.341 1.00 17.77 91 PHE D C 1
ATOM 3848 O O . PHE D 1 113 ? -9.353 69.174 -6.165 1.00 18.32 91 PHE D O 1
ATOM 3856 N N . VAL D 1 114 ? -7.246 69.927 -6.402 1.00 18.06 92 VAL D N 1
ATOM 3857 C CA . VAL D 1 114 ? -7.655 71.330 -6.271 1.00 16.84 92 VAL D CA 1
ATOM 3858 C C . VAL D 1 114 ? -8.647 71.657 -7.428 1.00 17.71 92 VAL D C 1
ATOM 3859 O O . VAL D 1 114 ? -9.679 72.285 -7.222 1.00 17.91 92 VAL D O 1
ATOM 3863 N N . SER D 1 115 ? -8.410 71.140 -8.618 1.00 17.65 93 SER D N 1
ATOM 3864 C CA . SER D 1 115 ? -9.352 71.377 -9.717 1.00 18.32 93 SER D CA 1
ATOM 3865 C C . SER D 1 115 ? -10.701 70.710 -9.397 1.00 18.97 93 SER D C 1
ATOM 3866 O O . SER D 1 115 ? -11.772 71.295 -9.633 1.00 19.67 93 SER D O 1
ATOM 3869 N N . VAL D 1 116 ? -10.651 69.498 -8.821 1.00 19.09 94 VAL D N 1
ATOM 3870 C CA . VAL D 1 116 ? -11.885 68.813 -8.452 1.00 18.33 94 VAL D CA 1
ATOM 3871 C C . VAL D 1 116 ? -12.657 69.623 -7.412 1.00 18.55 94 VAL D C 1
ATOM 3872 O O . VAL D 1 116 ? -13.870 69.780 -7.507 1.00 18.81 94 VAL D O 1
ATOM 3876 N N . TYR D 1 117 ? -11.940 70.186 -6.454 1.00 18.67 95 TYR D N 1
ATOM 3877 C CA . TYR D 1 117 ? -12.539 71.032 -5.460 1.00 18.75 95 TYR D CA 1
ATOM 3878 C C . TYR D 1 117 ? -13.240 72.226 -6.167 1.00 18.83 95 TYR D C 1
ATOM 3879 O O . TYR D 1 117 ? -14.343 72.616 -5.815 1.00 17.52 95 TYR D O 1
ATOM 3888 N N . GLU D 1 118 ? -12.577 72.798 -7.166 1.00 17.72 96 GLU D N 1
ATOM 3889 C CA . GLU D 1 118 ? -13.105 74.013 -7.754 1.00 16.70 96 GLU D CA 1
ATOM 3890 C C . GLU D 1 118 ? -14.347 73.626 -8.546 1.00 16.87 96 GLU D C 1
ATOM 3891 O O . GLU D 1 118 ? -15.408 74.196 -8.352 1.00 16.40 96 GLU D O 1
ATOM 3897 N N . GLN D 1 119 ? -14.220 72.602 -9.371 1.00 15.45 97 GLN D N 1
ATOM 3898 C CA . GLN D 1 119 ? -15.257 72.277 -10.319 1.00 16.12 97 GLN D CA 1
ATOM 3899 C C . GLN D 1 119 ? -16.471 71.528 -9.744 1.00 17.14 97 GLN D C 1
ATOM 3900 O O . GLN D 1 119 ? -17.588 71.802 -10.190 1.00 16.16 97 GLN D O 1
ATOM 3906 N N . LEU D 1 120 ? -16.245 70.620 -8.780 1.00 16.68 98 LEU D N 1
ATOM 3907 C CA . LEU D 1 120 ? -17.315 69.802 -8.235 1.00 16.32 98 LEU D CA 1
ATOM 3908 C C . LEU D 1 120 ? -17.901 70.380 -6.943 1.00 16.20 98 LEU D C 1
ATOM 3909 O O . LEU D 1 120 ? -19.114 70.489 -6.821 1.00 17.40 98 LEU D O 1
ATOM 3914 N N . HIS D 1 121 ? -17.040 70.742 -6.005 1.00 15.52 99 HIS D N 1
ATOM 3915 C CA . HIS D 1 121 ? -17.435 71.329 -4.711 1.00 15.62 99 HIS D CA 1
ATOM 3916 C C . HIS D 1 121 ? -17.917 72.776 -4.868 1.00 15.85 99 HIS D C 1
ATOM 3917 O O . HIS D 1 121 ? -18.892 73.151 -4.256 1.00 15.49 99 HIS D O 1
ATOM 3924 N N . LEU D 1 122 ? -17.305 73.588 -5.736 1.00 15.76 100 LEU D N 1
ATOM 3925 C CA . LEU D 1 122 ? -17.723 75.018 -5.800 1.00 14.68 100 LEU D CA 1
ATOM 3926 C C . LEU D 1 122 ? -18.594 75.355 -7.008 1.00 15.21 100 LEU D C 1
ATOM 3927 O O . LEU D 1 122 ? -19.776 75.724 -6.880 1.00 14.90 100 LEU D O 1
ATOM 3932 N N . VAL D 1 123 ? -18.047 75.210 -8.192 1.00 14.15 101 VAL D N 1
ATOM 3933 C CA . VAL D 1 123 ? -18.850 75.522 -9.390 1.00 15.07 101 VAL D CA 1
ATOM 3934 C C . VAL D 1 123 ? -20.175 74.736 -9.453 1.00 14.64 101 VAL D C 1
ATOM 3935 O O . VAL D 1 123 ? -21.255 75.305 -9.664 1.00 15.83 101 VAL D O 1
ATOM 3952 N N . ALA D 1 125 ? -21.422 72.202 -6.875 1.00 15.09 103 ALA D N 1
ATOM 3953 C CA . ALA D 1 125 ? -22.165 71.967 -5.592 1.00 14.85 103 ALA D CA 1
ATOM 3954 C C . ALA D 1 125 ? -22.657 73.223 -4.940 1.00 15.79 103 ALA D C 1
ATOM 3955 O O . ALA D 1 125 ? -23.708 73.208 -4.302 1.00 14.74 103 ALA D O 1
ATOM 3957 N N . TYR D 1 126 ? -21.922 74.329 -5.083 1.00 15.57 104 TYR D N 1
ATOM 3958 C CA . TYR D 1 126 ? -22.353 75.596 -4.465 1.00 16.64 104 TYR D CA 1
ATOM 3959 C C . TYR D 1 126 ? -23.058 76.531 -5.480 1.00 16.49 104 TYR D C 1
ATOM 3960 O O . TYR D 1 126 ? -24.106 77.067 -5.183 1.00 13.97 104 TYR D O 1
ATOM 3969 N N . ASP D 1 127 ? -22.504 76.704 -6.686 1.00 16.55 105 ASP D N 1
ATOM 3970 C CA . ASP D 1 127 ? -23.090 77.646 -7.636 1.00 18.12 105 ASP D CA 1
ATOM 3971 C C . ASP D 1 127 ? -24.155 77.024 -8.519 1.00 18.19 105 ASP D C 1
ATOM 3972 O O . ASP D 1 127 ? -24.939 77.747 -9.084 1.00 18.68 105 ASP D O 1
ATOM 3977 N N . GLY D 1 128 ? -24.169 75.695 -8.658 1.00 17.56 106 GLY D N 1
ATOM 3978 C CA . GLY D 1 128 ? -25.153 75.022 -9.486 1.00 17.35 106 GLY D CA 1
ATOM 3979 C C . GLY D 1 128 ? -24.959 75.150 -10.987 1.00 17.66 106 GLY D C 1
ATOM 3980 O O . GLY D 1 128 ? -25.902 75.011 -11.728 1.00 18.10 106 GLY D O 1
ATOM 3981 N N . VAL D 1 129 ? -23.735 75.410 -11.440 1.00 18.18 107 VAL D N 1
ATOM 3982 C CA . VAL D 1 129 ? -23.453 75.719 -12.861 1.00 17.17 107 VAL D CA 1
ATOM 3983 C C . VAL D 1 129 ? -22.901 74.445 -13.458 1.00 17.44 107 VAL D C 1
ATOM 3984 O O . VAL D 1 129 ? -21.945 73.880 -12.932 1.00 18.07 107 VAL D O 1
ATOM 3988 N N . GLY D 1 130 ? -23.530 73.967 -14.524 1.00 17.52 108 GLY D N 1
ATOM 3989 C CA . GLY D 1 130 ? -23.173 72.687 -15.129 1.00 17.13 108 GLY D CA 1
ATOM 3990 C C . GLY D 1 130 ? -22.984 72.798 -16.638 1.00 17.31 108 GLY D C 1
ATOM 3991 O O . GLY D 1 130 ? -23.865 72.395 -17.411 1.00 16.38 108 GLY D O 1
ATOM 3992 N N . ASP D 1 131 ? -21.839 73.344 -17.028 1.00 16.25 109 ASP D N 1
ATOM 3993 C CA . ASP D 1 131 ? -21.305 73.317 -18.417 1.00 16.74 109 ASP D CA 1
ATOM 3994 C C . ASP D 1 131 ? -20.846 71.882 -18.709 1.00 16.52 109 ASP D C 1
ATOM 3995 O O . ASP D 1 131 ? -19.898 71.373 -18.115 1.00 16.34 109 ASP D O 1
ATOM 4000 N N . ALA D 1 132 ? -21.564 71.190 -19.576 1.00 16.08 110 ALA D N 1
ATOM 4001 C CA . ALA D 1 132 ? -21.378 69.755 -19.698 1.00 16.97 110 ALA D CA 1
ATOM 4002 C C . ALA D 1 132 ? -19.939 69.310 -19.986 1.00 17.64 110 ALA D C 1
ATOM 4003 O O . ALA D 1 132 ? -19.431 68.383 -19.313 1.00 17.88 110 ALA D O 1
ATOM 4005 N N . GLU D 1 133 ? -19.307 69.924 -20.995 1.00 18.18 111 GLU D N 1
ATOM 4006 C CA . GLU D 1 133 ? -17.898 69.650 -21.304 1.00 18.73 111 GLU D CA 1
ATOM 4007 C C . GLU D 1 133 ? -17.021 69.904 -20.086 1.00 18.62 111 GLU D C 1
ATOM 4008 O O . GLU D 1 133 ? -16.083 69.153 -19.825 1.00 18.34 111 GLU D O 1
ATOM 4014 N N . VAL D 1 134 ? -17.302 70.970 -19.344 1.00 19.12 112 VAL D N 1
ATOM 4015 C CA . VAL D 1 134 ? -16.473 71.238 -18.155 1.00 18.99 112 VAL D CA 1
ATOM 4016 C C . VAL D 1 134 ? -16.708 70.184 -17.109 1.00 19.30 112 VAL D C 1
ATOM 4017 O O . VAL D 1 134 ? -15.769 69.629 -16.569 1.00 18.77 112 VAL D O 1
ATOM 4021 N N . VAL D 1 135 ? -17.975 69.882 -16.848 1.00 19.93 113 VAL D N 1
ATOM 4022 C CA . VAL D 1 135 ? -18.359 68.830 -15.904 1.00 19.55 113 VAL D CA 1
ATOM 4023 C C . VAL D 1 135 ? -17.718 67.509 -16.258 1.00 20.10 113 VAL D C 1
ATOM 4024 O O . VAL D 1 135 ? -17.153 66.813 -15.406 1.00 19.74 113 VAL D O 1
ATOM 4028 N N . LYS D 1 136 ? -17.734 67.185 -17.544 1.00 21.13 114 LYS D N 1
ATOM 4029 C CA . LYS D 1 136 ? -17.097 65.950 -18.010 1.00 21.61 114 LYS D CA 1
ATOM 4030 C C . LYS D 1 136 ? -15.626 65.909 -17.544 1.00 21.35 114 LYS D C 1
ATOM 4031 O O . LYS D 1 136 ? -15.176 64.881 -16.989 1.00 20.69 114 LYS D O 1
ATOM 4037 N N . LEU D 1 137 ? -14.889 67.020 -17.743 1.00 20.19 115 LEU D N 1
ATOM 4038 C CA . LEU D 1 137 ? -13.490 67.067 -17.313 1.00 19.95 115 LEU D CA 1
ATOM 4039 C C . LEU D 1 137 ? -13.381 66.909 -15.803 1.00 19.44 115 LEU D C 1
ATOM 4040 O O . LEU D 1 137 ? -12.541 66.167 -15.297 1.00 19.76 115 LEU D O 1
ATOM 4045 N N . GLY D 1 138 ? -14.236 67.594 -15.074 1.00 19.30 116 GLY D N 1
ATOM 4046 C CA . GLY D 1 138 ? -14.192 67.509 -13.634 1.00 19.61 116 GLY D CA 1
ATOM 4047 C C . GLY D 1 138 ? -14.375 66.108 -13.150 1.00 20.32 116 GLY D C 1
ATOM 4048 O O . GLY D 1 138 ? -13.657 65.641 -12.263 1.00 21.48 116 GLY D O 1
ATOM 4049 N N . PHE D 1 139 ? -15.340 65.424 -13.742 1.00 21.13 117 PHE D N 1
ATOM 4050 C CA . PHE D 1 139 ? -15.585 64.026 -13.421 1.00 22.43 117 PHE D CA 1
ATOM 4051 C C . PHE D 1 139 ? -14.372 63.162 -13.747 1.00 22.58 117 PHE D C 1
ATOM 4052 O O . PHE D 1 139 ? -14.056 62.261 -12.965 1.00 22.29 117 PHE D O 1
ATOM 4060 N N . GLN D 1 140 ? -13.646 63.477 -14.829 1.00 22.53 118 GLN D N 1
ATOM 4061 C CA . GLN D 1 140 ? -12.456 62.680 -15.157 1.00 23.11 118 GLN D CA 1
ATOM 4062 C C . GLN D 1 140 ? -11.363 62.882 -14.127 1.00 22.16 118 GLN D C 1
ATOM 4063 O O . GLN D 1 140 ? -10.653 61.943 -13.781 1.00 22.63 118 GLN D O 1
ATOM 4069 N N . ARG D 1 141 ? -11.203 64.107 -13.648 1.00 21.05 119 ARG D N 1
ATOM 4070 C CA . ARG D 1 141 ? -10.196 64.370 -12.618 1.00 20.04 119 ARG D CA 1
ATOM 4071 C C . ARG D 1 141 ? -10.507 63.575 -11.356 1.00 18.74 119 ARG D C 1
ATOM 4072 O O . ARG D 1 141 ? -9.614 63.081 -10.681 1.00 17.54 119 ARG D O 1
ATOM 4080 N N . ALA D 1 142 ? -11.790 63.516 -11.025 1.00 18.86 120 ALA D N 1
ATOM 4081 C CA . ALA D 1 142 ? -12.279 62.790 -9.851 1.00 18.77 120 ALA D CA 1
ATOM 4082 C C . ALA D 1 142 ? -11.874 61.332 -9.965 1.00 18.62 120 ALA D C 1
ATOM 4083 O O . ALA D 1 142 ? -11.311 60.769 -9.029 1.00 17.51 120 ALA D O 1
ATOM 4085 N N . GLU D 1 143 ? -12.167 60.758 -11.126 1.00 19.23 121 GLU D N 1
ATOM 4086 C CA A GLU D 1 143 ? -11.828 59.365 -11.446 0.70 19.92 121 GLU D CA 1
ATOM 4087 C CA B GLU D 1 143 ? -11.813 59.365 -11.412 0.30 19.63 121 GLU D CA 1
ATOM 4088 C C . GLU D 1 143 ? -10.314 59.132 -11.342 1.00 19.90 121 GLU D C 1
ATOM 4089 O O . GLU D 1 143 ? -9.872 58.076 -10.924 1.00 19.93 121 GLU D O 1
ATOM 4100 N N . ILE D 1 144 ? -9.523 60.115 -11.774 1.00 20.14 122 ILE D N 1
ATOM 4101 C CA . ILE D 1 144 ? -8.065 60.009 -11.678 1.00 19.84 122 ILE D CA 1
ATOM 4102 C C . ILE D 1 144 ? -7.632 59.946 -10.213 1.00 19.07 122 ILE D C 1
ATOM 4103 O O . ILE D 1 144 ? -6.695 59.262 -9.881 1.00 18.71 122 ILE D O 1
ATOM 4108 N N . ILE D 1 145 ? -8.292 60.673 -9.325 1.00 19.41 123 ILE D N 1
ATOM 4109 C CA . ILE D 1 145 ? -7.887 60.664 -7.913 1.00 19.06 123 ILE D CA 1
ATOM 4110 C C . ILE D 1 145 ? -8.247 59.339 -7.256 1.00 19.43 123 ILE D C 1
ATOM 4111 O O . ILE D 1 145 ? -7.485 58.808 -6.452 1.00 19.80 123 ILE D O 1
ATOM 4116 N N . ILE D 1 146 ? -9.399 58.789 -7.597 1.00 19.79 124 ILE D N 1
ATOM 4117 C CA . ILE D 1 146 ? -9.818 57.507 -7.016 1.00 20.18 124 ILE D CA 1
ATOM 4118 C C . ILE D 1 146 ? -8.891 56.373 -7.501 1.00 20.77 124 ILE D C 1
ATOM 4119 O O . ILE D 1 146 ? -8.360 55.601 -6.704 1.00 20.03 124 ILE D O 1
ATOM 4124 N N . ASP D 1 147 ? -8.654 56.342 -8.809 1.00 21.72 125 ASP D N 1
ATOM 4125 C CA . ASP D 1 147 ? -7.646 55.462 -9.416 1.00 22.33 125 ASP D CA 1
ATOM 4126 C C . ASP D 1 147 ? -6.287 55.617 -8.773 1.00 21.70 125 ASP D C 1
ATOM 4127 O O . ASP D 1 147 ? -5.642 54.633 -8.466 1.00 22.61 125 ASP D O 1
ATOM 4132 N N . TRP D 1 148 ? -5.849 56.840 -8.546 1.00 21.56 126 TRP D N 1
ATOM 4133 C CA . TRP D 1 148 ? -4.578 57.049 -7.877 1.00 21.35 126 TRP D CA 1
ATOM 4134 C C . TRP D 1 148 ? -4.570 56.335 -6.527 1.00 21.48 126 TRP D C 1
ATOM 4135 O O . TRP D 1 148 ? -3.647 55.567 -6.226 1.00 21.12 126 TRP D O 1
ATOM 4146 N N . VAL D 1 149 ? -5.622 56.551 -5.745 1.00 22.22 127 VAL D N 1
ATOM 4147 C CA . VAL D 1 149 ? -5.731 55.975 -4.406 1.00 22.53 127 VAL D CA 1
ATOM 4148 C C . VAL D 1 149 ? -5.672 54.443 -4.438 1.00 24.00 127 VAL D C 1
ATOM 4149 O O . VAL D 1 149 ? -5.075 53.824 -3.561 1.00 22.72 127 VAL D O 1
ATOM 4153 N N . GLU D 1 150 ? -6.315 53.866 -5.450 1.00 25.88 128 GLU D N 1
ATOM 4154 C CA . GLU D 1 150 ? -6.449 52.429 -5.606 1.00 27.95 128 GLU D CA 1
ATOM 4155 C C . GLU D 1 150 ? -5.100 51.782 -5.902 1.00 29.17 128 GLU D C 1
ATOM 4156 O O . GLU D 1 150 ? -4.791 50.710 -5.378 1.00 28.73 128 GLU D O 1
ATOM 4162 N N . ARG D 1 151 ? -4.310 52.450 -6.746 1.00 30.80 129 ARG D N 1
ATOM 4163 C CA . ARG D 1 151 ? -2.987 51.963 -7.103 1.00 32.24 129 ARG D CA 1
ATOM 4164 C C . ARG D 1 151 ? -1.982 52.198 -5.977 1.00 32.94 129 ARG D C 1
ATOM 4165 O O . ARG D 1 151 ? -1.183 51.316 -5.682 1.00 32.90 129 ARG D O 1
ATOM 4173 N N . ARG D 1 152 ? -2.034 53.357 -5.321 1.00 33.84 130 ARG D N 1
ATOM 4174 C CA . ARG D 1 152 ? -1.131 53.623 -4.189 1.00 34.94 130 ARG D CA 1
ATOM 4175 C C . ARG D 1 152 ? -1.246 52.551 -3.093 1.00 35.53 130 ARG D C 1
ATOM 4176 O O . ARG D 1 152 ? -0.262 52.222 -2.424 1.00 35.66 130 ARG D O 1
ATOM 4184 N N . LEU D 1 153 ? -2.436 51.985 -2.928 1.00 35.79 131 LEU D N 1
ATOM 4185 C CA . LEU D 1 153 ? -2.640 50.953 -1.917 1.00 36.38 131 LEU D CA 1
ATOM 4186 C C . LEU D 1 153 ? -2.099 49.603 -2.402 1.00 36.59 131 LEU D C 1
ATOM 4187 O O . LEU D 1 153 ? -1.345 48.942 -1.688 1.00 36.94 131 LEU D O 1
ATOM 4192 N N . ALA D 1 154 ? -2.475 49.213 -3.620 1.00 36.87 132 ALA D N 1
ATOM 4193 C CA . ALA D 1 154 ? -1.835 48.101 -4.346 1.00 36.52 132 ALA D CA 1
ATOM 4194 C C . ALA D 1 154 ? -2.862 47.413 -5.226 1.00 36.51 132 ALA D C 1
ATOM 4195 O O . ALA D 1 154 ? -3.474 48.050 -6.082 1.00 36.09 132 ALA D O 1
#

CATH classification: 1.20.120.330

Nearest PDB structures (foldseek):
  3mfn-assembly2_D  TM=1.009E+00  e=1.802E-18  Dyadobacter fermentans DSM 18053
  3mfn-assembly1_C  TM=1.005E+00  e=2.193E-16  Dyadobacter fermentans DSM 18053
  7mtq-assembly1_B  TM=2.790E-01  e=4.963E+00  Homo sapiens
  3mfn-assembly1_C  TM=1.008E+00  e=1.066E-16  Dyadobacter fermentans DSM 18053
  3mfn-assembly2_D  TM=9.875E-01  e=9.072E-15  Dyadobacter fermentans DSM 18053

Organism: Dyadobacter fermentans (strain ATCC 700827 / DSM 18053 / CIP 107007 / KCTC 52180 / NS114) (NCBI:txid471854)

Secondary structure (DSSP, 8-state):
--THHHHHHHHHHHHHHHHHHHS-EETTEE--HHHH--HHHHHHHHHHHHHHHH---SSS---HHHHHHHHHTT-HHHHHHHHHHIIIIII---S---BHHHHHHHHHHHHHHHHHHHHHHT-/--HHHHHHHHHHHHHHHHHHHHHHS-EETTEE--HHHH--HHHHHHHHHHHHHHHH---SSS---HHHHHHHHHHH-HHHHHHHHHHIIIIII---S---BHHHHHHHHHHHHHHHHHHHHHT-/--HHHHHHHHHHHHHHHHHHHHHHS-EETTEE--HHHH--HHHHHHHHHHHHHHHS---SSS---HHHHHHHHHTT-HHHHHHHHHHIIIIII---S---BHHHHHHHHHHHHHHHHHHHHH-/--HHHHHHHHHHHHHHHHHHIIIII-EETTEE--HHHH--HHHHHHHHHHHHHHHH---HHHHHHHHHHH-HHHHHHHHHHIIIIII---S---BHHHHHHHHHHHHHHHHHHHHHH-

Foldseek 3Di:
DLCLLVVLVVLLVVLVVLCVPPQCDDPQWRDDLVSLLSLVSNLVSLVSLQCVQVPDDPDDDDDPVNSLVVVVVPDVVLSVLVVLLCCVRVPVVPVSTPRPVSVVVSSVSSVVSSVVSVVVVVD/DDLVVLLVVLVVLLVVLVVLCVPPQCDDPQWRDDLVSLLSLVSNLVSLVSLVCVQPDDDPDDDDDLVNSLVVVVVPDDVLSVLNVLLCCQRVPVVPVSTPRPVSVVVSSVSSVVSSVVSSVSSD/DDQVVLLVQLVVLLVVLVVLCVPPQCDDPQWRPPLLSLLSLVSNLVSLVSLLPVLFHPDPDDDDDPVNSLVRVVVPDVVLSVLNVLLCCVRVPVVPVSTPRPVSVVVSSVSSVVSSVVSSVVD/DDLVVLLVQLVVLLVVLVVLCVPQQCDDPQWSPDLVSLLSLVSNLVSLVSLQCVLPVDDPVVSLVVVVVPDPVLSVLVVLLCCVRVPVVPVSTGRPVSVVSSSVSSVVSSVVSSVVVD